Protein AF-A0ABD6BRT8-F1 (afdb_monomer)

Sequence (384 aa):
MNLYRTSESGLVAVQPLEPGETEGLAGALLRGPGGELGAEDVFFVTSKVGDGTATALALDAAGTAVVLGAADGEVGSGVVTDALQRASAVADRGYDELDAEFDGEGLREAHADYFGREPLAPGSFNDDQRVRLLGGRFADDALDLAAFLSDRELSVDPVHVEAFGDPTSGEFLVRFEGDDDTDDGVETAADGTGTEQWVAGASAASTADDHETPAASEPADTDEGGDGDAGSKEAATADDEPIELPELLSAVADGVSERLVGTFETDPGDLVSVERGNELLVRPDESAYAGGVLRYRLRVESDGTVGFEVNIYGGSEAEKERMRALIRENEGAIETELGYEVSPTYDGFEAVHQFDTFDRGTVAAVVDEFDRLVRFFHPRVSRA

Solvent-accessible surface area (backbone atoms only — not comparable to full-atom values): 22161 Å² total; per-residue (Å²): 137,86,49,68,44,84,52,103,90,42,80,41,77,49,64,68,52,54,55,90,43,27,70,57,41,16,47,39,78,64,47,77,66,47,50,57,70,39,96,44,54,33,39,51,40,42,69,47,71,58,89,61,26,18,38,34,41,25,28,37,88,77,26,33,30,36,24,32,17,24,17,19,21,63,30,40,54,67,45,55,49,52,27,51,54,50,42,64,72,47,60,87,43,47,38,74,59,51,40,72,59,27,86,64,80,55,50,54,57,50,52,14,61,73,70,74,52,78,63,70,60,60,83,43,32,40,75,47,66,37,36,39,37,39,19,62,38,69,36,70,68,28,53,54,50,28,54,63,36,40,78,68,82,40,48,42,46,81,40,44,32,47,38,32,67,54,72,84,60,51,37,46,43,48,41,50,63,75,93,84,82,76,96,68,98,68,99,67,86,85,82,87,73,85,59,84,46,83,48,92,27,88,66,96,82,82,82,85,86,86,92,77,86,86,81,87,82,84,86,88,86,88,81,90,85,90,82,88,79,90,81,91,75,90,84,74,82,79,51,76,55,77,46,55,69,73,58,41,52,50,52,27,49,52,49,37,30,65,68,39,59,83,75,49,97,63,63,32,77,81,26,48,44,78,49,92,80,52,33,40,36,39,41,54,80,37,77,60,38,48,64,31,19,52,35,40,39,38,38,49,48,96,86,35,39,35,36,43,34,40,36,63,44,73,64,51,72,72,39,43,50,51,52,41,49,53,49,64,76,38,44,71,51,40,40,70,74,73,62,30,51,69,43,94,84,54,51,35,35,38,36,78,46,82,39,98,60,50,23,56,61,46,34,52,52,54,26,52,50,51,54,51,53,47,66,60,46,50,71,53,42,69,69,108

Organism: NCBI:txid1515593

Radius of gyration: 26.86 Å; Cα contacts (8 Å, |Δi|>4): 643; chains: 1; bounding box: 51×62×80 Å

Mean predicted aligned error: 19.31 Å

Foldseek 3Di:
DWDWDQDPVGTDTFDFDALVLQFLVQVLQLDDQWQCQWPFTWGFQDKDDDGQKIWTWIAGLQQAIEIEIEGSGEAEPVSVVVSVVVCVVCQPDFQVRSCVSGPDHDPQVSSQVVVVHDGDDRRRHHPHYEYEYEHQHYDPVSVVVQVVVCVPRHHYYYWHKGWTDRSPQSATFIATDDPPDDPDDDDDDDDDDGDGDGGGDGDDDDDDDDDDDDDDDDDDDDDDDDDDDDDDDDDDDPFQPFDDQVRLLVLLLVLLQVLCVPLAPDRSNVQWDDDPDQKIKGFRCDVLLQRRQWMWMWGADPQQKIKTKIFGDDHDPVSQVVVLVLCVVCVVVCCPVLVWAQDPVSGIIMDMDGDPGRGNVVSVVSSVSSSVVCVVVSVSSNVD

Nearest PDB structures (foldseek):
  2plg-assembly1_A  TM=4.587E-01  e=1.556E-02  Synechococcus elongatus
  2plg-assembly1_B  TM=4.586E-01  e=2.326E-01  Synechococcus elongatus
  1k6z-assembly1_B  TM=4.078E-01  e=2.943E-01  Yersinia pestis
  3epu-assembly1_A  TM=3.894E-01  e=3.311E-01  Salmonella enterica subsp. enterica serovar Typhimurium
  3epu-assembly1_B  TM=5.668E-01  e=1.822E+00  Salmonella enterica subsp. enterica serovar Typhimurium

pLDDT: mean 75.68, std 21.45, range [25.33, 96.56]

Secondary structure (DSSP, 8-state):
--EEEEETTEEEEEPPPPTTS-TTHHHHHT-SSEEE-SS-EEEEEEEEE-SSEEEEEEEETTS-EEEEEEESSEE-HHHHHHHHHHHHHHTT--HHHHHHH-SSS-HHHHHHHHTTSPPPPGGGSSSSEEEEEEESEE-HHHHHHHHHHHTTT-EEEEEEEEEEE-TTT--EEEEEPP-------------------EE--------------------------------------TTSSPPPHHHHHHHHHHHHHHHHTTTSSS-HHHHEEEETTTEEEE---SGGGTTTTEEEEEEE-TTSEEEEEEEE-SS-HHHHHHHHHHHHHHHHHIIIII-PEEPTTSSEEEEEEE-S--SHHHHHHHHHHHHHHHHHHHHHHTT-

Structure (mmCIF, N/CA/C/O backbone):
data_AF-A0ABD6BRT8-F1
#
_entry.id   AF-A0ABD6BRT8-F1
#
loop_
_atom_site.group_PDB
_atom_site.id
_atom_site.type_symbol
_atom_site.label_atom_id
_atom_site.label_alt_id
_atom_site.label_comp_id
_atom_site.label_asym_id
_atom_site.label_entity_id
_atom_site.label_seq_id
_atom_site.pdbx_PDB_ins_code
_atom_site.Cartn_x
_atom_site.Cartn_y
_atom_site.Cartn_z
_atom_site.occupancy
_atom_site.B_iso_or_equiv
_atom_site.auth_seq_id
_atom_site.auth_comp_id
_atom_site.auth_asym_id
_atom_site.auth_atom_id
_atom_site.pdbx_PDB_model_num
ATOM 1 N N . MET A 1 1 ? -14.335 1.562 7.175 1.00 45.62 1 MET A N 1
ATOM 2 C CA . MET A 1 1 ? -13.648 0.827 8.268 1.00 45.62 1 MET A CA 1
ATOM 3 C C . MET A 1 1 ? -13.199 1.810 9.352 1.00 45.62 1 MET A C 1
ATOM 5 O O . MET A 1 1 ? -12.781 2.904 8.989 1.00 45.62 1 MET A O 1
ATOM 9 N N . ASN A 1 2 ? -13.305 1.449 10.640 1.00 50.44 2 ASN A N 1
ATOM 10 C CA . ASN A 1 2 ? -12.839 2.256 11.782 1.00 50.44 2 ASN A CA 1
ATOM 11 C C . ASN A 1 2 ? -11.474 1.731 12.258 1.00 50.44 2 ASN A C 1
ATOM 13 O O . ASN A 1 2 ? -11.347 0.532 12.502 1.00 50.44 2 ASN A O 1
ATOM 17 N N . LEU A 1 3 ? -10.470 2.603 12.390 1.00 54.38 3 LEU A N 1
ATOM 18 C CA . LEU A 1 3 ? -9.148 2.236 12.907 1.00 54.38 3 LEU A CA 1
ATOM 19 C C . LEU A 1 3 ? -9.152 2.334 14.441 1.00 54.38 3 LEU A C 1
ATOM 21 O O . LEU A 1 3 ? -9.741 3.258 14.995 1.00 54.38 3 LEU A O 1
ATOM 25 N N . TYR A 1 4 ? -8.497 1.409 15.141 1.00 61.16 4 TYR A N 1
ATOM 26 C CA . TYR A 1 4 ? -8.360 1.439 16.602 1.00 61.16 4 TYR A CA 1
ATOM 27 C C . TYR A 1 4 ? -6.899 1.205 16.998 1.00 61.16 4 TYR A C 1
ATOM 29 O O . TYR A 1 4 ? -6.198 0.428 16.353 1.00 61.16 4 TYR A O 1
ATOM 37 N N . ARG A 1 5 ? -6.445 1.860 18.072 1.00 64.00 5 ARG A N 1
ATOM 38 C CA . ARG A 1 5 ? -5.148 1.609 18.716 1.00 64.00 5 ARG A CA 1
ATOM 39 C C . ARG A 1 5 ? -5.350 1.055 20.120 1.00 64.00 5 ARG A C 1
ATOM 41 O O . ARG A 1 5 ? -6.290 1.447 20.813 1.00 64.00 5 ARG A O 1
ATOM 48 N N . THR A 1 6 ? -4.452 0.182 20.552 1.00 51.84 6 THR A N 1
ATOM 49 C CA . THR A 1 6 ? -4.411 -0.350 21.918 1.00 51.84 6 THR A CA 1
ATOM 50 C C . THR A 1 6 ? -3.791 0.671 22.874 1.00 51.84 6 THR A C 1
ATOM 52 O O . THR A 1 6 ? -2.704 1.185 22.612 1.00 51.84 6 THR A O 1
ATOM 55 N N . SER A 1 7 ? -4.457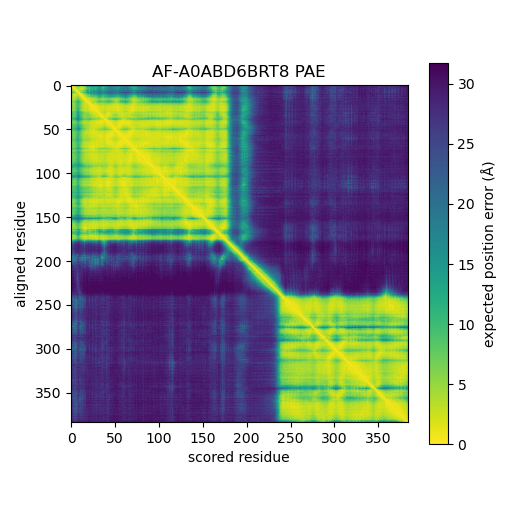 0.958 23.992 1.00 56.59 7 SER A N 1
ATOM 56 C CA . SER A 1 7 ? -3.918 1.709 25.133 1.00 56.59 7 SER A CA 1
ATOM 57 C C . SER A 1 7 ? -4.064 0.907 26.429 1.00 56.59 7 SER A C 1
ATOM 59 O O . SER A 1 7 ? -4.810 -0.068 26.481 1.00 56.59 7 SER A O 1
ATOM 61 N N . GLU A 1 8 ? -3.403 1.340 27.511 1.00 45.72 8 GLU A N 1
ATOM 62 C CA . GLU A 1 8 ? -3.518 0.719 28.851 1.00 45.72 8 GLU A CA 1
ATOM 63 C C . GLU A 1 8 ? -4.972 0.625 29.361 1.00 45.72 8 GLU A C 1
ATOM 65 O O . GLU A 1 8 ? -5.292 -0.174 30.236 1.00 45.72 8 GLU A O 1
ATOM 70 N N . SER A 1 9 ? -5.860 1.451 28.808 1.00 56.41 9 SER A N 1
ATOM 71 C CA . SER A 1 9 ? -7.286 1.542 29.122 1.00 56.41 9 SER A CA 1
ATOM 72 C C . SER A 1 9 ? -8.213 0.824 28.125 1.00 56.41 9 SER A C 1
ATOM 74 O O . SER A 1 9 ? -9.430 0.933 28.272 1.00 56.41 9 SER A O 1
ATOM 76 N N . GLY A 1 10 ? -7.675 0.109 27.129 1.00 60.50 10 GLY A N 1
ATOM 77 C CA . GLY A 1 10 ? -8.441 -0.637 26.122 1.00 60.50 10 GLY A CA 1
ATOM 78 C C . GLY A 1 10 ? -8.257 -0.125 24.689 1.00 60.50 10 GLY A C 1
ATOM 79 O O . GLY A 1 10 ? -7.235 0.465 24.347 1.00 60.50 10 GLY A O 1
ATOM 80 N N . LEU A 1 11 ? -9.241 -0.378 23.821 1.00 49.22 11 LEU A N 1
ATOM 81 C CA . LEU A 1 11 ? -9.212 0.059 22.421 1.00 49.22 11 LEU A CA 1
ATOM 82 C C . LEU A 1 11 ? -9.702 1.504 22.285 1.00 49.22 11 LEU A C 1
ATOM 84 O O . LEU A 1 11 ? -10.795 1.853 22.732 1.00 49.22 11 LEU A O 1
ATOM 88 N N . VAL A 1 12 ? -8.909 2.338 21.616 1.00 63.56 12 VAL A N 1
ATOM 89 C CA . VAL A 1 12 ? -9.242 3.734 21.319 1.00 63.56 12 VAL A CA 1
ATOM 90 C C . VAL A 1 12 ? -9.385 3.890 19.815 1.00 63.56 12 VAL A C 1
ATOM 92 O O . VAL A 1 12 ? -8.448 3.593 19.078 1.00 63.56 12 VAL A O 1
ATOM 95 N N . ALA A 1 13 ? -10.545 4.368 19.360 1.00 63.66 13 ALA A N 1
ATOM 96 C CA . ALA A 1 13 ? -10.749 4.696 17.954 1.00 63.66 13 ALA A CA 1
ATOM 97 C C . ALA A 1 13 ? -9.734 5.762 17.519 1.00 63.66 13 ALA A C 1
ATOM 99 O O . ALA A 1 13 ? -9.621 6.817 18.146 1.00 63.66 13 ALA A O 1
ATOM 100 N N . VAL A 1 14 ? -8.995 5.469 16.457 1.00 75.00 14 VAL A N 1
ATOM 101 C CA . VAL A 1 14 ? -8.099 6.405 15.791 1.00 75.00 14 VAL A CA 1
ATOM 102 C C . VAL A 1 14 ? -8.913 7.078 14.704 1.00 75.00 14 VAL A C 1
ATOM 104 O O . VAL A 1 14 ? -9.365 6.437 13.756 1.00 75.00 14 VAL A O 1
ATOM 107 N N . GLN A 1 15 ? -9.141 8.371 14.891 1.00 79.12 15 GLN A N 1
ATOM 108 C CA . GLN A 1 15 ? -9.763 9.185 13.862 1.00 79.12 15 GLN A CA 1
ATOM 109 C C . GLN A 1 15 ? -8.747 9.454 12.749 1.00 79.12 15 GLN A C 1
ATOM 111 O O . GLN A 1 15 ? -7.546 9.507 13.040 1.00 79.12 15 GLN A O 1
ATOM 116 N N . PRO A 1 16 ? -9.209 9.623 11.500 1.00 81.94 16 PRO A N 1
ATOM 117 C CA . PRO A 1 16 ? -8.378 10.209 10.464 1.00 81.94 16 PRO A CA 1
ATOM 118 C C . PRO A 1 16 ? -7.811 11.541 10.958 1.00 81.94 16 PRO A C 1
ATOM 120 O O . PRO A 1 16 ? -8.487 12.287 11.672 1.00 81.94 16 PRO A O 1
ATOM 123 N N . LEU A 1 17 ? -6.569 11.816 10.588 1.00 83.06 17 LEU A N 1
ATOM 124 C CA . LEU A 1 17 ? -5.925 13.094 10.833 1.00 83.06 17 LEU A CA 1
ATOM 125 C C . LEU A 1 17 ? -6.657 14.182 10.050 1.00 83.06 17 LEU A C 1
ATOM 127 O O . LEU A 1 17 ? -7.012 13.995 8.883 1.00 83.06 17 LEU A O 1
ATOM 131 N N . GLU A 1 18 ? -6.866 15.338 10.675 1.00 82.50 18 GLU A N 1
ATOM 132 C CA . GLU A 1 18 ? -7.331 16.501 9.929 1.00 82.50 18 GLU A CA 1
ATOM 133 C C . GLU A 1 18 ? -6.216 16.988 8.985 1.00 82.50 18 GLU A C 1
ATOM 135 O O . GLU A 1 18 ? -5.035 16.824 9.288 1.00 82.50 18 GLU A O 1
ATOM 140 N N . PRO A 1 19 ? -6.530 17.684 7.879 1.00 71.50 19 PRO A N 1
ATOM 141 C CA . PRO A 1 19 ? -5.515 18.146 6.917 1.00 71.50 19 PRO A CA 1
ATOM 142 C C . PRO A 1 19 ? -4.446 19.098 7.477 1.00 71.50 19 PRO A C 1
ATOM 144 O O . PRO A 1 19 ? -3.487 19.427 6.789 1.00 71.50 19 PRO A O 1
ATOM 147 N N . GLY A 1 20 ? -4.643 19.627 8.688 1.00 76.81 20 GLY A N 1
ATOM 148 C CA . GLY A 1 20 ? -3.640 20.426 9.398 1.00 76.81 20 GLY A CA 1
ATOM 149 C C . GLY A 1 20 ? -2.706 19.602 10.292 1.00 76.81 20 GLY A C 1
ATOM 150 O O . GLY A 1 20 ? -1.805 20.175 10.894 1.00 76.81 20 GLY A O 1
ATOM 151 N N . GLU A 1 21 ? -2.939 18.294 10.409 1.00 82.12 21 GLU A N 1
ATOM 152 C CA . GLU A 1 21 ? -2.221 17.346 11.274 1.00 82.12 21 GLU A CA 1
ATOM 153 C C . GLU A 1 21 ? -1.369 16.348 10.467 1.00 82.12 21 GLU A C 1
ATOM 155 O O . GLU A 1 21 ? -0.809 15.406 11.020 1.00 82.12 21 GLU A O 1
ATOM 160 N N . THR A 1 22 ? -1.264 16.552 9.157 1.00 85.81 22 THR A N 1
ATOM 161 C CA . THR A 1 22 ? -0.643 15.651 8.177 1.00 85.81 22 THR A CA 1
ATOM 162 C C . THR A 1 22 ? 0.720 16.154 7.682 1.00 85.81 22 THR A C 1
ATOM 164 O O . THR A 1 22 ? 1.137 15.863 6.562 1.00 85.81 22 THR A O 1
ATOM 167 N N . GLU A 1 23 ? 1.437 16.918 8.511 1.00 88.38 23 GLU A N 1
ATOM 168 C CA . GLU A 1 23 ? 2.781 17.422 8.199 1.00 88.38 23 GLU A CA 1
ATOM 169 C C . GLU A 1 23 ? 3.754 16.265 7.900 1.00 88.38 23 GLU A C 1
ATOM 171 O O . GLU A 1 23 ? 3.970 15.379 8.723 1.00 88.38 23 GLU A O 1
ATOM 176 N N . GLY A 1 24 ? 4.361 16.272 6.716 1.00 86.19 24 GLY A N 1
ATOM 177 C CA . GLY A 1 24 ? 5.246 15.221 6.218 1.00 86.19 24 GLY A CA 1
ATOM 178 C C . GLY A 1 24 ? 4.558 14.091 5.442 1.00 86.19 24 GLY A C 1
ATOM 179 O O . GLY A 1 24 ? 5.268 13.229 4.910 1.00 86.19 24 GLY A O 1
ATOM 180 N N . LEU A 1 25 ? 3.225 14.084 5.323 1.00 89.19 25 LEU A N 1
ATOM 181 C CA . LEU A 1 25 ? 2.475 13.055 4.594 1.00 89.19 25 LEU A CA 1
ATOM 182 C C . LEU A 1 25 ? 2.873 12.979 3.112 1.00 89.19 25 LEU A C 1
ATOM 184 O O . LEU A 1 25 ? 3.096 11.883 2.601 1.00 89.19 25 LEU A O 1
ATOM 188 N N . ALA A 1 26 ? 3.032 14.112 2.421 1.00 91.19 26 ALA A N 1
ATOM 189 C CA . ALA A 1 26 ? 3.391 14.132 1.001 1.00 91.19 26 ALA A CA 1
ATOM 190 C C . ALA A 1 26 ? 4.743 13.454 0.746 1.00 91.19 26 ALA A C 1
ATOM 192 O O . ALA A 1 26 ? 4.905 12.682 -0.199 1.00 91.19 26 ALA A O 1
ATOM 193 N N . GLY A 1 27 ? 5.721 13.731 1.611 1.00 89.75 27 GLY A N 1
ATOM 194 C CA . GLY A 1 27 ? 7.035 13.099 1.549 1.00 89.75 27 GLY A CA 1
ATOM 195 C C . GLY A 1 27 ? 7.005 11.625 1.953 1.00 89.75 27 GLY A C 1
ATOM 196 O O . GLY A 1 27 ? 7.815 10.845 1.455 1.00 89.75 27 GLY A O 1
ATOM 197 N N . ALA A 1 28 ? 6.090 11.231 2.843 1.00 88.12 28 ALA A N 1
ATOM 198 C CA . ALA A 1 28 ? 5.887 9.835 3.203 1.00 88.12 28 ALA A CA 1
ATOM 199 C C . ALA A 1 28 ? 5.320 9.041 2.017 1.00 88.12 28 ALA A C 1
ATOM 201 O O . ALA A 1 28 ? 5.936 8.054 1.627 1.00 88.12 28 ALA A O 1
ATOM 202 N N . LEU A 1 29 ? 4.230 9.508 1.396 1.00 89.31 29 LEU A N 1
ATOM 203 C CA . LEU A 1 29 ? 3.555 8.838 0.272 1.00 89.31 29 LEU A CA 1
ATOM 204 C C . LEU A 1 29 ? 4.489 8.512 -0.902 1.00 89.31 29 LEU A C 1
ATOM 206 O O . LEU A 1 29 ? 4.294 7.515 -1.587 1.00 89.31 29 LEU A O 1
ATOM 210 N N . LEU A 1 30 ? 5.506 9.345 -1.137 1.00 91.50 30 LEU A N 1
ATOM 211 C CA . LEU A 1 30 ? 6.449 9.192 -2.252 1.00 91.50 30 LEU A CA 1
ATOM 212 C C . LEU A 1 30 ? 7.815 8.629 -1.818 1.00 91.50 30 LEU A C 1
ATOM 214 O O . LEU A 1 30 ? 8.833 8.859 -2.480 1.00 91.50 30 LEU A O 1
ATOM 218 N N . ARG A 1 31 ? 7.864 7.923 -0.681 1.00 86.06 31 ARG A N 1
ATOM 219 C CA . ARG A 1 31 ? 9.076 7.293 -0.140 1.00 86.06 31 ARG A CA 1
ATOM 220 C C . ARG A 1 31 ? 9.218 5.851 -0.630 1.00 86.06 31 ARG A C 1
ATOM 222 O O . ARG A 1 31 ? 8.247 5.112 -0.703 1.00 86.06 31 ARG A O 1
ATOM 229 N N . GLY A 1 32 ? 10.461 5.421 -0.841 1.00 86.62 32 GLY A N 1
ATOM 230 C CA . GLY A 1 32 ? 10.786 4.035 -1.186 1.00 86.62 32 GLY A CA 1
ATOM 231 C C . GLY A 1 32 ? 10.877 3.806 -2.697 1.00 86.62 32 GLY A C 1
ATOM 232 O O . GLY A 1 32 ? 11.011 4.773 -3.443 1.00 86.62 32 GLY A O 1
ATOM 233 N N . PRO A 1 33 ? 10.874 2.539 -3.146 1.00 88.00 33 PRO A N 1
ATOM 234 C CA . PRO A 1 33 ? 10.978 2.200 -4.565 1.00 88.00 33 PRO A CA 1
ATOM 235 C C . PRO A 1 33 ? 9.665 2.394 -5.336 1.00 88.00 33 PRO A C 1
ATOM 237 O O . PRO A 1 33 ? 9.690 2.367 -6.557 1.00 88.00 33 PRO A O 1
ATOM 240 N N . GLY A 1 34 ? 8.532 2.565 -4.653 1.00 90.38 34 GLY A N 1
ATOM 241 C CA . GLY A 1 34 ? 7.204 2.587 -5.261 1.00 90.38 34 GLY A CA 1
ATOM 242 C C . GLY A 1 34 ? 6.119 2.109 -4.297 1.00 90.38 34 GLY A C 1
ATOM 243 O O . GLY A 1 34 ? 6.410 1.842 -3.126 1.00 90.38 34 GLY A O 1
ATOM 244 N N . GLY A 1 35 ? 4.897 1.949 -4.800 1.00 87.31 35 GLY A N 1
ATOM 245 C CA . GLY A 1 35 ? 3.823 1.219 -4.131 1.00 87.31 35 GLY A CA 1
ATOM 246 C C . GLY A 1 35 ? 2.439 1.459 -4.730 1.00 87.31 35 GLY A C 1
ATOM 247 O O . GLY A 1 35 ? 2.271 2.261 -5.647 1.00 87.31 35 GLY A O 1
ATOM 248 N N . GLU A 1 36 ? 1.443 0.789 -4.154 1.00 85.94 36 GLU A N 1
ATOM 249 C CA . GLU A 1 36 ? 0.029 0.930 -4.507 1.00 85.94 36 GLU A CA 1
ATOM 250 C C . GLU A 1 36 ? -0.539 2.276 -4.044 1.00 85.94 36 GLU A C 1
ATOM 252 O O . GLU A 1 36 ? -0.797 2.487 -2.862 1.00 85.94 36 GLU A O 1
ATOM 257 N N . LEU A 1 37 ? -0.752 3.196 -4.985 1.00 84.69 37 LEU A N 1
ATOM 258 C CA . LEU A 1 37 ? -1.292 4.535 -4.737 1.00 84.69 37 LEU A CA 1
ATOM 259 C C . LEU A 1 37 ? -2.750 4.601 -5.202 1.00 84.69 37 LEU A C 1
ATOM 261 O O . LEU A 1 37 ? -3.076 5.177 -6.248 1.00 84.69 37 LEU A O 1
ATOM 265 N N . GLY A 1 38 ? -3.627 3.964 -4.427 1.00 79.69 38 GLY A N 1
ATOM 266 C CA . GLY A 1 38 ? -5.013 3.686 -4.802 1.00 79.69 38 GLY A CA 1
ATOM 267 C C . GLY A 1 38 ? -5.100 2.438 -5.677 1.00 79.69 38 GLY A C 1
ATOM 268 O O . GLY A 1 38 ? -4.469 1.430 -5.384 1.00 79.69 38 GLY A O 1
ATOM 269 N N . ALA A 1 39 ? -5.850 2.506 -6.778 1.00 74.38 39 ALA A N 1
ATOM 270 C CA . ALA A 1 39 ? -6.079 1.359 -7.666 1.00 74.38 39 ALA A CA 1
ATOM 271 C C . ALA A 1 39 ? -4.867 0.936 -8.529 1.00 74.38 39 ALA A C 1
ATOM 273 O O . ALA A 1 39 ? -5.026 0.173 -9.478 1.00 74.38 39 ALA A O 1
ATOM 274 N N . GLU A 1 40 ? -3.673 1.478 -8.285 1.00 79.69 40 GLU A N 1
ATOM 275 C CA . GLU A 1 40 ? -2.526 1.275 -9.169 1.00 79.69 40 GLU A CA 1
ATOM 276 C C . GLU A 1 40 ? -1.215 1.169 -8.401 1.00 79.69 40 GLU A C 1
ATOM 278 O O . GLU A 1 40 ? -0.896 2.033 -7.584 1.00 79.69 40 GLU A O 1
ATOM 283 N N . ASP A 1 41 ? -0.450 0.128 -8.718 1.00 90.12 41 ASP A N 1
ATOM 284 C CA . ASP A 1 41 ? 0.910 -0.074 -8.236 1.00 90.12 41 ASP A CA 1
ATOM 285 C C . ASP A 1 41 ? 1.927 0.593 -9.168 1.00 90.12 41 ASP A C 1
ATOM 287 O O . ASP A 1 41 ? 1.911 0.378 -10.387 1.00 90.12 41 ASP A O 1
ATOM 291 N N . VAL A 1 42 ? 2.804 1.419 -8.598 1.00 95.06 42 VAL A N 1
ATOM 292 C CA . VAL A 1 42 ? 3.756 2.232 -9.362 1.00 95.06 42 VAL A CA 1
ATOM 293 C C . VAL A 1 42 ? 5.169 2.143 -8.806 1.00 95.06 42 VAL A C 1
ATOM 295 O O . VAL A 1 42 ? 5.392 2.182 -7.602 1.00 95.06 42 VAL A O 1
ATOM 298 N N . PHE A 1 43 ? 6.144 2.124 -9.707 1.00 95.56 43 PHE A N 1
ATOM 299 C CA . PHE A 1 43 ? 7.570 2.123 -9.410 1.00 95.56 43 PHE A CA 1
ATOM 300 C C . PHE A 1 43 ? 8.169 3.523 -9.588 1.00 95.56 43 PHE A C 1
ATOM 302 O O . PHE A 1 43 ? 8.076 4.109 -10.666 1.00 95.56 43 PHE A O 1
ATOM 309 N N . PHE A 1 44 ? 8.798 4.082 -8.557 1.00 95.56 44 PHE A N 1
ATOM 310 C CA . PHE A 1 44 ? 9.362 5.431 -8.596 1.00 95.56 44 PHE A CA 1
ATOM 311 C C . PHE A 1 44 ? 10.686 5.483 -9.360 1.00 95.56 44 PHE A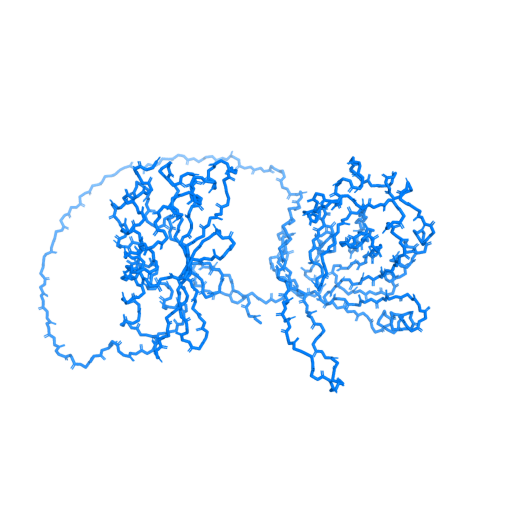 C 1
ATOM 313 O O . PHE A 1 44 ? 11.654 4.806 -9.026 1.00 95.56 44 PHE A O 1
ATOM 320 N N . VAL A 1 45 ? 10.741 6.374 -10.351 1.00 95.44 45 VAL A N 1
ATOM 321 C CA . VAL A 1 45 ? 11.965 6.708 -11.087 1.00 95.44 45 VAL A CA 1
ATOM 322 C C . VAL A 1 45 ? 12.743 7.782 -10.334 1.00 95.44 45 VAL A C 1
ATOM 324 O O . VAL A 1 45 ? 13.927 7.630 -10.053 1.00 95.44 45 VAL A O 1
ATOM 327 N N . THR A 1 46 ? 12.060 8.877 -9.995 1.00 94.81 46 THR A N 1
ATOM 328 C CA . THR A 1 46 ? 12.622 9.993 -9.227 1.00 94.81 46 THR A CA 1
ATOM 329 C C . THR A 1 46 ? 11.549 10.636 -8.368 1.00 94.81 46 THR A C 1
ATOM 331 O O . THR A 1 46 ? 10.415 10.829 -8.810 1.00 94.81 46 THR A O 1
ATOM 334 N N . SER A 1 47 ? 11.910 11.091 -7.173 1.00 92.25 47 SER A N 1
ATOM 335 C CA . SER A 1 47 ? 11.021 11.865 -6.304 1.00 92.25 47 SER A CA 1
ATOM 336 C C . SER A 1 47 ? 11.671 13.178 -5.874 1.00 92.25 47 SER A C 1
ATOM 338 O O . SER A 1 47 ? 12.889 13.344 -5.856 1.00 92.25 47 SER A O 1
ATOM 340 N N . LYS A 1 48 ? 10.838 14.178 -5.600 1.00 91.75 48 LYS A N 1
ATOM 341 C CA . LYS A 1 48 ? 11.255 15.489 -5.114 1.00 91.75 48 LYS A CA 1
ATOM 342 C C . LYS A 1 48 ? 10.304 15.909 -4.011 1.00 91.75 48 LYS A C 1
ATOM 344 O O . LYS A 1 48 ? 9.139 16.198 -4.275 1.00 91.75 48 LYS A O 1
ATOM 349 N N . VAL A 1 49 ? 10.830 15.981 -2.798 1.00 89.69 49 VAL A N 1
ATOM 350 C CA . VAL A 1 49 ? 10.096 16.442 -1.619 1.00 89.69 49 VAL A CA 1
ATOM 351 C C . VAL A 1 49 ? 10.384 17.928 -1.413 1.00 89.69 49 VAL A C 1
ATOM 353 O O . VAL A 1 49 ? 11.541 18.356 -1.412 1.00 89.69 49 VAL A O 1
ATOM 356 N N . GLY A 1 50 ? 9.321 18.717 -1.321 1.00 85.44 50 GLY A N 1
ATOM 357 C CA . GLY A 1 50 ? 9.332 20.128 -0.960 1.00 85.44 50 GLY A CA 1
ATOM 358 C C . GLY A 1 50 ? 8.829 20.344 0.466 1.00 85.44 50 GLY A C 1
ATOM 359 O O . GLY A 1 50 ? 8.660 19.404 1.236 1.00 85.44 50 GLY A O 1
ATOM 360 N N . ASP A 1 51 ? 8.593 21.606 0.811 1.00 86.62 51 ASP A N 1
ATOM 361 C CA . ASP A 1 51 ? 7.954 21.984 2.072 1.00 86.62 51 ASP A CA 1
ATOM 362 C C . ASP A 1 51 ? 6.432 21.829 1.918 1.00 86.62 51 ASP A C 1
ATOM 364 O O . ASP A 1 51 ? 5.823 22.521 1.098 1.00 86.62 51 ASP A O 1
ATOM 368 N N . GLY A 1 52 ? 5.835 20.859 2.612 1.00 86.69 52 GLY A N 1
ATOM 369 C CA . GLY A 1 52 ? 4.393 20.583 2.560 1.00 86.69 52 GLY A CA 1
ATOM 370 C C . GLY A 1 52 ? 3.866 19.925 1.277 1.00 86.69 52 GLY A C 1
ATOM 371 O O . GLY A 1 52 ? 2.659 19.725 1.139 1.00 86.69 52 GLY A O 1
ATOM 372 N N . THR A 1 53 ? 4.736 19.630 0.308 1.00 93.25 53 THR A N 1
ATOM 373 C CA . THR A 1 53 ? 4.370 19.077 -1.007 1.00 93.25 53 THR A CA 1
ATOM 374 C C . THR A 1 53 ? 5.437 18.116 -1.507 1.00 93.25 53 THR A C 1
ATOM 376 O O . THR A 1 53 ? 6.605 18.212 -1.132 1.00 93.25 53 THR A O 1
ATOM 379 N N . ALA A 1 54 ? 5.068 17.200 -2.395 1.00 93.94 54 ALA A N 1
ATOM 380 C CA . ALA A 1 54 ? 6.018 16.320 -3.056 1.00 93.94 54 ALA A CA 1
ATOM 381 C C . ALA A 1 54 ? 5.577 16.022 -4.492 1.00 93.94 54 ALA A C 1
ATOM 383 O O . ALA A 1 54 ? 4.394 16.056 -4.814 1.00 93.94 54 ALA A O 1
ATOM 384 N N . THR A 1 55 ? 6.537 15.738 -5.370 1.00 95.69 55 THR A N 1
ATOM 385 C CA . THR A 1 55 ? 6.257 15.260 -6.729 1.00 95.69 55 THR A CA 1
ATOM 386 C C . THR A 1 55 ? 7.141 14.074 -7.072 1.00 95.69 55 THR A C 1
ATOM 388 O O . THR A 1 55 ? 8.306 14.032 -6.668 1.00 95.69 55 THR A O 1
ATOM 391 N N . ALA A 1 56 ? 6.640 13.143 -7.874 1.00 95.50 56 ALA A N 1
ATOM 392 C CA . ALA A 1 56 ? 7.432 12.030 -8.380 1.00 95.50 56 ALA A CA 1
ATOM 393 C C . ALA A 1 56 ? 7.149 11.754 -9.856 1.00 95.50 56 ALA A C 1
ATOM 395 O O . ALA A 1 56 ? 6.092 12.094 -10.382 1.00 95.50 56 ALA A O 1
ATOM 396 N N . LEU A 1 57 ? 8.142 11.167 -10.514 1.00 96.38 57 LEU A N 1
ATOM 397 C CA . LEU A 1 57 ? 7.985 10.456 -11.771 1.00 96.38 57 LEU A CA 1
ATOM 398 C C . LEU A 1 57 ? 8.028 8.969 -11.440 1.00 96.38 57 LEU A C 1
ATOM 400 O O . LEU A 1 57 ? 8.991 8.515 -10.820 1.00 96.38 57 LEU A O 1
ATOM 404 N N . ALA A 1 58 ? 7.007 8.239 -11.857 1.00 96.56 58 ALA A N 1
ATOM 405 C CA . ALA A 1 58 ? 6.872 6.812 -11.646 1.00 96.56 58 ALA A CA 1
ATOM 406 C C . ALA A 1 58 ? 6.530 6.098 -12.959 1.00 96.56 58 ALA A C 1
ATOM 408 O O . ALA A 1 58 ? 6.217 6.738 -13.964 1.00 96.56 58 ALA A O 1
ATOM 409 N N . LEU A 1 59 ? 6.602 4.774 -12.936 1.00 96.50 59 LEU A N 1
ATOM 410 C CA . LEU A 1 59 ? 6.200 3.886 -14.016 1.00 96.50 59 LEU A CA 1
ATOM 411 C C . LEU A 1 59 ? 5.234 2.849 -13.463 1.00 96.50 59 LEU A C 1
ATOM 413 O O . LEU A 1 59 ? 5.512 2.242 -12.430 1.00 96.50 59 LEU A O 1
ATOM 417 N N . ASP A 1 60 ? 4.134 2.617 -14.162 1.00 95.50 60 ASP A N 1
ATOM 418 C CA . ASP A 1 60 ? 3.246 1.505 -13.839 1.00 95.50 60 ASP A CA 1
ATOM 419 C C . ASP A 1 60 ? 3.828 0.170 -14.328 1.00 95.50 60 ASP A C 1
ATOM 421 O O . ASP A 1 60 ? 4.893 0.109 -14.959 1.00 95.50 60 ASP A O 1
ATOM 425 N N . ALA A 1 61 ? 3.105 -0.924 -14.092 1.00 93.81 61 ALA A N 1
ATOM 426 C CA . ALA A 1 61 ? 3.509 -2.227 -14.595 1.00 93.81 61 ALA A CA 1
ATOM 427 C C . ALA A 1 61 ? 3.654 -2.250 -16.131 1.00 93.81 61 ALA A C 1
ATOM 429 O O . ALA A 1 61 ? 4.509 -2.962 -16.648 1.00 93.81 61 ALA A O 1
ATOM 430 N N . ALA A 1 62 ? 2.864 -1.509 -16.909 1.00 94.50 62 ALA A N 1
ATOM 431 C CA . ALA A 1 62 ? 2.976 -1.489 -18.370 1.00 94.50 62 ALA A CA 1
ATOM 432 C C . ALA A 1 62 ? 4.207 -0.716 -18.882 1.00 94.50 62 ALA A C 1
ATOM 434 O O . ALA A 1 62 ? 4.650 -0.980 -19.999 1.00 94.50 62 ALA A O 1
ATOM 435 N N . GLY A 1 63 ? 4.806 0.139 -18.051 1.00 93.94 63 GLY A N 1
ATOM 436 C CA . GLY A 1 63 ? 5.868 1.069 -18.438 1.00 93.94 63 GLY A CA 1
ATOM 437 C C . GLY A 1 63 ? 5.340 2.461 -18.799 1.00 93.94 63 GLY A C 1
ATOM 438 O O . GLY A 1 63 ? 6.124 3.315 -19.212 1.00 93.94 63 GLY A O 1
ATOM 439 N N . THR A 1 64 ? 4.042 2.711 -18.616 1.00 94.12 64 THR A N 1
ATOM 440 C CA . THR A 1 64 ? 3.402 4.021 -18.764 1.00 94.12 64 THR A CA 1
ATOM 441 C C . THR A 1 64 ? 3.906 4.956 -17.670 1.00 94.12 64 THR A C 1
ATOM 443 O O . THR A 1 64 ? 4.029 4.554 -16.510 1.00 94.12 64 THR A O 1
ATOM 446 N N . ALA A 1 65 ? 4.211 6.210 -18.018 1.00 95.06 65 ALA A N 1
ATOM 447 C CA . ALA A 1 65 ? 4.693 7.159 -17.024 1.00 95.06 65 ALA A CA 1
ATOM 448 C C . ALA A 1 65 ? 3.540 7.743 -16.206 1.00 95.06 65 ALA A C 1
ATOM 450 O O . ALA A 1 65 ? 2.526 8.206 -16.732 1.00 95.06 65 ALA A O 1
ATOM 451 N N . VAL A 1 66 ? 3.736 7.763 -14.894 1.00 95.50 66 VAL A N 1
ATOM 452 C CA . VAL A 1 66 ? 2.772 8.270 -13.925 1.00 95.50 66 VAL A CA 1
ATOM 453 C C . VAL A 1 66 ? 3.439 9.397 -13.163 1.00 95.50 66 VAL A C 1
ATOM 455 O O . VAL A 1 66 ? 4.408 9.193 -12.429 1.00 95.50 66 VAL A O 1
ATOM 458 N N . VAL A 1 67 ? 2.946 10.616 -13.353 1.00 95.69 67 VAL A N 1
ATOM 459 C CA . VAL A 1 67 ? 3.443 11.776 -12.619 1.00 95.69 67 VAL A CA 1
ATOM 460 C C . VAL A 1 67 ? 2.575 12.011 -11.401 1.00 95.69 67 VAL A C 1
ATOM 462 O O . VAL A 1 67 ? 1.364 12.168 -11.498 1.00 95.69 67 VAL A O 1
ATOM 465 N N . LEU A 1 68 ? 3.210 12.051 -10.240 1.00 95.62 68 LEU A N 1
ATOM 466 C CA . LEU A 1 68 ? 2.536 12.157 -8.957 1.00 95.62 68 LEU A CA 1
ATOM 467 C C . LEU A 1 68 ? 2.760 13.552 -8.387 1.00 95.62 68 LEU A C 1
ATOM 469 O O . LEU A 1 68 ? 3.894 14.038 -8.371 1.00 95.62 68 LEU A O 1
ATOM 473 N N . GLY A 1 69 ? 1.696 14.176 -7.895 1.00 95.50 69 GLY A N 1
ATOM 474 C CA . GLY A 1 69 ? 1.750 15.358 -7.041 1.00 95.50 69 GLY A CA 1
ATOM 475 C C . GLY A 1 69 ? 1.060 15.063 -5.717 1.00 95.50 69 GLY A C 1
ATOM 476 O O . GLY A 1 69 ? -0.039 14.529 -5.720 1.00 95.50 69 GLY A O 1
ATOM 477 N N . ALA A 1 70 ? 1.686 15.398 -4.595 1.00 95.00 70 ALA A N 1
ATOM 478 C CA . ALA A 1 70 ? 1.147 15.166 -3.261 1.00 95.00 70 ALA A CA 1
ATOM 479 C C . ALA A 1 70 ? 1.249 16.425 -2.392 1.00 95.00 70 ALA A C 1
ATOM 481 O O . ALA A 1 70 ? 2.185 17.218 -2.548 1.00 95.00 70 ALA A O 1
ATOM 482 N N . ALA A 1 71 ? 0.309 16.588 -1.463 1.00 94.25 71 ALA A N 1
ATOM 483 C CA . ALA A 1 71 ? 0.309 17.648 -0.456 1.00 94.25 71 ALA A CA 1
ATOM 484 C C . ALA A 1 71 ? 0.119 17.062 0.944 1.00 94.25 71 ALA A C 1
ATOM 486 O O . ALA A 1 71 ? -0.578 16.064 1.105 1.00 94.25 71 ALA A O 1
ATOM 487 N N . ASP A 1 72 ? 0.725 17.698 1.948 1.00 89.62 72 ASP A N 1
ATOM 488 C CA . ASP A 1 72 ? 0.510 17.325 3.345 1.00 89.62 72 ASP A CA 1
ATOM 489 C C . ASP A 1 72 ? -0.963 17.532 3.711 1.00 89.62 72 ASP A C 1
ATOM 491 O O . ASP A 1 72 ? -1.604 16.624 4.222 1.00 89.62 72 ASP A O 1
ATOM 495 N N . GLY A 1 73 ? -1.529 18.694 3.379 1.00 85.88 73 GLY A N 1
ATOM 496 C CA . GLY A 1 73 ? -2.932 19.027 3.626 1.00 85.88 73 GLY A CA 1
ATOM 497 C C . GLY A 1 73 ? -3.772 19.059 2.350 1.00 85.88 73 GLY A C 1
ATOM 498 O O . GLY A 1 73 ? -4.049 18.040 1.724 1.00 85.88 73 GLY A O 1
ATOM 499 N N . GLU A 1 74 ? -4.220 20.258 1.985 1.00 90.25 74 GLU A N 1
ATOM 500 C CA . GLU A 1 74 ? -5.053 20.473 0.801 1.00 90.25 74 GLU A CA 1
ATOM 501 C C . GLU A 1 74 ? -4.210 20.549 -0.480 1.00 90.25 74 GLU A C 1
ATOM 503 O O . GLU A 1 74 ? -3.259 21.330 -0.584 1.00 90.25 74 GLU A O 1
ATOM 508 N N . VAL A 1 75 ? -4.598 19.769 -1.487 1.00 91.88 75 VAL A N 1
ATOM 509 C CA . VAL A 1 75 ? -4.044 19.843 -2.838 1.00 91.88 75 VAL A CA 1
ATOM 510 C C . VAL A 1 75 ? -4.636 21.058 -3.546 1.00 91.88 75 VAL A C 1
ATOM 512 O O . VAL A 1 75 ? -5.783 21.049 -3.996 1.00 91.88 75 VAL A O 1
ATOM 515 N N . GLY A 1 76 ? -3.834 22.116 -3.644 1.00 90.56 76 GLY A N 1
ATOM 516 C CA . GLY A 1 76 ? -4.169 23.326 -4.391 1.00 90.56 76 GLY A CA 1
ATOM 517 C C . GLY A 1 76 ? -3.592 23.348 -5.808 1.00 90.56 76 GLY A C 1
ATOM 518 O O . GLY A 1 76 ? -2.775 22.513 -6.203 1.00 90.56 76 GLY A O 1
ATOM 519 N N . SER A 1 77 ? -3.949 24.385 -6.565 1.00 85.69 77 SER A N 1
ATOM 520 C CA . SER A 1 77 ? -3.533 24.584 -7.963 1.00 85.69 77 SER A CA 1
ATOM 521 C C . SER A 1 77 ? -2.011 24.642 -8.190 1.00 85.69 77 SER A C 1
ATOM 523 O O . SER A 1 77 ? -1.539 24.338 -9.289 1.00 85.69 77 SER A O 1
ATOM 525 N N . GLY A 1 78 ? -1.222 24.973 -7.161 1.00 88.88 78 GLY A N 1
ATOM 526 C CA . GLY A 1 78 ? 0.243 24.888 -7.197 1.00 88.88 78 GLY A CA 1
ATOM 527 C C . GLY A 1 78 ? 0.758 23.458 -7.394 1.00 88.88 78 GLY A C 1
ATOM 528 O O . GLY A 1 78 ? 1.580 23.234 -8.277 1.00 88.88 78 GLY A O 1
ATOM 529 N N . VAL A 1 79 ? 0.218 22.487 -6.650 1.00 91.62 79 VAL A N 1
ATOM 530 C CA . VAL A 1 79 ? 0.610 21.066 -6.755 1.00 91.62 79 VAL A CA 1
ATOM 531 C C . VAL A 1 79 ? 0.252 20.514 -8.129 1.00 91.62 79 VAL A C 1
ATOM 533 O O . VAL A 1 79 ? 1.073 19.855 -8.765 1.00 91.62 79 VAL A O 1
ATOM 536 N N . VAL A 1 80 ? -0.942 20.855 -8.627 1.00 89.38 80 VAL A N 1
ATOM 537 C CA . VAL A 1 80 ? -1.378 20.495 -9.984 1.00 89.38 80 VAL A CA 1
ATOM 538 C C . VAL A 1 80 ? -0.418 21.068 -11.023 1.00 89.38 80 VAL A C 1
ATOM 540 O O . VAL A 1 80 ? 0.046 20.359 -11.908 1.00 89.38 80 VAL A O 1
ATOM 543 N N . THR A 1 81 ? -0.064 22.347 -10.895 1.00 89.06 81 THR A N 1
ATOM 544 C CA . THR A 1 81 ? 0.857 23.013 -11.823 1.00 89.06 81 THR A CA 1
ATOM 545 C C . THR A 1 81 ? 2.241 22.366 -11.817 1.00 89.06 81 THR A C 1
ATOM 547 O O . THR A 1 81 ? 2.808 22.154 -12.887 1.00 89.06 81 THR A O 1
ATOM 550 N N . ASP A 1 82 ? 2.782 22.030 -10.647 1.00 91.00 82 ASP A N 1
ATOM 551 C CA . ASP A 1 82 ? 4.093 21.389 -10.524 1.00 91.00 82 ASP A CA 1
ATOM 552 C C . ASP A 1 82 ? 4.094 19.977 -11.128 1.00 91.00 82 ASP A C 1
ATOM 554 O O . ASP A 1 82 ? 5.017 19.622 -11.870 1.00 91.00 82 ASP A O 1
ATOM 558 N N . ALA A 1 83 ? 3.036 19.196 -10.888 1.00 91.56 83 ALA A N 1
ATOM 559 C CA . ALA A 1 83 ? 2.855 17.886 -11.509 1.00 91.56 83 ALA A CA 1
ATOM 560 C C . ALA A 1 83 ? 2.759 18.003 -13.040 1.00 91.56 83 ALA A C 1
ATOM 562 O O . ALA A 1 83 ? 3.448 17.287 -13.762 1.00 91.56 83 ALA A O 1
ATOM 563 N N . LEU A 1 84 ? 2.001 18.971 -13.560 1.00 89.81 84 LEU A N 1
ATOM 564 C CA . LEU A 1 84 ? 1.876 19.203 -15.003 1.00 89.81 84 LEU A CA 1
ATOM 565 C C . LEU A 1 84 ? 3.175 19.684 -15.649 1.00 89.81 84 LEU A C 1
ATOM 567 O O . LEU A 1 84 ? 3.508 19.265 -16.756 1.00 89.81 84 LEU A O 1
ATOM 571 N N . GLN A 1 85 ? 3.928 20.556 -14.978 1.00 91.12 85 GLN A N 1
ATOM 572 C CA . GLN A 1 85 ? 5.246 20.974 -15.457 1.00 91.12 85 GLN A CA 1
ATOM 573 C C . GLN A 1 85 ? 6.192 19.780 -15.555 1.00 91.12 85 GLN A C 1
ATOM 575 O O . GLN A 1 85 ? 6.945 19.675 -16.524 1.00 91.12 85 GLN A O 1
ATOM 580 N N . ARG A 1 86 ? 6.132 18.867 -14.580 1.00 92.44 86 ARG A N 1
ATOM 581 C CA . ARG A 1 86 ? 6.918 17.637 -14.602 1.00 92.44 86 ARG A CA 1
ATOM 582 C C . ARG A 1 86 ? 6.467 16.694 -15.715 1.00 92.44 86 ARG A C 1
ATOM 584 O O . ARG A 1 86 ? 7.327 16.269 -16.477 1.00 92.44 86 ARG A O 1
ATOM 591 N N . ALA A 1 87 ? 5.164 16.452 -15.869 1.00 91.44 87 ALA A N 1
ATOM 592 C CA . ALA A 1 87 ? 4.594 15.665 -16.969 1.00 91.44 87 ALA A CA 1
ATOM 593 C C . ALA A 1 87 ? 5.028 16.214 -18.332 1.00 91.44 87 ALA A C 1
ATOM 595 O O . ALA A 1 87 ? 5.629 15.511 -19.139 1.00 91.44 87 ALA A O 1
ATOM 596 N N . SER A 1 88 ? 4.879 17.522 -18.541 1.00 90.50 88 SER A N 1
ATOM 597 C CA . SER A 1 88 ? 5.331 18.173 -19.770 1.00 90.50 88 SER A CA 1
ATOM 598 C C . SER A 1 88 ? 6.839 18.048 -20.002 1.00 90.50 88 SER A C 1
ATOM 600 O O . SER A 1 88 ? 7.260 18.004 -21.155 1.00 90.50 88 SER A O 1
ATOM 602 N N . ALA A 1 89 ? 7.662 18.025 -18.950 1.00 90.81 89 ALA A N 1
ATOM 603 C CA . ALA A 1 89 ? 9.107 17.873 -19.090 1.00 90.81 89 ALA A CA 1
ATOM 604 C C . ALA A 1 89 ? 9.514 16.454 -19.513 1.00 90.81 89 ALA A C 1
ATOM 606 O O . ALA A 1 89 ? 10.570 16.301 -20.132 1.00 90.81 89 ALA A O 1
ATOM 607 N N . VAL A 1 90 ? 8.698 15.446 -19.183 1.00 91.56 90 VAL A N 1
ATOM 608 C CA . VAL A 1 90 ? 8.956 14.031 -19.487 1.00 91.56 90 VAL A CA 1
ATOM 609 C C . VAL A 1 90 ? 8.174 13.507 -20.694 1.00 91.56 90 VAL A C 1
ATOM 611 O O . VAL A 1 90 ? 8.494 12.426 -21.168 1.00 91.56 90 VAL A O 1
ATOM 614 N N . ALA A 1 91 ? 7.195 14.260 -21.212 1.00 89.19 91 ALA A N 1
ATOM 615 C CA . ALA A 1 91 ? 6.326 13.931 -22.356 1.00 89.19 91 ALA A CA 1
ATOM 616 C C . ALA A 1 91 ? 7.029 13.173 -23.495 1.00 89.19 91 ALA A C 1
ATOM 618 O O . ALA A 1 91 ? 6.595 12.100 -23.894 1.00 89.19 91 ALA A O 1
ATOM 619 N N . ASP A 1 92 ? 8.149 13.711 -23.977 1.00 88.69 92 ASP A N 1
ATOM 620 C CA . ASP A 1 92 ? 8.844 13.190 -25.159 1.00 88.69 92 ASP A CA 1
ATOM 621 C C . ASP A 1 92 ? 10.057 12.300 -24.824 1.00 88.69 92 ASP A C 1
ATOM 623 O O . ASP A 1 92 ? 10.846 11.971 -25.714 1.00 88.69 92 ASP A O 1
ATOM 627 N N . ARG A 1 93 ? 10.259 11.951 -23.547 1.00 92.12 93 ARG A N 1
ATOM 628 C CA . ARG A 1 93 ? 11.474 11.253 -23.105 1.00 92.12 93 ARG A CA 1
ATOM 629 C C . ARG A 1 93 ? 11.392 9.758 -23.349 1.00 92.12 93 ARG A C 1
ATOM 631 O O . ARG A 1 93 ? 10.474 9.093 -22.879 1.00 92.12 93 ARG A O 1
ATOM 638 N N . GLY A 1 94 ? 12.394 9.219 -24.031 1.00 91.06 94 GLY A N 1
ATOM 639 C CA . GLY A 1 94 ? 12.528 7.774 -24.214 1.00 91.06 94 GLY A CA 1
ATOM 640 C C . GLY A 1 94 ? 13.196 7.084 -23.022 1.00 91.06 94 GLY A C 1
ATOM 641 O O . GLY A 1 94 ? 13.715 7.735 -22.114 1.00 91.06 94 GLY A O 1
ATOM 642 N N . TYR A 1 95 ? 13.264 5.751 -23.075 1.00 94.50 95 TYR A N 1
ATOM 643 C CA . TYR A 1 95 ? 13.927 4.921 -22.061 1.00 94.50 95 TYR A CA 1
ATOM 644 C C . TYR A 1 95 ? 15.311 5.434 -21.638 1.00 94.50 95 TYR A C 1
ATOM 646 O O . TYR A 1 95 ? 15.553 5.561 -20.448 1.00 94.50 95 TYR A O 1
ATOM 654 N N . ASP A 1 96 ? 16.198 5.762 -22.584 1.00 95.19 96 ASP A N 1
ATOM 655 C CA . ASP A 1 96 ? 17.578 6.162 -22.263 1.00 95.19 96 ASP A CA 1
ATOM 656 C C . ASP A 1 96 ? 17.638 7.433 -21.391 1.00 95.19 96 ASP A C 1
ATOM 658 O O . ASP A 1 96 ? 18.547 7.596 -20.582 1.00 95.19 96 ASP A O 1
ATOM 662 N N . GLU A 1 97 ? 16.676 8.347 -21.553 1.00 94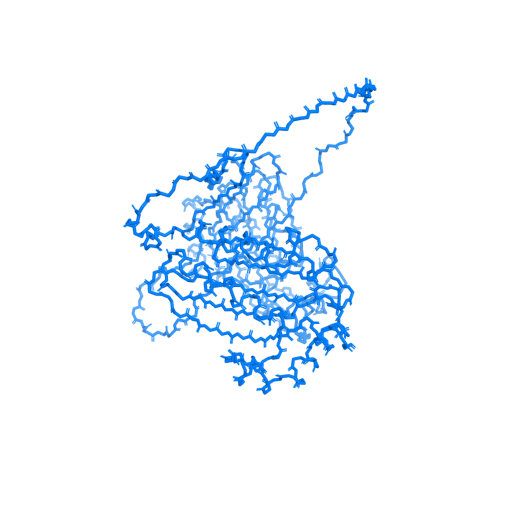.81 97 GLU A N 1
ATOM 663 C CA . GLU A 1 97 ? 16.591 9.570 -20.748 1.00 94.81 97 GLU A CA 1
ATOM 664 C C . GLU A 1 97 ? 15.991 9.297 -19.367 1.00 94.81 97 GLU A C 1
ATOM 666 O O . GLU A 1 97 ? 16.432 9.890 -18.387 1.00 94.81 97 GLU A O 1
ATOM 671 N N . LEU A 1 98 ? 15.022 8.381 -19.279 1.00 94.25 98 LEU A N 1
ATOM 672 C CA . LEU A 1 98 ? 14.442 7.946 -18.006 1.00 94.25 98 LEU A CA 1
ATOM 673 C C . LEU A 1 98 ? 15.451 7.147 -17.176 1.00 94.25 98 LEU A C 1
ATOM 675 O O . LEU A 1 98 ? 15.581 7.383 -15.981 1.00 94.25 98 LEU A O 1
ATOM 679 N N . ASP A 1 99 ? 16.200 6.249 -17.815 1.00 95.88 99 ASP A N 1
ATOM 680 C CA . ASP A 1 99 ? 17.268 5.459 -17.199 1.00 95.88 99 ASP A CA 1
ATOM 681 C C . ASP A 1 99 ? 18.397 6.355 -16.677 1.00 95.88 99 ASP A C 1
ATOM 683 O O . ASP A 1 99 ? 18.932 6.116 -15.601 1.00 95.88 99 ASP A O 1
ATOM 687 N N . ALA A 1 100 ? 18.713 7.440 -17.390 1.00 93.94 100 ALA A N 1
ATOM 688 C CA . ALA A 1 100 ? 19.708 8.411 -16.947 1.00 93.94 100 ALA A CA 1
ATOM 689 C C . ALA A 1 100 ? 19.262 9.254 -15.738 1.00 93.94 100 ALA A C 1
ATOM 691 O O . ALA A 1 100 ? 20.117 9.776 -15.021 1.00 93.94 100 ALA A O 1
ATOM 692 N N . GLU A 1 101 ? 17.954 9.433 -15.538 1.00 90.31 101 GLU A N 1
ATOM 693 C CA . GLU A 1 101 ? 17.404 10.143 -14.379 1.00 90.31 101 GLU A CA 1
ATOM 694 C C . GLU A 1 101 ? 17.077 9.222 -13.206 1.00 90.31 101 GLU A C 1
ATOM 696 O O . GLU A 1 101 ? 16.932 9.718 -12.095 1.00 90.31 101 GLU A O 1
ATOM 701 N N . PHE A 1 102 ? 16.969 7.913 -13.430 1.00 94.31 102 PHE A N 1
ATOM 702 C CA . PHE A 1 102 ? 16.660 6.948 -12.387 1.00 94.31 102 PHE A CA 1
ATOM 703 C C . PHE A 1 102 ? 17.722 6.960 -11.278 1.00 94.31 102 PHE A C 1
ATOM 705 O O . PHE A 1 102 ? 18.916 6.818 -11.537 1.00 94.31 102 PHE A O 1
ATOM 712 N N . ASP A 1 103 ? 17.281 7.067 -10.021 1.00 84.00 103 ASP A N 1
ATOM 713 C CA . ASP A 1 103 ? 18.160 7.111 -8.839 1.00 84.00 103 ASP A CA 1
ATOM 714 C C . ASP A 1 103 ? 18.761 5.729 -8.457 1.00 84.00 103 ASP A C 1
ATOM 716 O O . ASP A 1 103 ? 19.221 5.518 -7.331 1.00 84.00 103 ASP A O 1
ATOM 720 N N . GLY A 1 104 ? 18.795 4.775 -9.394 1.00 85.25 104 GLY A N 1
ATOM 721 C CA . GLY A 1 104 ? 19.322 3.419 -9.223 1.00 85.25 104 GLY A CA 1
ATOM 722 C C . GLY A 1 104 ? 20.142 2.929 -10.422 1.00 85.25 104 GLY A C 1
ATOM 723 O O . GLY A 1 104 ? 20.493 3.690 -11.319 1.00 85.25 104 GLY A O 1
ATOM 724 N N . GLU A 1 105 ? 20.482 1.638 -10.436 1.00 88.25 105 GLU A N 1
ATOM 725 C CA . GLU A 1 105 ? 21.221 1.019 -11.543 1.00 88.25 105 GLU A CA 1
ATOM 726 C C . GLU A 1 105 ? 20.274 0.204 -12.428 1.00 88.25 105 GLU A C 1
ATOM 728 O O . GLU A 1 105 ? 19.677 -0.760 -11.957 1.00 88.25 105 GLU A O 1
ATOM 733 N N . GLY A 1 106 ? 20.173 0.567 -13.711 1.00 90.94 106 GLY A N 1
ATOM 734 C CA . GLY A 1 106 ? 19.392 -0.172 -14.706 1.00 90.94 106 GLY A CA 1
ATOM 735 C C . GLY A 1 106 ? 17.892 -0.093 -14.441 1.00 90.94 106 GLY A C 1
ATOM 736 O O . GLY A 1 106 ? 17.307 -0.996 -13.844 1.00 90.94 106 GLY A O 1
ATOM 737 N N . LEU A 1 107 ? 17.255 0.974 -14.928 1.00 95.62 107 LEU A N 1
ATOM 738 C CA . LEU A 1 107 ? 15.824 1.226 -14.754 1.00 95.62 107 LEU A CA 1
ATOM 739 C C . LEU A 1 107 ? 14.977 0.038 -15.209 1.00 95.62 107 LEU A C 1
ATOM 741 O O . LEU A 1 107 ? 14.002 -0.328 -14.559 1.00 95.62 107 LEU A O 1
ATOM 745 N N . ARG A 1 108 ? 15.352 -0.580 -16.329 1.00 95.38 108 ARG A N 1
ATOM 746 C CA . ARG A 1 108 ? 14.602 -1.693 -16.907 1.00 95.38 108 ARG A CA 1
ATOM 747 C C . ARG A 1 108 ? 14.611 -2.927 -16.013 1.00 95.38 108 ARG A C 1
ATOM 749 O O . ARG A 1 108 ? 13.579 -3.572 -15.854 1.00 95.38 108 ARG A O 1
ATOM 756 N N . GLU A 1 109 ? 15.777 -3.287 -15.497 1.00 95.25 109 GLU A N 1
ATOM 757 C CA . GLU A 1 109 ? 15.945 -4.424 -14.602 1.00 95.25 109 GLU A CA 1
ATOM 758 C C . GLU A 1 109 ? 15.264 -4.147 -13.258 1.00 95.25 109 GLU A C 1
ATOM 760 O O . GLU A 1 109 ? 14.502 -4.985 -12.791 1.00 95.25 109 GLU A O 1
ATOM 765 N N . ALA A 1 110 ? 15.431 -2.944 -12.701 1.00 94.25 110 ALA A N 1
ATOM 766 C CA . ALA A 1 110 ? 14.787 -2.552 -11.449 1.00 94.25 110 ALA A CA 1
ATOM 767 C C . ALA A 1 110 ? 13.250 -2.548 -11.546 1.00 94.25 110 ALA A C 1
ATOM 769 O O . ALA A 1 110 ? 12.575 -3.040 -10.645 1.00 94.25 110 ALA A O 1
ATOM 770 N N . HIS A 1 111 ? 12.698 -2.052 -12.658 1.00 96.12 111 HIS A N 1
ATOM 771 C CA . HIS A 1 111 ? 11.262 -2.107 -12.951 1.00 96.12 111 HIS A CA 1
ATOM 772 C C . HIS A 1 111 ? 10.758 -3.553 -13.037 1.00 96.12 111 HIS A C 1
ATOM 774 O O . HIS A 1 111 ? 9.744 -3.903 -12.436 1.00 96.12 111 HIS A O 1
ATOM 780 N N . ALA A 1 112 ? 11.488 -4.414 -13.749 1.00 92.81 112 ALA A N 1
ATOM 781 C CA . ALA A 1 112 ? 11.136 -5.821 -13.903 1.00 92.81 112 ALA A CA 1
ATOM 782 C C . ALA A 1 112 ? 11.148 -6.574 -12.566 1.00 92.81 112 ALA A C 1
ATOM 784 O O . ALA A 1 112 ? 10.217 -7.327 -12.276 1.00 92.81 112 ALA A O 1
ATOM 785 N N . ASP A 1 113 ? 12.173 -6.329 -11.750 1.00 93.50 113 ASP A N 1
ATOM 786 C CA . ASP A 1 113 ? 12.326 -6.921 -10.425 1.00 93.50 113 ASP A CA 1
ATOM 787 C C . ASP A 1 113 ? 11.221 -6.446 -9.471 1.00 93.50 113 ASP A C 1
ATOM 789 O O . ASP A 1 113 ? 10.653 -7.267 -8.751 1.00 93.50 113 ASP A O 1
ATOM 793 N N . TYR A 1 114 ? 10.871 -5.154 -9.501 1.00 92.25 114 TYR A N 1
ATOM 794 C CA . TYR A 1 114 ? 9.810 -4.580 -8.670 1.00 92.25 114 TYR A CA 1
ATOM 795 C C . TYR A 1 114 ? 8.454 -5.253 -8.916 1.00 92.25 114 TYR A C 1
ATOM 797 O O . TYR A 1 114 ? 7.798 -5.694 -7.977 1.00 92.25 114 TYR A O 1
ATOM 805 N N . PHE A 1 115 ? 8.074 -5.405 -10.186 1.00 91.50 115 PHE A N 1
ATOM 806 C CA . PHE A 1 115 ? 6.799 -6.011 -10.581 1.00 91.50 115 PHE A CA 1
ATOM 807 C C . PHE A 1 115 ? 6.855 -7.544 -10.729 1.00 91.50 115 PHE A C 1
ATOM 809 O O . PHE A 1 115 ? 5.885 -8.150 -11.185 1.00 91.50 115 PHE A O 1
ATOM 816 N N . GLY A 1 116 ? 7.982 -8.189 -10.406 1.00 92.19 116 GLY A N 1
ATOM 817 C CA . GLY A 1 116 ? 8.131 -9.648 -10.464 1.00 92.19 116 GLY A CA 1
ATOM 818 C C . GLY A 1 116 ? 7.953 -10.252 -11.865 1.00 92.19 116 GLY A C 1
ATOM 819 O O . GLY A 1 116 ? 7.286 -11.277 -12.025 1.00 92.19 116 GLY A O 1
ATOM 820 N N . ARG A 1 117 ? 8.521 -9.620 -12.898 1.00 90.69 117 ARG A N 1
ATOM 821 C CA . ARG A 1 117 ? 8.262 -9.936 -14.317 1.00 90.69 117 ARG A CA 1
ATOM 822 C C . ARG A 1 117 ? 9.512 -9.883 -15.191 1.00 90.69 117 ARG A C 1
ATOM 824 O O . ARG A 1 117 ? 10.600 -9.546 -14.743 1.00 90.69 117 ARG A O 1
ATOM 831 N N . GLU A 1 118 ? 9.354 -10.208 -16.474 1.00 91.50 118 GLU A N 1
ATOM 832 C CA . GLU A 1 118 ? 10.432 -10.044 -17.452 1.00 91.50 118 GLU A CA 1
ATOM 833 C C . GLU A 1 118 ? 10.658 -8.560 -17.824 1.00 91.50 118 GLU A C 1
ATOM 835 O O . GLU A 1 118 ? 9.693 -7.789 -17.920 1.00 91.50 118 GLU A O 1
ATOM 840 N N . PRO A 1 119 ? 11.917 -8.162 -18.102 1.00 93.94 119 PRO A N 1
ATOM 841 C CA . PRO A 1 119 ? 12.263 -6.831 -18.595 1.00 93.94 119 PRO A CA 1
ATOM 842 C C . PRO A 1 119 ? 11.497 -6.418 -19.854 1.00 93.94 119 PRO A C 1
ATOM 844 O O . PRO A 1 119 ? 11.523 -7.106 -20.877 1.00 93.94 119 PRO A O 1
ATOM 847 N N . LEU A 1 120 ? 10.880 -5.237 -19.805 1.00 92.75 120 LEU A N 1
ATOM 848 C CA . LEU A 1 120 ? 10.212 -4.629 -20.955 1.00 92.75 120 LEU A CA 1
ATOM 849 C C . LEU A 1 120 ? 11.177 -4.263 -22.081 1.00 92.75 120 LEU A C 1
ATOM 851 O O . LEU A 1 120 ? 12.353 -3.976 -21.869 1.00 92.75 120 LEU A O 1
ATOM 855 N N . ALA A 1 121 ? 10.665 -4.174 -23.308 1.00 93.50 121 ALA A N 1
ATOM 856 C CA . ALA A 1 121 ? 11.428 -3.541 -24.377 1.00 93.50 121 ALA A CA 1
ATOM 857 C C . ALA A 1 121 ? 11.562 -2.027 -24.098 1.00 93.50 121 ALA A C 1
ATOM 859 O O . ALA A 1 121 ? 10.572 -1.420 -23.689 1.00 93.50 121 ALA A O 1
ATOM 860 N N . PRO A 1 122 ? 12.713 -1.387 -24.395 1.00 93.00 122 PRO A N 1
ATOM 861 C CA . PRO A 1 122 ? 12.911 0.051 -24.169 1.00 93.00 122 PRO A CA 1
ATOM 862 C C . PRO A 1 122 ? 11.828 0.954 -24.781 1.00 93.00 122 PRO A C 1
ATOM 864 O O . PRO A 1 122 ? 11.482 1.976 -24.211 1.00 93.00 122 PRO A O 1
ATOM 867 N N . GLY A 1 123 ? 11.250 0.566 -25.923 1.00 92.19 123 GLY A N 1
ATOM 868 C CA . GLY A 1 123 ? 10.169 1.322 -26.569 1.00 92.19 123 GLY A CA 1
ATOM 869 C C . GLY A 1 123 ? 8.796 1.215 -25.896 1.00 92.19 123 GLY A C 1
ATOM 870 O O . GLY A 1 123 ? 7.859 1.802 -26.414 1.00 92.19 123 GLY A O 1
ATOM 871 N N . SER A 1 124 ? 8.677 0.451 -24.807 1.00 93.06 124 SER A N 1
ATOM 872 C CA . SER A 1 124 ? 7.445 0.327 -24.003 1.00 93.06 124 SER A CA 1
ATOM 873 C C . SER A 1 124 ? 7.465 1.249 -22.781 1.00 93.06 124 SER A C 1
ATOM 875 O O . SER A 1 124 ? 6.518 1.261 -22.012 1.00 93.06 124 SER A O 1
ATOM 877 N N . PHE A 1 125 ? 8.568 1.969 -22.556 1.00 92.81 125 PHE A N 1
ATOM 878 C CA . PHE A 1 125 ? 8.653 2.947 -21.481 1.00 92.81 125 PHE A CA 1
ATOM 879 C C . PHE A 1 125 ? 8.183 4.300 -21.996 1.00 92.81 125 PHE A C 1
ATOM 881 O O . PHE A 1 125 ? 8.725 4.793 -22.989 1.00 92.81 125 PHE A O 1
ATOM 888 N N . ASN A 1 126 ? 7.239 4.897 -21.270 1.00 93.44 126 ASN A N 1
ATOM 889 C CA . ASN A 1 126 ? 6.708 6.232 -21.514 1.00 93.44 126 ASN A CA 1
ATOM 890 C C . ASN A 1 126 ? 6.085 6.401 -22.911 1.00 93.44 126 ASN A C 1
ATOM 892 O O . ASN A 1 126 ? 6.306 7.396 -23.599 1.00 93.44 126 ASN A O 1
ATOM 896 N N . ASP A 1 127 ? 5.330 5.391 -23.344 1.00 88.50 127 ASP A N 1
ATOM 897 C CA . ASP A 1 127 ? 4.499 5.448 -24.549 1.00 88.50 127 ASP A CA 1
ATOM 898 C C . ASP A 1 127 ? 3.138 6.125 -24.308 1.00 88.50 127 ASP A C 1
ATOM 900 O O . ASP A 1 127 ? 2.499 6.574 -25.262 1.00 88.50 127 ASP A O 1
ATOM 904 N N . ASP A 1 128 ? 2.740 6.237 -23.040 1.00 90.00 128 ASP A N 1
ATOM 905 C CA . ASP A 1 128 ? 1.565 6.949 -22.549 1.00 90.00 128 ASP A CA 1
ATOM 906 C C . ASP A 1 128 ? 1.871 7.634 -21.200 1.00 90.00 128 ASP A C 1
ATOM 908 O O . ASP A 1 128 ? 2.853 7.286 -20.524 1.00 90.00 128 ASP A O 1
ATOM 912 N N . GLN A 1 129 ? 1.045 8.614 -20.809 1.00 90.00 129 GLN A N 1
ATOM 913 C CA . GLN A 1 129 ? 1.211 9.385 -19.575 1.00 90.00 129 GLN A CA 1
ATOM 914 C C . GLN A 1 129 ? -0.097 9.714 -18.862 1.00 90.00 129 GLN A C 1
ATOM 916 O O . GLN A 1 129 ? -1.090 10.112 -19.468 1.00 90.00 129 GLN A O 1
ATOM 921 N N . ARG A 1 130 ? -0.034 9.691 -17.530 1.00 91.06 130 ARG A N 1
ATOM 922 C CA . ARG A 1 130 ? -1.086 10.213 -16.651 1.00 91.06 130 ARG A CA 1
ATOM 923 C C . ARG A 1 130 ? -0.512 10.961 -15.456 1.00 91.06 130 ARG A C 1
ATOM 925 O O . ARG A 1 130 ? 0.654 10.800 -15.091 1.00 91.06 130 ARG A O 1
ATOM 932 N N . VAL A 1 131 ? -1.348 11.783 -14.839 1.00 92.69 131 VAL A N 1
ATOM 933 C CA . VAL A 1 131 ? -1.051 12.532 -13.621 1.00 92.69 131 VAL A CA 1
ATOM 934 C C . VAL A 1 131 ? -1.984 12.057 -12.517 1.00 92.69 131 VAL A C 1
ATOM 936 O O . VAL A 1 131 ? -3.192 12.017 -12.718 1.00 92.69 131 VAL A O 1
ATOM 939 N N . ARG A 1 132 ? -1.449 11.758 -11.331 1.00 93.00 132 ARG A N 1
ATOM 940 C CA . ARG A 1 132 ? -2.262 11.551 -10.126 1.00 93.00 132 ARG A CA 1
ATOM 941 C C . ARG A 1 132 ? -1.951 12.594 -9.070 1.00 93.00 132 ARG A C 1
ATOM 943 O O . ARG A 1 132 ? -0.793 12.964 -8.856 1.00 93.00 132 ARG A O 1
ATOM 950 N N . LEU A 1 133 ? -2.996 13.052 -8.397 1.00 93.94 133 LEU A N 1
ATOM 951 C CA . LEU A 1 133 ? -2.915 14.039 -7.331 1.00 93.94 133 LEU A CA 1
ATOM 952 C C . LEU A 1 133 ? -3.335 13.383 -6.017 1.00 93.94 133 LEU A C 1
ATOM 954 O O . LEU A 1 133 ? -4.475 12.965 -5.892 1.00 93.94 133 LEU A O 1
ATOM 958 N N . LEU A 1 134 ? -2.429 13.287 -5.050 1.00 92.81 134 LEU A N 1
ATOM 959 C CA . LEU A 1 134 ? -2.640 12.592 -3.781 1.00 92.81 134 LEU A CA 1
ATOM 960 C C . LEU A 1 134 ? -2.834 13.604 -2.649 1.00 92.81 134 LEU A C 1
ATOM 962 O O . LEU A 1 134 ? -1.978 14.466 -2.427 1.00 92.81 134 LEU A O 1
ATOM 966 N N . GLY A 1 135 ? -3.916 13.478 -1.890 1.00 90.31 135 GLY A N 1
ATOM 967 C CA . GLY A 1 135 ? -4.088 14.263 -0.671 1.00 90.31 135 GLY A CA 1
ATOM 968 C C . GLY A 1 135 ? -5.406 14.005 0.041 1.00 90.31 135 GLY A C 1
ATOM 969 O O . GLY A 1 135 ? -6.328 13.417 -0.518 1.00 90.31 135 GLY A O 1
ATOM 970 N N . GLY A 1 136 ? -5.490 14.456 1.292 1.00 86.94 136 GLY A N 1
ATOM 971 C CA . GLY A 1 136 ? -6.689 14.280 2.119 1.00 86.94 136 GLY A CA 1
ATOM 972 C C . GLY A 1 136 ? -7.774 15.330 1.902 1.00 86.94 136 GLY A C 1
ATOM 973 O O . GLY A 1 136 ? -8.846 15.213 2.479 1.00 86.94 136 GLY A O 1
ATOM 974 N N . ARG A 1 137 ? -7.504 16.382 1.116 1.00 89.06 137 ARG A N 1
ATOM 975 C CA . ARG A 1 137 ? -8.494 17.340 0.591 1.00 89.06 137 ARG A CA 1
ATOM 976 C C . ARG A 1 137 ? -7.988 17.953 -0.710 1.00 89.06 137 ARG A C 1
ATOM 978 O O . ARG A 1 137 ? -6.782 18.040 -0.931 1.00 89.06 137 ARG A O 1
ATOM 985 N N . PHE A 1 138 ? -8.913 18.454 -1.522 1.00 91.19 138 PHE A N 1
ATOM 986 C CA . PHE A 1 138 ? -8.621 19.149 -2.772 1.00 91.19 138 PHE A CA 1
ATOM 987 C C . PHE A 1 138 ? -9.326 20.499 -2.792 1.00 91.19 138 PHE A C 1
ATOM 989 O O . PHE A 1 138 ? -10.492 20.596 -2.411 1.00 91.19 138 PHE A O 1
ATOM 996 N N . ALA A 1 139 ? -8.623 21.529 -3.254 1.00 92.06 139 ALA A N 1
ATOM 997 C CA . ALA A 1 139 ? -9.241 22.818 -3.514 1.00 92.06 139 ALA A CA 1
ATOM 998 C C . ALA A 1 139 ? -10.153 22.726 -4.752 1.00 92.06 139 ALA A C 1
ATOM 1000 O O . ALA A 1 139 ? -9.798 22.076 -5.738 1.00 92.06 139 ALA A O 1
ATOM 1001 N N . ASP A 1 140 ? -11.301 23.412 -4.732 1.00 90.00 140 ASP A N 1
ATOM 1002 C CA . ASP A 1 140 ? -12.270 23.395 -5.843 1.00 90.00 140 ASP A CA 1
ATOM 1003 C C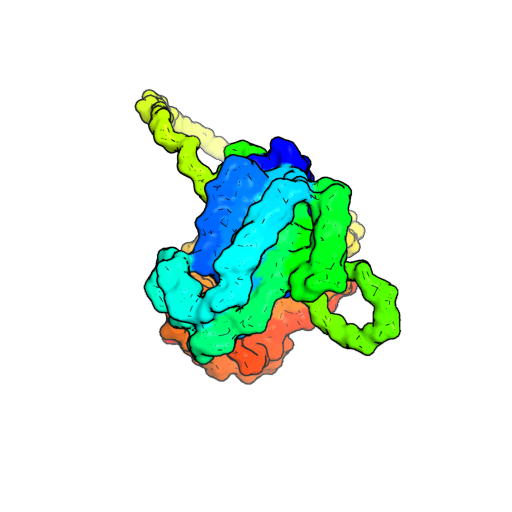 . ASP A 1 140 ? -11.618 23.770 -7.189 1.00 90.00 140 ASP A C 1
ATOM 1005 O O . ASP A 1 140 ? -11.885 23.151 -8.216 1.00 90.00 140 ASP A O 1
ATOM 1009 N N . ASP A 1 141 ? -10.706 24.749 -7.189 1.00 87.75 141 ASP A N 1
ATOM 1010 C CA . ASP A 1 141 ? -9.995 25.189 -8.393 1.00 87.75 141 ASP A CA 1
ATOM 1011 C C . ASP A 1 141 ? -8.994 24.146 -8.917 1.00 87.75 141 ASP A C 1
ATOM 1013 O O . ASP A 1 141 ? -8.738 24.090 -10.122 1.00 87.75 141 ASP A O 1
ATOM 1017 N N . ALA A 1 142 ? -8.440 23.309 -8.037 1.00 86.38 142 ALA A N 1
ATOM 1018 C CA . ALA A 1 142 ? -7.589 22.187 -8.414 1.00 86.38 142 ALA A CA 1
ATOM 1019 C C . ALA A 1 142 ? -8.405 21.068 -9.076 1.00 86.38 142 ALA A C 1
ATOM 1021 O O . ALA A 1 142 ? -7.964 20.527 -10.091 1.00 86.38 142 ALA A O 1
ATOM 1022 N N . LEU A 1 143 ? -9.602 20.771 -8.555 1.00 87.19 143 LEU A N 1
ATOM 1023 C CA . LEU A 1 143 ? -10.527 19.798 -9.147 1.00 87.19 143 LEU A CA 1
ATOM 1024 C C . LEU A 1 143 ? -11.057 20.272 -10.506 1.00 87.19 143 LEU A C 1
ATOM 1026 O O . LEU A 1 143 ? -11.017 19.516 -11.475 1.00 87.19 143 LEU A O 1
ATOM 1030 N N . ASP A 1 144 ? -11.471 21.538 -10.607 1.00 85.56 144 ASP A N 1
ATOM 1031 C CA . ASP A 1 144 ? -11.908 22.146 -11.870 1.00 85.56 144 ASP A CA 1
ATOM 1032 C C . ASP A 1 144 ? -10.799 22.086 -12.934 1.00 85.56 144 ASP A C 1
ATOM 1034 O O . ASP A 1 144 ? -11.055 21.798 -14.108 1.00 85.56 144 ASP A O 1
ATOM 1038 N N . LEU A 1 145 ? -9.551 22.357 -12.531 1.00 83.44 145 LEU A N 1
ATOM 1039 C CA . LEU A 1 145 ? -8.395 22.291 -13.420 1.00 83.44 145 LEU A CA 1
ATOM 1040 C C . LEU A 1 145 ? -8.080 20.852 -13.847 1.00 83.44 145 LEU A C 1
ATOM 1042 O O . LEU A 1 145 ? -7.817 20.634 -15.029 1.00 83.44 145 LEU A O 1
ATOM 1046 N N . ALA A 1 146 ? -8.119 19.887 -12.924 1.00 81.69 146 ALA A N 1
ATOM 1047 C CA . ALA A 1 146 ? -7.916 18.473 -13.230 1.00 81.69 146 ALA A CA 1
ATOM 1048 C C . ALA A 1 146 ? -8.964 17.974 -14.237 1.00 81.69 146 ALA A C 1
ATOM 1050 O O . ALA A 1 146 ? -8.601 17.498 -15.312 1.00 81.69 146 ALA A O 1
ATOM 1051 N N . ALA A 1 147 ? -10.251 18.215 -13.968 1.00 83.56 147 ALA A N 1
ATOM 1052 C CA . ALA A 1 147 ? -11.346 17.838 -14.861 1.00 83.56 147 ALA A CA 1
ATOM 1053 C C . ALA A 1 147 ? -11.207 18.469 -16.260 1.00 83.56 147 ALA A C 1
ATOM 1055 O O . ALA A 1 147 ? -11.360 17.798 -17.280 1.00 83.56 147 ALA A O 1
ATOM 1056 N N . PHE A 1 148 ? -10.846 19.757 -16.328 1.00 82.38 148 PHE A N 1
ATOM 1057 C CA . PHE A 1 148 ? -10.638 20.455 -17.600 1.00 82.38 148 PHE A CA 1
ATOM 1058 C C . PHE A 1 148 ? -9.529 19.834 -18.471 1.00 82.38 148 PHE A C 1
ATOM 1060 O O . PHE A 1 148 ? -9.590 19.948 -19.706 1.00 82.38 148 PHE A O 1
ATOM 1067 N N . LEU A 1 149 ? -8.505 19.248 -17.842 1.00 80.38 149 LEU A N 1
ATOM 1068 C CA . LEU A 1 149 ? -7.343 18.643 -18.499 1.00 80.38 149 LEU A CA 1
ATOM 1069 C C . LEU A 1 149 ? -7.593 17.188 -18.899 1.00 80.38 149 LEU A C 1
ATOM 1071 O O . LEU A 1 149 ? -7.247 16.830 -20.027 1.00 80.38 149 LEU A O 1
ATOM 1075 N N . SER A 1 150 ? -8.271 16.410 -18.050 1.00 78.00 150 SER A N 1
ATOM 1076 C CA . SER A 1 150 ? -8.713 15.045 -18.368 1.00 78.00 150 SER A CA 1
ATOM 1077 C C . SER A 1 150 ? -9.582 15.010 -19.630 1.00 78.00 150 SER A C 1
ATOM 1079 O O . SER A 1 150 ? -9.401 14.152 -20.492 1.00 78.00 150 SER A O 1
ATOM 1081 N N . ASP A 1 151 ? -10.422 16.030 -19.839 1.00 77.50 151 ASP A N 1
ATOM 1082 C CA . ASP A 1 151 ? -11.216 16.211 -21.066 1.00 77.50 151 ASP A CA 1
ATOM 1083 C C . ASP A 1 151 ? -10.383 16.446 -22.348 1.00 77.50 151 ASP A C 1
ATOM 1085 O O . ASP A 1 151 ? -10.925 16.442 -23.459 1.00 77.50 151 ASP A O 1
ATOM 1089 N N . ARG A 1 152 ? -9.083 16.744 -22.224 1.00 65.75 152 ARG A N 1
ATOM 1090 C CA . ARG A 1 152 ? -8.219 17.257 -23.304 1.00 65.75 152 ARG A CA 1
ATOM 1091 C C . ARG A 1 152 ? -6.929 16.462 -23.505 1.00 65.75 152 ARG A C 1
ATOM 1093 O O . ARG A 1 152 ? -5.957 17.039 -23.981 1.00 65.75 152 ARG A O 1
ATOM 1100 N N . GLU A 1 153 ? -6.976 15.155 -23.249 1.00 73.81 153 GLU A N 1
ATOM 1101 C CA . GLU A 1 153 ? -5.948 14.145 -23.587 1.00 73.81 153 GLU A CA 1
ATOM 1102 C C . GLU A 1 153 ? -4.878 13.865 -22.515 1.00 73.81 153 GLU A C 1
ATOM 1104 O O . GLU A 1 153 ? -4.049 12.991 -22.741 1.00 73.81 153 GLU A O 1
ATOM 1109 N N . LEU A 1 154 ? -4.897 14.522 -21.348 1.00 78.00 154 LEU A N 1
ATOM 1110 C CA . LEU A 1 154 ? -4.021 14.155 -20.225 1.00 78.00 154 LEU A CA 1
ATOM 1111 C C . LEU A 1 154 ? -4.871 13.751 -19.022 1.00 78.00 154 LEU A C 1
ATOM 1113 O O . LEU A 1 154 ? -5.495 14.620 -18.421 1.00 78.00 154 LEU A O 1
ATOM 1117 N N . SER A 1 155 ? -4.872 12.462 -18.666 1.00 85.88 155 SER A N 1
ATOM 1118 C CA . SER A 1 155 ? -5.588 11.972 -17.478 1.00 85.88 155 SER A CA 1
ATOM 1119 C C . SER A 1 155 ? -4.993 12.612 -16.229 1.00 85.88 155 SER A C 1
ATOM 1121 O O . SER A 1 155 ? -3.800 12.445 -15.966 1.00 85.88 155 SER A O 1
ATOM 1123 N N . VAL A 1 156 ? -5.798 13.381 -15.498 1.00 87.06 156 VAL A N 1
ATOM 1124 C CA . VAL A 1 156 ? -5.447 13.950 -14.197 1.00 87.06 156 VAL A CA 1
ATOM 1125 C C . VAL A 1 156 ? -6.448 13.439 -13.173 1.00 87.06 156 VAL A C 1
ATOM 1127 O O . VAL A 1 156 ? -7.589 13.897 -13.143 1.00 87.06 156 VAL A O 1
ATOM 1130 N N . ASP A 1 157 ? -5.994 12.522 -12.325 1.00 89.44 157 ASP A N 1
ATOM 1131 C CA . ASP A 1 157 ? -6.853 11.767 -11.415 1.00 89.44 157 ASP A CA 1
ATOM 1132 C C . ASP A 1 157 ? -6.578 12.179 -9.956 1.00 89.44 157 ASP A C 1
ATOM 1134 O O . ASP A 1 157 ? -5.483 11.935 -9.429 1.00 89.44 157 ASP A O 1
ATOM 1138 N N . PRO A 1 158 ? -7.529 12.853 -9.285 1.00 89.50 158 PRO A N 1
ATOM 1139 C CA . PRO A 1 158 ? -7.469 13.087 -7.847 1.00 89.50 158 PRO A CA 1
ATOM 1140 C C . PRO A 1 158 ? -7.677 11.773 -7.090 1.00 89.50 158 PRO A C 1
ATOM 1142 O O . PRO A 1 158 ? -8.672 11.091 -7.292 1.00 89.50 158 PRO A O 1
ATOM 1145 N N . VAL A 1 159 ? -6.762 11.435 -6.185 1.00 90.00 159 VAL A N 1
ATOM 1146 C CA . VAL A 1 159 ? -6.858 10.264 -5.309 1.00 90.00 159 VAL A CA 1
ATOM 1147 C C . VAL A 1 159 ? -6.929 10.746 -3.869 1.00 90.00 159 VAL A C 1
ATOM 1149 O O . VAL A 1 159 ? -5.983 11.349 -3.346 1.00 90.00 159 VAL A O 1
ATOM 1152 N N . HIS A 1 160 ? -8.061 10.483 -3.225 1.00 89.19 160 HIS A N 1
ATOM 1153 C CA . HIS A 1 160 ? -8.288 10.898 -1.851 1.00 89.19 160 HIS A CA 1
ATOM 1154 C C . HIS A 1 160 ? -7.536 9.989 -0.873 1.00 89.19 160 HIS A C 1
ATOM 1156 O O . HIS A 1 160 ? -7.616 8.762 -0.959 1.00 89.19 160 HIS A O 1
ATOM 1162 N N . VAL A 1 161 ? -6.783 10.606 0.041 1.00 88.81 161 VAL A N 1
ATOM 1163 C CA . VAL A 1 161 ? -5.930 9.920 1.018 1.00 88.81 161 VAL A CA 1
ATOM 1164 C C . VAL A 1 161 ? -6.394 10.239 2.430 1.00 88.81 161 VAL A C 1
ATOM 1166 O O . VAL A 1 161 ? -6.258 11.363 2.906 1.00 88.81 161 VAL A O 1
ATOM 1169 N N . GLU A 1 162 ? -6.851 9.228 3.151 1.00 87.31 162 GLU A N 1
ATOM 1170 C CA . GLU A 1 162 ? -7.087 9.330 4.584 1.00 87.31 162 GLU A CA 1
ATOM 1171 C C . GLU A 1 162 ? -5.849 8.868 5.343 1.00 87.31 162 GLU A C 1
ATOM 1173 O O . GLU A 1 162 ? -5.444 7.709 5.257 1.00 87.31 162 GLU A O 1
ATOM 1178 N N . ALA A 1 163 ? -5.248 9.777 6.105 1.00 86.75 163 ALA A N 1
ATOM 1179 C CA . ALA A 1 163 ? -4.093 9.481 6.938 1.00 86.75 163 ALA A CA 1
ATOM 1180 C C . ALA A 1 163 ? -4.510 9.258 8.396 1.00 86.75 163 ALA A C 1
ATOM 1182 O O . ALA A 1 163 ? -5.399 9.922 8.918 1.00 86.75 163 ALA A O 1
ATOM 1183 N N . PHE A 1 164 ? -3.827 8.348 9.073 1.00 83.38 164 PHE A N 1
ATOM 1184 C CA . PHE A 1 164 ? -4.014 7.995 10.472 1.00 83.38 164 PHE A CA 1
ATOM 1185 C C . PHE A 1 164 ? -2.637 7.915 11.128 1.00 83.38 164 PHE A C 1
ATOM 1187 O O . PHE A 1 164 ? -1.687 7.425 10.524 1.00 83.38 164 PHE A O 1
ATOM 1194 N N . GLY A 1 165 ? -2.508 8.345 12.376 1.00 75.44 165 GLY A N 1
ATOM 1195 C CA . GLY A 1 165 ? -1.219 8.315 13.062 1.00 75.44 165 GLY A CA 1
ATOM 1196 C C . GLY A 1 165 ? -1.198 9.220 14.279 1.00 75.44 165 GLY A C 1
ATOM 1197 O O . GLY A 1 165 ? -2.218 9.795 14.657 1.00 75.44 165 GLY A O 1
ATOM 1198 N N . ASP A 1 166 ? -0.032 9.326 14.909 1.00 69.25 166 ASP A N 1
ATOM 1199 C CA . ASP A 1 166 ? 0.225 10.412 15.847 1.00 69.25 166 ASP A CA 1
ATOM 1200 C C . ASP A 1 166 ? 0.727 11.618 15.033 1.00 69.25 166 ASP A C 1
ATOM 1202 O O . ASP A 1 166 ? 1.731 11.473 14.332 1.00 69.25 166 ASP A O 1
ATOM 1206 N N . PRO A 1 167 ? 0.093 12.805 15.121 1.00 61.06 167 PRO A N 1
ATOM 1207 C CA . PRO A 1 167 ? 0.533 13.999 14.390 1.00 61.06 167 PRO A CA 1
ATOM 1208 C C . PRO A 1 167 ? 2.004 14.370 14.635 1.00 61.06 167 PRO A C 1
ATOM 1210 O O . PRO A 1 167 ? 2.590 15.139 13.881 1.00 61.06 167 PRO A O 1
ATOM 1213 N N . THR A 1 168 ? 2.601 13.862 15.717 1.00 61.94 168 THR A N 1
ATOM 1214 C CA . THR A 1 168 ? 3.975 14.165 16.126 1.00 61.94 168 THR A CA 1
ATOM 1215 C C . THR A 1 168 ? 4.994 13.076 15.786 1.00 61.94 168 THR A C 1
ATOM 1217 O O . THR A 1 168 ? 6.193 13.332 15.910 1.00 61.94 168 THR A O 1
ATOM 1220 N N . SER A 1 169 ? 4.571 11.877 15.355 1.00 63.31 169 SER A N 1
ATOM 1221 C CA . SER A 1 169 ? 5.497 10.757 15.106 1.00 63.31 169 SER A CA 1
ATOM 1222 C C . SER A 1 169 ? 6.146 10.785 13.720 1.00 63.31 169 SER A C 1
ATOM 1224 O O . SER A 1 169 ? 7.192 10.167 13.527 1.00 63.31 169 SER A O 1
ATOM 1226 N N . GLY A 1 170 ? 5.549 11.492 12.754 1.00 62.59 170 GLY A N 1
ATOM 1227 C CA . GLY A 1 170 ? 5.965 11.464 11.346 1.00 62.59 170 GLY A CA 1
ATOM 1228 C C . GLY A 1 170 ? 5.675 10.134 10.634 1.00 62.59 170 GLY A C 1
ATOM 1229 O O . GLY A 1 170 ? 6.018 9.988 9.461 1.00 62.59 170 GLY A O 1
ATOM 1230 N N . GLU A 1 171 ? 5.038 9.183 11.323 1.00 71.94 171 GLU A N 1
ATOM 1231 C CA . GLU A 1 171 ? 4.635 7.882 10.793 1.00 71.94 171 GLU A CA 1
ATOM 1232 C C . GLU A 1 171 ? 3.137 7.886 10.490 1.00 71.94 171 GLU A C 1
ATOM 1234 O O . GLU A 1 171 ? 2.318 8.175 11.367 1.00 71.94 171 GLU A O 1
ATOM 1239 N N . PHE A 1 172 ? 2.785 7.520 9.258 1.00 78.31 172 PHE A N 1
ATOM 1240 C CA . PHE A 1 172 ? 1.411 7.545 8.774 1.00 78.31 172 PHE A CA 1
ATOM 1241 C C . PHE A 1 172 ? 0.954 6.151 8.363 1.00 78.31 172 PHE A C 1
ATOM 1243 O O . PHE A 1 172 ? 1.657 5.408 7.683 1.00 78.31 172 PHE A O 1
ATOM 1250 N N . LEU A 1 173 ? -0.273 5.822 8.732 1.00 80.12 173 LEU A N 1
ATOM 1251 C CA . LEU A 1 173 ? -1.059 4.806 8.060 1.00 80.12 173 LEU A CA 1
ATOM 1252 C C . LEU A 1 173 ? -1.996 5.513 7.089 1.00 80.12 173 LEU A C 1
ATOM 1254 O O . LEU A 1 173 ? -2.639 6.484 7.473 1.00 80.12 173 LEU A O 1
ATOM 1258 N N . VAL A 1 174 ? -2.066 5.048 5.847 1.00 82.06 174 VAL A N 1
ATOM 1259 C CA . VAL A 1 174 ? -2.847 5.704 4.797 1.00 82.06 174 VAL A CA 1
ATOM 1260 C C . VAL A 1 174 ? -3.882 4.749 4.224 1.00 82.06 174 VAL A C 1
ATOM 1262 O O . VAL A 1 174 ? -3.640 3.553 4.098 1.00 82.06 174 VAL A O 1
ATOM 1265 N N . ARG A 1 175 ? -5.050 5.286 3.892 1.00 82.88 175 ARG A N 1
ATOM 1266 C CA . ARG A 1 175 ? -6.093 4.613 3.124 1.00 82.88 175 ARG A CA 1
ATOM 1267 C C . ARG A 1 175 ? -6.399 5.463 1.901 1.00 82.88 175 ARG A C 1
ATOM 1269 O O . ARG A 1 175 ? -6.543 6.675 2.026 1.00 82.88 175 ARG A O 1
ATOM 1276 N N . PHE A 1 176 ? -6.517 4.824 0.747 1.00 84.00 176 PHE A N 1
ATOM 1277 C CA . PHE A 1 176 ? -6.989 5.468 -0.472 1.00 84.00 176 PHE A CA 1
ATOM 1278 C C . PHE A 1 176 ? -8.473 5.151 -0.644 1.00 84.00 176 PHE A C 1
ATOM 1280 O O . PHE A 1 176 ? -8.863 3.986 -0.545 1.00 84.00 176 PHE A O 1
ATOM 1287 N N . GLU A 1 177 ? -9.308 6.161 -0.865 1.00 74.50 177 GLU A N 1
ATOM 1288 C CA . GLU A 1 177 ? -10.699 5.912 -1.254 1.00 74.50 177 GLU A CA 1
ATOM 1289 C C . GLU A 1 177 ? -10.742 5.550 -2.746 1.00 74.50 177 GLU A C 1
ATOM 1291 O O . GLU A 1 177 ? -10.142 6.236 -3.575 1.00 74.50 177 GLU A O 1
ATOM 1296 N N . GLY A 1 178 ? -11.398 4.434 -3.077 1.00 54.81 178 GLY A N 1
ATOM 1297 C CA . GLY A 1 178 ? -11.632 4.021 -4.460 1.00 54.81 178 GLY A CA 1
ATOM 1298 C C . GLY A 1 178 ? -12.879 4.694 -5.034 1.00 54.81 178 GLY A C 1
ATOM 1299 O O . GLY A 1 178 ? -13.889 4.801 -4.339 1.00 54.81 178 GLY A O 1
ATOM 1300 N N . ASP A 1 179 ? -12.812 5.122 -6.295 1.00 43.59 179 ASP A N 1
ATOM 1301 C CA . ASP A 1 179 ? -13.966 5.592 -7.068 1.00 43.59 179 ASP A CA 1
ATOM 1302 C C . ASP A 1 179 ? -14.947 4.434 -7.315 1.00 43.59 179 ASP A C 1
ATOM 1304 O O . ASP A 1 179 ? -14.801 3.683 -8.277 1.00 43.59 179 ASP A O 1
ATOM 1308 N N . ASP A 1 180 ? -15.956 4.291 -6.455 1.00 35.47 180 ASP A N 1
ATOM 1309 C CA . ASP A 1 180 ? -17.080 3.360 -6.662 1.00 35.47 180 ASP A CA 1
ATOM 1310 C C . ASP A 1 180 ? -18.352 4.080 -7.167 1.00 35.47 180 ASP A C 1
ATOM 1312 O O . ASP A 1 180 ? -19.439 3.510 -7.197 1.00 35.47 180 ASP A O 1
ATOM 1316 N N . ASP A 1 181 ? -18.232 5.339 -7.607 1.00 36.03 181 ASP A N 1
ATOM 1317 C CA . ASP A 1 181 ? -19.354 6.155 -8.089 1.00 36.03 181 ASP A CA 1
ATOM 1318 C C . ASP A 1 181 ? -19.199 6.545 -9.573 1.00 36.03 181 ASP A C 1
ATOM 1320 O O . ASP A 1 181 ? -19.014 7.707 -9.932 1.00 36.03 181 ASP A O 1
ATOM 1324 N N . THR A 1 182 ? -19.379 5.574 -10.475 1.00 32.59 182 THR A N 1
ATOM 1325 C CA . THR A 1 182 ? -20.000 5.854 -11.785 1.00 32.59 182 THR A CA 1
ATOM 1326 C C . THR A 1 182 ? -21.132 4.868 -12.067 1.00 32.59 182 THR A C 1
ATOM 1328 O O . THR A 1 182 ? -20.959 3.781 -12.612 1.00 32.59 182 THR A O 1
ATOM 1331 N N . ASP A 1 183 ? -22.334 5.296 -11.685 1.00 36.59 183 ASP A N 1
ATOM 1332 C CA . ASP A 1 183 ? -23.619 4.754 -12.118 1.00 36.59 183 ASP A CA 1
ATOM 1333 C C . ASP A 1 183 ? -23.778 4.968 -13.636 1.00 36.59 183 ASP A C 1
ATOM 1335 O O . ASP A 1 183 ? -24.287 5.990 -14.091 1.00 36.59 183 ASP A O 1
ATOM 1339 N N . ASP A 1 184 ? -23.313 4.008 -14.436 1.00 30.00 184 ASP A N 1
ATOM 1340 C CA . ASP A 1 184 ? -23.851 3.762 -15.773 1.00 30.00 184 ASP A CA 1
ATOM 1341 C C . ASP A 1 184 ? -23.973 2.249 -15.974 1.00 30.00 184 ASP A C 1
ATOM 1343 O O . ASP A 1 184 ? -23.000 1.515 -16.148 1.00 30.00 184 ASP A O 1
ATOM 1347 N N . GLY A 1 185 ? -25.216 1.773 -15.893 1.00 35.03 185 GLY A N 1
ATOM 1348 C CA . GLY A 1 185 ? -25.564 0.361 -15.895 1.00 35.03 185 GLY A CA 1
ATOM 1349 C C . GLY A 1 185 ? -25.007 -0.411 -17.089 1.00 35.03 185 GLY A C 1
ATOM 1350 O O . GLY A 1 185 ? -25.611 -0.449 -18.163 1.00 35.03 185 GLY A O 1
ATOM 1351 N N . VAL A 1 186 ? -23.925 -1.141 -16.845 1.00 27.31 186 VAL A N 1
ATOM 1352 C CA . VAL A 1 186 ? -23.578 -2.380 -17.533 1.00 27.31 186 VAL A CA 1
ATOM 1353 C C . VAL A 1 186 ? -23.061 -3.338 -16.470 1.00 27.31 186 VAL A C 1
ATOM 1355 O O . VAL A 1 186 ? -22.044 -3.086 -15.837 1.00 27.31 186 VAL A O 1
ATOM 1358 N N . GLU A 1 187 ? -23.772 -4.448 -16.267 1.00 34.16 187 GLU A N 1
ATOM 1359 C CA . GLU A 1 187 ? -23.259 -5.550 -15.460 1.00 34.16 187 GLU A CA 1
ATOM 1360 C C . GLU A 1 187 ? -21.984 -6.101 -16.111 1.00 34.16 187 GLU A C 1
ATOM 1362 O O . GLU A 1 187 ? -22.033 -6.821 -17.113 1.00 34.16 187 GLU A O 1
ATOM 1367 N N . THR A 1 188 ? -20.840 -5.774 -15.525 1.00 26.67 188 THR A N 1
ATOM 1368 C CA . THR A 1 188 ? -19.600 -6.530 -15.676 1.00 26.67 188 THR A CA 1
ATOM 1369 C C . THR A 1 188 ? -19.153 -6.983 -14.298 1.00 26.67 188 THR A C 1
ATOM 1371 O O . THR A 1 188 ? -19.149 -6.208 -13.349 1.00 26.67 188 THR A O 1
ATOM 1374 N N . ALA A 1 189 ? -18.882 -8.283 -14.201 1.00 28.88 189 ALA A N 1
ATOM 1375 C CA . ALA A 1 189 ? -18.611 -9.003 -12.971 1.00 28.88 189 ALA A CA 1
ATOM 1376 C C . ALA A 1 189 ? -17.491 -8.354 -12.146 1.00 28.88 189 ALA A C 1
ATOM 1378 O O . ALA A 1 189 ? -16.462 -7.952 -12.685 1.00 28.88 189 ALA A O 1
ATOM 1379 N N . ALA A 1 190 ? -17.757 -8.285 -10.846 1.00 30.86 190 ALA A N 1
ATOM 1380 C CA . ALA A 1 190 ? -16.933 -7.693 -9.813 1.00 30.86 190 ALA A CA 1
ATOM 1381 C C . ALA A 1 190 ? -15.562 -8.371 -9.677 1.00 30.86 190 ALA A C 1
ATOM 1383 O O . ALA A 1 190 ? -15.492 -9.587 -9.519 1.00 30.86 190 ALA A O 1
ATOM 1384 N N . ASP A 1 191 ? -14.521 -7.542 -9.640 1.00 27.94 191 ASP A N 1
ATOM 1385 C CA . ASP A 1 191 ? -13.271 -7.788 -8.919 1.00 27.94 191 ASP A CA 1
ATOM 1386 C C . ASP A 1 191 ? -12.941 -6.478 -8.186 1.00 27.94 191 ASP A C 1
ATOM 1388 O O . ASP A 1 191 ? -12.340 -5.555 -8.730 1.00 27.94 191 ASP A O 1
ATOM 1392 N N . GLY A 1 192 ? -13.485 -6.347 -6.975 1.00 27.31 192 GLY A N 1
ATOM 1393 C CA . GLY A 1 192 ? -13.294 -5.191 -6.105 1.00 27.31 192 GLY A CA 1
ATOM 1394 C C . GLY A 1 192 ? -12.166 -5.462 -5.122 1.00 27.31 192 GLY A C 1
ATOM 1395 O O . GLY A 1 192 ? -12.414 -5.921 -4.010 1.00 27.31 192 GLY A O 1
ATOM 1396 N N . THR A 1 193 ? -10.928 -5.187 -5.523 1.00 30.83 193 THR A N 1
ATOM 1397 C CA . THR A 1 193 ? -9.769 -5.157 -4.623 1.00 30.83 193 THR A CA 1
ATOM 1398 C C . THR A 1 193 ? -9.358 -3.706 -4.400 1.00 30.83 193 THR A C 1
ATOM 1400 O O . THR A 1 193 ? -8.532 -3.167 -5.131 1.00 30.83 193 THR A O 1
ATOM 1403 N N . GLY A 1 194 ? -9.957 -3.061 -3.397 1.00 32.38 194 GLY A N 1
ATOM 1404 C CA . GLY A 1 194 ? -9.381 -1.855 -2.805 1.00 32.38 194 GLY A CA 1
ATOM 1405 C C . GLY A 1 194 ? -8.137 -2.260 -2.019 1.00 32.38 194 GLY A C 1
ATOM 1406 O O . GLY A 1 194 ? -8.241 -2.953 -1.009 1.00 32.38 194 GLY A O 1
ATOM 1407 N N . THR A 1 195 ? -6.966 -1.907 -2.526 1.00 34.88 195 THR A N 1
ATOM 1408 C CA . THR A 1 195 ? -5.657 -2.274 -1.984 1.00 34.88 195 THR A CA 1
ATOM 1409 C C . THR A 1 195 ? -5.277 -1.376 -0.798 1.00 34.88 195 THR A C 1
ATOM 1411 O O . THR A 1 195 ? -5.244 -0.149 -0.896 1.00 34.88 195 THR A O 1
ATOM 1414 N N . GLU A 1 196 ? -5.042 -1.987 0.369 1.00 34.97 196 GLU A N 1
ATOM 1415 C CA . GLU A 1 196 ? -4.653 -1.315 1.618 1.00 34.97 196 GLU A CA 1
ATOM 1416 C C . GLU A 1 196 ? -3.116 -1.182 1.694 1.00 34.97 196 GLU A C 1
ATOM 1418 O O . GLU A 1 196 ? -2.413 -2.189 1.774 1.00 34.97 196 GLU A O 1
ATOM 1423 N N . GLN A 1 197 ? -2.572 0.046 1.708 1.00 39.75 197 GLN A N 1
ATOM 1424 C CA . GLN A 1 197 ? -1.119 0.293 1.679 1.00 39.75 197 GLN A CA 1
ATOM 1425 C C . GLN A 1 197 ? -0.540 0.748 3.036 1.00 39.75 197 GLN A C 1
ATOM 1427 O O . GLN A 1 197 ? -1.147 1.511 3.787 1.00 39.75 197 GLN A O 1
ATOM 1432 N N . TRP A 1 198 ? 0.702 0.339 3.317 1.00 35.91 198 TRP A N 1
ATOM 1433 C CA . TRP A 1 198 ? 1.502 0.750 4.475 1.00 35.91 198 TRP A CA 1
ATOM 1434 C C . TRP A 1 198 ? 2.699 1.606 4.049 1.00 35.91 198 TRP A C 1
ATOM 1436 O O . TRP A 1 198 ? 3.510 1.165 3.238 1.00 35.91 198 TRP A O 1
ATOM 1446 N N . VAL A 1 199 ? 2.873 2.788 4.649 1.00 36.47 199 VAL A N 1
ATOM 1447 C CA . VAL A 1 199 ? 4.028 3.664 4.397 1.00 36.47 199 VAL A CA 1
ATOM 1448 C C . VAL A 1 199 ? 4.720 4.004 5.720 1.00 36.47 199 VAL A C 1
ATOM 1450 O O . VAL A 1 199 ? 4.314 4.906 6.445 1.00 36.47 199 VAL A O 1
ATOM 1453 N N . ALA A 1 200 ? 5.797 3.289 6.054 1.00 27.83 200 ALA A N 1
ATOM 1454 C CA . ALA A 1 200 ? 6.603 3.602 7.234 1.00 27.83 200 ALA A CA 1
ATOM 1455 C C . ALA A 1 200 ? 7.603 4.728 6.924 1.00 27.83 200 ALA A C 1
ATOM 1457 O O . ALA A 1 200 ? 8.513 4.570 6.104 1.00 27.83 200 ALA A O 1
ATOM 1458 N N . GLY A 1 201 ? 7.457 5.868 7.602 1.00 29.22 201 GLY A N 1
ATOM 1459 C CA . GLY A 1 201 ? 8.352 7.007 7.460 1.00 29.22 201 GLY A CA 1
ATOM 1460 C C . GLY A 1 201 ? 8.946 7.474 8.785 1.00 29.22 201 GLY A C 1
ATOM 1461 O O . GLY A 1 201 ? 8.341 8.275 9.471 1.00 29.22 201 GLY A O 1
ATOM 1462 N N . ALA A 1 202 ? 10.176 7.078 9.121 1.00 25.62 202 ALA A N 1
ATOM 1463 C CA . ALA A 1 202 ? 10.901 7.722 10.220 1.00 25.62 202 ALA A CA 1
ATOM 1464 C C . ALA A 1 202 ? 11.368 9.133 9.803 1.00 25.62 202 ALA A C 1
ATOM 1466 O O . ALA A 1 202 ? 11.928 9.297 8.709 1.00 25.62 202 ALA A O 1
ATOM 1467 N N . SER A 1 203 ? 11.171 10.134 10.669 1.00 26.17 203 SER A N 1
ATOM 1468 C CA . SER A 1 203 ? 11.837 11.441 10.586 1.00 26.17 203 SER A CA 1
ATOM 1469 C C . SER A 1 203 ? 13.047 11.476 11.522 1.00 26.17 203 SER A C 1
ATOM 1471 O O . SER A 1 203 ? 12.988 11.060 12.679 1.00 26.17 203 SER A O 1
ATOM 1473 N N . ALA A 1 204 ? 14.178 11.961 11.014 1.00 31.47 204 ALA A N 1
ATOM 1474 C CA . ALA A 1 204 ? 15.402 12.128 11.780 1.00 31.47 204 ALA A CA 1
ATOM 1475 C C . ALA A 1 204 ? 15.338 13.413 12.619 1.00 31.47 204 ALA A C 1
ATOM 1477 O O . ALA A 1 204 ? 15.752 14.474 12.158 1.00 31.47 204 ALA A O 1
ATOM 1478 N N . ALA A 1 205 ? 14.876 13.316 13.868 1.00 26.97 205 ALA A N 1
ATOM 1479 C CA . ALA A 1 205 ? 15.116 14.343 14.883 1.00 26.97 205 ALA A CA 1
ATOM 1480 C C . ALA A 1 205 ? 14.975 13.790 16.312 1.00 26.97 205 ALA A C 1
ATOM 1482 O O . ALA A 1 205 ? 13.941 13.948 16.944 1.00 26.97 205 ALA A O 1
ATOM 1483 N N . SER A 1 206 ? 16.035 13.169 16.841 1.00 25.59 206 SER A N 1
ATOM 1484 C CA . SER A 1 206 ? 16.306 13.113 18.289 1.00 25.59 206 SER A CA 1
ATOM 1485 C C . SER A 1 206 ? 17.696 12.517 18.541 1.00 25.59 206 SER A C 1
ATOM 1487 O O . SER A 1 206 ? 17.865 11.330 18.821 1.00 25.59 206 SER A O 1
ATOM 1489 N N . THR A 1 207 ? 18.724 13.353 18.427 1.00 25.59 207 THR A N 1
ATOM 1490 C CA . THR A 1 207 ? 20.023 13.106 19.060 1.00 25.59 207 THR A CA 1
ATOM 1491 C C . THR A 1 207 ? 19.998 13.624 20.495 1.00 25.59 207 THR A C 1
ATOM 1493 O O . THR A 1 207 ? 19.732 14.807 20.678 1.00 25.59 207 THR A O 1
ATOM 1496 N N . ALA A 1 208 ? 20.403 12.756 21.430 1.00 26.81 208 ALA A N 1
ATOM 1497 C CA . ALA A 1 208 ? 20.984 13.042 22.749 1.00 26.81 208 ALA A CA 1
ATOM 1498 C C . ALA A 1 208 ? 20.121 13.820 23.762 1.00 26.81 208 ALA A C 1
ATOM 1500 O O . ALA A 1 208 ? 19.891 15.009 23.598 1.00 26.81 208 ALA A O 1
ATOM 1501 N N . ASP A 1 209 ? 19.744 13.182 24.873 1.00 25.33 209 ASP A N 1
ATOM 1502 C CA . ASP A 1 209 ? 20.483 13.266 26.144 1.00 25.33 209 ASP A CA 1
ATOM 1503 C C . ASP A 1 209 ? 19.831 12.359 27.211 1.00 25.33 209 ASP A C 1
ATOM 1505 O O . ASP A 1 209 ? 18.780 11.769 26.976 1.00 25.33 209 ASP A O 1
ATOM 1509 N N . ASP A 1 210 ? 20.483 12.272 28.369 1.00 26.00 210 ASP A N 1
ATOM 1510 C CA . ASP A 1 210 ? 20.019 11.695 29.641 1.00 26.00 210 ASP A CA 1
ATOM 1511 C C . ASP A 1 210 ? 20.265 10.202 29.886 1.00 26.00 210 ASP A C 1
ATOM 1513 O O . ASP A 1 210 ? 19.385 9.350 30.019 1.00 26.00 210 ASP A O 1
ATOM 1517 N N . HIS A 1 211 ? 21.551 9.925 30.102 1.00 26.12 211 HIS A N 1
ATOM 1518 C CA . HIS A 1 211 ? 22.008 8.823 30.933 1.00 26.12 211 HIS A CA 1
ATOM 1519 C C . HIS A 1 211 ? 22.323 9.347 32.348 1.00 26.12 211 HIS A C 1
ATOM 1521 O O . HIS A 1 211 ? 23.430 9.812 32.597 1.00 26.12 211 HIS A O 1
ATOM 1527 N N . GLU A 1 212 ? 21.388 9.228 33.295 1.00 27.56 212 GLU A N 1
ATOM 1528 C CA . GLU A 1 212 ? 21.718 9.203 34.729 1.00 27.56 212 GLU A CA 1
ATOM 1529 C C . GLU A 1 212 ? 20.921 8.113 35.461 1.00 27.56 212 GLU A C 1
ATOM 1531 O O . GLU A 1 212 ? 19.696 8.113 35.546 1.00 27.56 212 GLU A O 1
ATOM 1536 N N . THR A 1 213 ? 21.671 7.154 35.998 1.00 28.41 213 THR A N 1
ATOM 1537 C CA . THR A 1 213 ? 21.242 6.151 36.978 1.00 28.41 213 THR A CA 1
ATOM 1538 C C . THR A 1 213 ? 20.984 6.828 38.334 1.00 28.41 213 THR A C 1
ATOM 1540 O O . THR A 1 213 ? 21.671 7.793 38.674 1.00 28.41 213 THR A O 1
ATOM 1543 N N . PRO A 1 214 ? 20.132 6.255 39.204 1.00 28.70 214 PRO A N 1
ATOM 1544 C CA . PRO A 1 214 ? 20.743 5.616 40.369 1.00 28.70 214 PRO A CA 1
ATOM 1545 C C . PRO A 1 214 ? 20.091 4.296 40.803 1.00 28.70 214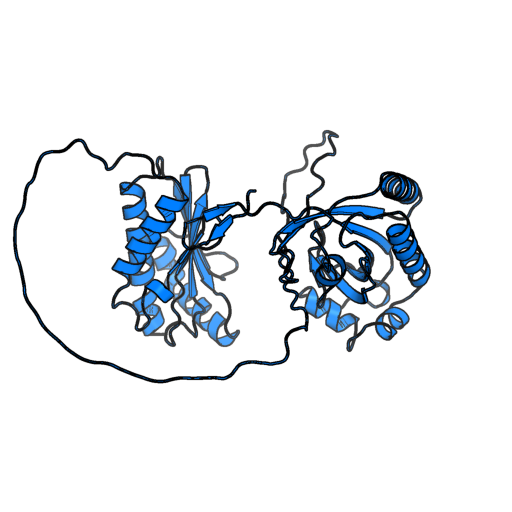 PRO A C 1
ATOM 1547 O O . PRO A 1 214 ? 19.006 3.902 40.393 1.00 28.70 214 PRO A O 1
ATOM 1550 N N . ALA A 1 215 ? 20.867 3.607 41.631 1.00 25.61 215 ALA A N 1
ATOM 1551 C CA . ALA A 1 215 ? 20.800 2.206 41.983 1.00 25.61 215 ALA A CA 1
ATOM 1552 C C . ALA A 1 215 ? 19.821 1.835 43.116 1.00 25.61 215 ALA A C 1
ATOM 1554 O O . ALA A 1 215 ? 19.579 2.620 44.027 1.00 25.61 215 ALA A O 1
ATOM 1555 N N . ALA A 1 216 ? 19.474 0.540 43.090 1.00 26.17 216 ALA A N 1
ATOM 1556 C CA . ALA A 1 216 ? 19.349 -0.417 44.198 1.00 26.17 216 ALA A CA 1
ATOM 1557 C C . ALA A 1 216 ? 18.234 -0.242 45.248 1.00 26.17 216 ALA A C 1
ATOM 1559 O O . ALA A 1 216 ? 18.236 0.708 46.027 1.00 26.17 216 ALA A O 1
ATOM 1560 N N . SER A 1 217 ? 17.428 -1.296 45.442 1.00 28.78 217 SER A N 1
ATOM 1561 C CA . SER A 1 217 ? 17.611 -2.280 46.538 1.00 28.78 217 SER A CA 1
ATOM 1562 C C . SER A 1 217 ? 16.429 -3.269 46.607 1.00 28.78 217 SER A C 1
ATOM 1564 O O . SER A 1 217 ? 15.296 -2.866 46.836 1.00 28.78 217 SER A O 1
ATOM 1566 N N . GLU A 1 218 ? 16.713 -4.565 46.471 1.00 28.84 218 GLU A N 1
ATOM 1567 C CA . GLU A 1 218 ? 16.000 -5.670 47.152 1.00 28.84 218 GLU A CA 1
ATOM 1568 C C . GLU A 1 218 ? 16.456 -5.724 48.643 1.00 28.84 218 GLU A C 1
ATOM 1570 O O . GLU A 1 218 ? 17.451 -5.046 48.938 1.00 28.84 218 GLU A O 1
ATO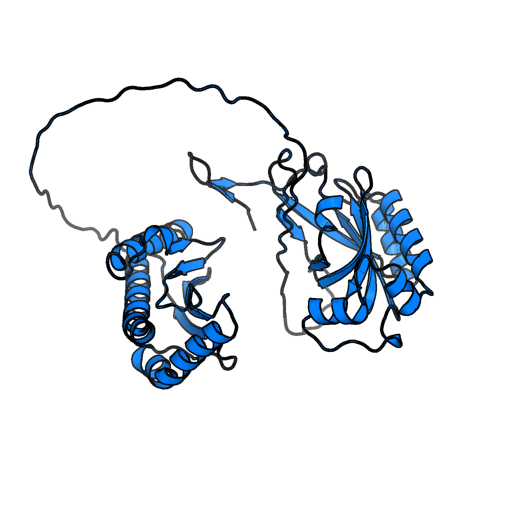M 1575 N N . PRO A 1 219 ? 15.865 -6.501 49.600 1.00 39.44 219 PRO A N 1
ATOM 1576 C CA . PRO A 1 219 ? 15.136 -7.771 49.398 1.00 39.44 219 PRO A CA 1
ATOM 1577 C C . PRO A 1 219 ? 13.989 -8.150 50.390 1.00 39.44 219 PRO A C 1
ATOM 1579 O O . PRO A 1 219 ? 13.745 -7.483 51.394 1.00 39.44 219 PRO A O 1
ATOM 1582 N N . ALA A 1 220 ? 13.417 -9.334 50.109 1.00 27.08 220 ALA A N 1
ATOM 1583 C CA . ALA A 1 220 ? 13.034 -10.435 51.022 1.00 27.08 220 ALA A CA 1
ATOM 1584 C C . ALA A 1 220 ? 11.625 -10.531 51.676 1.00 27.08 220 ALA A C 1
ATOM 1586 O O . ALA A 1 220 ? 11.297 -9.820 52.621 1.00 27.08 220 ALA A O 1
ATOM 1587 N N . ASP A 1 221 ? 10.935 -11.600 51.240 1.00 26.81 221 ASP A N 1
ATOM 1588 C CA . ASP A 1 221 ? 10.403 -12.749 52.010 1.00 26.81 221 ASP A CA 1
ATOM 1589 C C . ASP A 1 221 ? 8.995 -12.793 52.654 1.00 26.81 221 ASP A C 1
ATOM 1591 O O . ASP A 1 221 ? 8.547 -11.889 53.357 1.00 26.81 221 ASP A O 1
ATOM 1595 N N . THR A 1 222 ? 8.441 -14.023 52.545 1.00 27.47 222 THR A N 1
ATOM 1596 C CA . THR A 1 222 ? 7.409 -14.755 53.340 1.00 27.47 222 THR A CA 1
ATOM 1597 C C . THR A 1 222 ? 5.922 -14.385 53.169 1.00 27.47 222 THR A C 1
ATOM 1599 O O . THR A 1 222 ? 5.603 -13.211 53.053 1.00 27.47 222 THR A O 1
ATOM 1602 N N . ASP A 1 223 ? 4.912 -15.270 53.254 1.00 27.27 223 ASP A N 1
ATOM 1603 C CA . ASP A 1 223 ? 4.682 -16.742 53.221 1.00 27.27 223 ASP A CA 1
ATOM 1604 C C . ASP A 1 223 ? 3.146 -16.952 53.429 1.00 27.27 223 ASP A C 1
ATOM 1606 O O . ASP A 1 223 ? 2.477 -16.028 53.893 1.00 27.27 223 ASP A O 1
ATOM 1610 N N . GLU A 1 224 ? 2.637 -18.169 53.179 1.00 31.52 224 GLU A N 1
ATOM 1611 C CA . GLU A 1 224 ? 1.318 -18.748 53.557 1.00 31.52 224 GLU A CA 1
ATOM 1612 C C . GLU A 1 224 ? 0.069 -18.188 52.819 1.00 31.52 224 GLU A C 1
ATOM 1614 O O . GLU A 1 224 ? -0.131 -16.988 52.710 1.00 31.52 224 GLU A O 1
ATOM 1619 N N . GLY A 1 225 ? -0.881 -18.948 52.256 1.00 26.44 225 GLY A N 1
ATOM 1620 C CA . GLY A 1 225 ? -1.386 -20.304 52.496 1.00 26.44 225 GLY A CA 1
ATOM 1621 C C . GLY A 1 225 ? -2.918 -20.219 52.685 1.00 26.44 225 GLY A C 1
ATOM 1622 O O . GLY A 1 225 ? -3.374 -19.427 53.505 1.00 26.44 225 GLY A O 1
ATOM 1623 N N . GLY A 1 226 ? -3.739 -20.997 51.961 1.00 27.27 226 GLY A N 1
ATOM 1624 C CA . GLY A 1 226 ? -5.190 -21.051 52.233 1.00 27.27 226 GLY A CA 1
ATOM 1625 C C . GLY A 1 226 ? -6.070 -21.674 51.143 1.00 27.27 226 GLY A C 1
ATOM 1626 O O . GLY A 1 226 ? -6.107 -21.190 50.023 1.00 27.27 226 GLY A O 1
ATOM 1627 N N . ASP A 1 227 ? -6.787 -22.728 51.525 1.00 27.38 227 ASP A N 1
ATOM 1628 C CA . ASP A 1 227 ? -7.495 -23.743 50.732 1.00 27.38 227 ASP A CA 1
ATOM 1629 C C . ASP A 1 227 ? -9.039 -23.580 50.796 1.00 27.38 227 ASP A C 1
ATOM 1631 O O . ASP A 1 227 ? -9.550 -23.002 51.759 1.00 27.38 227 ASP A O 1
ATOM 1635 N N . GLY A 1 228 ? -9.764 -24.196 49.847 1.00 28.48 228 GLY A N 1
ATOM 1636 C CA . GLY A 1 228 ? -11.209 -24.524 49.896 1.00 28.48 228 GLY A CA 1
ATOM 1637 C C . GLY A 1 228 ? -12.199 -23.419 49.474 1.00 28.48 228 GLY A C 1
ATOM 1638 O O . GLY A 1 228 ? -11.953 -22.238 49.668 1.00 28.48 228 GLY A O 1
ATOM 1639 N N . ASP A 1 229 ? -13.395 -23.677 48.943 1.00 29.52 229 ASP A N 1
ATOM 1640 C CA . ASP A 1 229 ? -14.170 -24.894 48.672 1.00 29.52 229 ASP A CA 1
ATOM 1641 C C . ASP A 1 229 ? -15.390 -24.485 47.805 1.00 29.52 229 ASP A C 1
ATOM 1643 O O . ASP A 1 229 ? -15.776 -23.316 47.734 1.00 29.52 229 ASP A O 1
ATOM 1647 N N . ALA A 1 230 ? -15.977 -25.475 47.141 1.00 33.06 230 ALA A N 1
ATOM 1648 C CA . ALA A 1 230 ? -17.038 -25.425 46.154 1.00 33.06 230 ALA A CA 1
ATOM 1649 C C . ALA A 1 230 ? -18.389 -24.849 46.630 1.00 33.06 230 ALA A C 1
ATOM 1651 O O . ALA A 1 230 ? -18.828 -25.011 47.768 1.00 33.06 230 ALA A O 1
ATOM 1652 N N . GLY A 1 231 ? -19.135 -24.290 45.673 1.00 27.95 231 GLY A N 1
ATOM 1653 C CA . GLY A 1 231 ? -20.534 -23.896 45.832 1.00 27.95 231 GLY A CA 1
ATOM 1654 C C . GLY A 1 231 ? -21.268 -23.911 44.495 1.00 27.95 231 GLY A C 1
ATOM 1655 O O . GLY A 1 231 ? -21.477 -22.870 43.885 1.00 27.95 231 GLY A O 1
ATOM 1656 N N . SER A 1 232 ? -21.648 -25.106 44.043 1.00 33.56 232 SER A N 1
ATOM 1657 C CA . SER A 1 232 ? -22.478 -25.340 42.858 1.00 33.56 232 SER A CA 1
ATOM 1658 C C . SER A 1 232 ? -23.903 -24.794 43.050 1.00 33.56 232 SER A C 1
ATOM 1660 O O . SER A 1 232 ? -24.533 -25.059 44.078 1.00 33.56 232 SER A O 1
ATOM 1662 N N . LYS A 1 233 ? -24.425 -24.074 42.048 1.00 33.47 233 LYS A N 1
ATOM 1663 C CA . LYS A 1 233 ? -25.863 -23.868 41.815 1.00 33.47 233 LYS A CA 1
ATOM 1664 C C . LYS A 1 233 ? -26.142 -23.798 40.310 1.00 33.47 233 LYS A C 1
ATOM 1666 O O . LYS A 1 233 ? -25.575 -22.966 39.613 1.00 33.47 233 LYS A O 1
ATOM 1671 N N . GLU A 1 234 ? -27.015 -24.706 39.881 1.00 30.59 234 GLU A N 1
ATOM 1672 C CA . GLU A 1 234 ? -27.645 -24.886 38.562 1.00 30.59 234 GLU A CA 1
ATOM 1673 C C . GLU A 1 234 ? -27.948 -23.554 37.848 1.00 30.59 234 GLU A C 1
ATOM 1675 O O . GLU A 1 234 ? -28.548 -22.657 38.438 1.00 30.59 234 GLU A O 1
ATOM 1680 N N . ALA A 1 235 ? -27.419 -23.320 36.642 1.00 41.62 235 ALA A N 1
ATOM 1681 C CA . ALA A 1 235 ? -27.768 -23.927 35.344 1.00 41.62 235 ALA A CA 1
ATOM 1682 C C . ALA A 1 235 ? -29.056 -23.348 34.724 1.00 41.62 235 ALA A C 1
ATOM 1684 O O . ALA A 1 235 ? -30.091 -24.003 34.626 1.00 41.62 235 ALA A O 1
ATOM 1685 N N . ALA A 1 236 ? -28.940 -22.104 34.261 1.00 31.66 236 ALA A N 1
ATOM 1686 C CA . ALA A 1 236 ? -29.380 -21.736 32.920 1.00 31.66 236 ALA A CA 1
ATOM 1687 C C . ALA A 1 236 ? -28.084 -21.589 32.105 1.00 31.66 236 ALA A C 1
ATOM 1689 O O . ALA A 1 236 ? -27.163 -20.924 32.579 1.00 31.66 236 ALA A O 1
ATOM 1690 N N . THR A 1 237 ? -27.949 -22.301 30.988 1.00 40.62 237 THR A N 1
ATOM 1691 C CA . THR A 1 237 ? -26.723 -22.344 30.178 1.00 40.62 237 THR A CA 1
ATOM 1692 C C . THR A 1 237 ? -26.367 -20.940 29.699 1.00 40.62 237 THR A C 1
ATOM 1694 O O . THR A 1 237 ? -27.044 -20.376 28.849 1.00 40.62 237 THR A O 1
ATOM 1697 N N . ALA A 1 238 ? -25.303 -20.376 30.268 1.00 47.47 238 ALA A N 1
ATOM 1698 C CA . ALA A 1 238 ? -24.675 -19.133 29.820 1.00 47.47 238 ALA A CA 1
ATOM 1699 C C . ALA A 1 238 ? -23.805 -19.348 28.561 1.00 47.47 238 ALA A C 1
ATOM 1701 O O . ALA A 1 238 ? -22.989 -18.497 28.228 1.00 47.47 238 ALA A O 1
ATOM 1702 N N . ASP A 1 239 ? -23.937 -20.510 27.912 1.00 54.25 239 ASP A N 1
ATOM 1703 C CA . ASP A 1 239 ? -23.088 -20.947 26.802 1.00 54.25 239 ASP A CA 1
ATOM 1704 C C . ASP A 1 239 ? -23.621 -20.531 25.423 1.00 54.25 239 ASP A C 1
ATOM 1706 O O . ASP A 1 239 ? -22.860 -20.610 24.470 1.00 54.25 239 ASP A O 1
ATOM 1710 N N . ASP A 1 240 ? -24.865 -20.039 25.327 1.00 57.03 240 ASP A N 1
ATOM 1711 C CA . ASP A 1 240 ? -25.506 -19.611 24.065 1.00 57.03 240 ASP A CA 1
ATOM 1712 C C . ASP A 1 240 ? -25.586 -18.073 23.918 1.00 57.03 240 ASP A C 1
ATOM 1714 O O . ASP A 1 240 ? -26.317 -17.561 23.066 1.00 57.03 240 ASP A O 1
ATOM 1718 N N . GLU A 1 241 ? -24.923 -17.301 24.789 1.00 72.25 241 GLU A N 1
ATOM 1719 C CA . GLU A 1 241 ? -24.912 -15.841 24.641 1.00 72.25 241 GLU A CA 1
ATOM 1720 C C . GLU A 1 241 ? -23.961 -15.458 23.495 1.00 72.25 241 GLU A C 1
ATOM 1722 O O . GLU A 1 241 ? -22.799 -15.874 23.522 1.00 72.25 241 GLU A O 1
ATOM 1727 N N . PRO A 1 242 ? -24.433 -14.707 22.479 1.00 78.75 242 PRO A N 1
ATOM 1728 C CA . PRO A 1 242 ? -23.596 -14.311 21.360 1.00 78.75 242 PRO A CA 1
ATOM 1729 C C . PRO A 1 242 ? -22.461 -13.408 21.848 1.00 78.75 242 PRO A C 1
ATOM 1731 O O . PRO A 1 242 ? -22.683 -12.425 22.554 1.00 78.75 242 PRO A O 1
ATOM 1734 N N . ILE A 1 243 ? -21.250 -13.773 21.456 1.00 82.44 243 ILE A N 1
ATOM 1735 C CA . ILE A 1 243 ? -19.991 -13.107 21.744 1.00 82.44 243 ILE A CA 1
ATOM 1736 C C . ILE A 1 243 ? -19.632 -12.259 20.526 1.00 82.44 243 ILE A C 1
ATOM 1738 O O . ILE A 1 243 ? -19.710 -12.711 19.381 1.00 82.44 243 ILE A O 1
ATOM 1742 N N . GLU A 1 244 ? -19.220 -11.020 20.768 1.00 82.50 244 GLU A N 1
ATOM 1743 C CA . GLU A 1 244 ? -18.748 -10.134 19.709 1.00 82.50 244 GLU A CA 1
ATOM 1744 C C . GLU A 1 244 ? -17.421 -10.644 19.128 1.00 82.50 244 GLU A C 1
ATOM 1746 O O . GLU A 1 244 ? -16.581 -11.193 19.840 1.00 82.50 244 GLU A O 1
ATOM 1751 N N . LEU A 1 245 ? -17.190 -10.426 17.832 1.00 78.56 245 LEU A N 1
ATOM 1752 C CA . LEU A 1 245 ? -16.023 -10.963 17.120 1.00 78.56 245 LEU A CA 1
ATOM 1753 C C . LEU A 1 245 ? -14.662 -10.699 17.814 1.00 78.56 245 LEU A C 1
ATOM 1755 O O . LEU A 1 245 ? -13.859 -11.630 17.893 1.00 78.56 245 LEU A O 1
ATOM 1759 N N . PRO A 1 246 ? -14.370 -9.498 18.358 1.00 79.88 246 PRO A N 1
ATOM 1760 C CA . PRO A 1 246 ? -13.112 -9.272 19.074 1.00 79.88 246 PRO A CA 1
ATOM 1761 C C . PRO A 1 246 ? -12.973 -10.131 20.338 1.00 79.88 246 PRO A C 1
ATOM 1763 O O . PRO A 1 246 ? -11.886 -10.617 20.643 1.00 79.88 246 PRO A O 1
ATOM 1766 N N . GLU A 1 247 ? -14.073 -10.340 21.064 1.00 82.88 247 GLU A N 1
ATOM 1767 C CA . GLU A 1 247 ? -14.100 -11.191 22.255 1.00 82.88 247 GLU A CA 1
ATOM 1768 C C . GLU A 1 247 ? -13.979 -12.674 21.874 1.00 82.88 247 GLU A C 1
ATOM 1770 O O . GLU A 1 247 ? -13.273 -13.418 22.554 1.00 82.88 247 GLU A O 1
ATOM 1775 N N . LEU A 1 248 ? -14.582 -13.091 20.752 1.00 84.94 248 LEU A N 1
ATOM 1776 C CA . LEU A 1 248 ? -14.425 -14.432 20.185 1.00 84.94 248 LEU A CA 1
ATOM 1777 C C . LEU A 1 248 ? -12.952 -14.712 19.858 1.00 84.94 248 LEU A C 1
ATOM 1779 O O . LEU A 1 248 ? -12.411 -15.721 20.300 1.00 84.94 248 LEU A O 1
ATOM 1783 N N . LEU A 1 249 ? -12.294 -13.815 19.116 1.00 84.12 249 LEU A N 1
ATOM 1784 C CA . LEU A 1 249 ? -10.893 -13.980 18.720 1.00 84.12 249 LEU A CA 1
ATOM 1785 C C . LEU A 1 249 ? -9.951 -13.982 19.925 1.00 84.12 249 LEU A C 1
ATOM 1787 O O . LEU A 1 249 ? -9.033 -14.795 19.959 1.00 84.12 249 LEU A O 1
ATOM 1791 N N . SER A 1 250 ? -10.201 -13.134 20.929 1.00 84.19 250 SER A N 1
ATOM 1792 C CA . SER A 1 250 ? -9.438 -13.160 22.183 1.00 84.19 250 SER A CA 1
ATOM 1793 C C . SER A 1 250 ? -9.611 -14.494 22.910 1.00 84.19 250 SER A C 1
ATOM 1795 O O . SER A 1 250 ? -8.625 -15.105 23.308 1.00 84.19 250 SER A O 1
ATOM 1797 N N . ALA A 1 251 ? -10.845 -14.989 23.033 1.00 86.75 251 ALA A N 1
ATOM 1798 C CA . ALA A 1 251 ? -11.119 -16.257 23.703 1.00 86.75 251 ALA A CA 1
ATOM 1799 C C . ALA A 1 251 ? -10.527 -17.462 22.948 1.00 86.75 251 ALA A C 1
ATOM 1801 O O . ALA A 1 251 ? -10.043 -18.407 23.572 1.00 86.75 251 ALA A O 1
ATOM 1802 N N . VAL A 1 252 ? -10.532 -17.429 21.611 1.00 87.75 252 VAL A N 1
ATOM 1803 C CA . VAL A 1 252 ? -9.852 -18.433 20.783 1.00 87.75 252 VAL A CA 1
ATOM 1804 C C . VAL A 1 252 ? -8.337 -18.337 20.966 1.00 87.75 252 VAL A C 1
ATOM 1806 O O . VAL A 1 252 ? -7.704 -19.371 21.145 1.00 87.75 252 VAL A O 1
ATOM 1809 N N . ALA A 1 253 ? -7.748 -17.139 20.964 1.00 86.62 253 ALA A N 1
ATOM 1810 C CA . ALA A 1 253 ? -6.310 -16.953 21.166 1.00 86.62 253 ALA A CA 1
ATOM 1811 C C . ALA A 1 253 ? -5.840 -17.487 22.522 1.00 86.62 253 ALA A C 1
ATOM 1813 O O . ALA A 1 253 ? -4.855 -18.227 22.575 1.00 86.62 253 ALA A O 1
ATOM 1814 N N . ASP A 1 254 ? -6.576 -17.181 23.590 1.00 87.81 254 ASP A N 1
ATOM 1815 C CA . ASP A 1 254 ? -6.304 -17.697 24.931 1.00 87.81 254 ASP A CA 1
ATOM 1816 C C . ASP A 1 254 ? -6.413 -19.230 24.947 1.00 87.81 254 ASP A C 1
ATOM 1818 O O . ASP A 1 254 ? -5.485 -19.922 25.369 1.00 87.81 254 ASP A O 1
ATOM 1822 N N . GLY A 1 255 ? -7.502 -19.782 24.398 1.00 88.88 255 GLY A N 1
ATOM 1823 C CA . GLY A 1 255 ? -7.722 -21.228 24.348 1.00 88.88 255 GLY A CA 1
ATOM 1824 C C . GLY A 1 255 ? -6.682 -21.982 23.512 1.00 88.88 255 GLY A C 1
ATOM 1825 O O . GLY A 1 255 ? -6.235 -23.063 23.904 1.00 88.88 255 GLY A O 1
ATOM 1826 N N . VAL A 1 256 ? -6.256 -21.420 22.378 1.00 88.19 256 VAL A N 1
ATOM 1827 C CA . VAL A 1 256 ? -5.175 -21.976 21.552 1.00 88.19 256 VAL A CA 1
ATOM 1828 C C . VAL A 1 256 ? -3.854 -21.909 22.314 1.00 88.19 256 VAL A C 1
ATOM 1830 O O . VAL A 1 256 ? -3.168 -22.924 22.411 1.00 88.19 256 VAL A O 1
ATOM 1833 N N . SER A 1 257 ? -3.519 -20.768 22.920 1.00 86.00 257 SER A N 1
ATOM 1834 C CA . SER A 1 257 ? -2.285 -20.605 23.703 1.00 86.00 257 SER A CA 1
ATOM 1835 C C . SER A 1 257 ? -2.199 -21.631 24.834 1.00 86.00 257 SER A C 1
ATOM 1837 O O . SER A 1 257 ? -1.181 -22.309 24.978 1.00 86.00 257 SER A O 1
ATOM 1839 N N . GLU A 1 258 ? -3.292 -21.832 25.577 1.00 88.94 258 GLU A N 1
ATOM 1840 C CA . GLU A 1 258 ? -3.388 -22.851 26.627 1.00 88.94 258 GLU A CA 1
ATOM 1841 C C . GLU A 1 258 ? -3.177 -24.277 26.094 1.00 88.94 258 GLU A C 1
ATOM 1843 O O . GLU A 1 258 ? -2.501 -25.089 26.733 1.00 88.94 258 GLU A O 1
ATOM 1848 N N . ARG A 1 259 ? -3.727 -24.602 24.916 1.00 87.62 259 ARG A N 1
ATOM 1849 C CA . ARG A 1 259 ? -3.573 -25.927 24.287 1.00 87.62 259 ARG A CA 1
ATOM 1850 C C . ARG A 1 259 ? -2.163 -26.183 23.767 1.00 87.62 259 ARG A C 1
ATOM 1852 O O . ARG A 1 259 ? -1.734 -27.336 23.747 1.00 87.62 259 ARG A O 1
ATOM 1859 N N . LEU A 1 260 ? -1.449 -25.137 23.361 1.00 85.44 260 LEU A N 1
ATOM 1860 C CA . LEU A 1 260 ? -0.107 -25.243 22.794 1.00 85.44 260 LEU A CA 1
ATOM 1861 C C . LEU A 1 260 ? 1.007 -25.323 23.846 1.00 85.44 260 LEU A C 1
ATOM 1863 O O . LEU A 1 260 ? 2.139 -25.658 23.490 1.00 85.44 260 LEU A O 1
ATOM 1867 N N . VAL A 1 261 ? 0.708 -25.106 25.132 1.00 85.06 261 VAL A N 1
ATOM 1868 C CA . VAL A 1 261 ? 1.682 -25.242 26.229 1.00 85.06 261 VAL A CA 1
ATOM 1869 C C . VAL A 1 261 ? 2.396 -26.598 26.169 1.00 85.06 261 VAL A C 1
ATOM 1871 O O . VAL A 1 261 ? 1.781 -27.661 26.259 1.00 85.06 261 VAL A O 1
ATOM 1874 N N . GLY A 1 262 ? 3.726 -26.560 26.042 1.00 82.50 262 GLY A N 1
ATOM 1875 C CA . GLY A 1 262 ? 4.579 -27.751 25.986 1.00 82.50 262 GLY A CA 1
ATOM 1876 C C . GLY A 1 262 ? 4.574 -28.497 24.647 1.00 82.50 262 GLY A C 1
ATOM 1877 O O . GLY A 1 262 ? 5.210 -29.547 24.548 1.00 82.50 262 GLY A O 1
ATOM 1878 N N . THR A 1 263 ? 3.876 -27.979 23.631 1.00 84.50 263 THR A N 1
ATOM 1879 C CA . THR A 1 263 ? 3.978 -28.460 22.241 1.00 84.50 263 THR A CA 1
ATOM 1880 C C . THR A 1 263 ? 5.208 -27.875 21.548 1.00 84.50 263 THR A C 1
ATOM 1882 O O . TH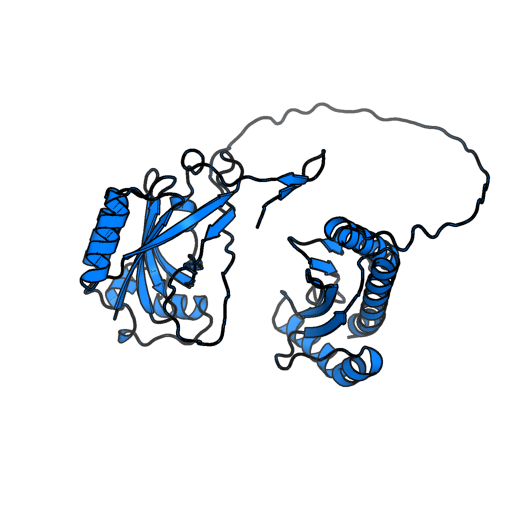R A 1 263 ? 5.874 -28.568 20.784 1.00 84.50 263 THR A O 1
ATOM 1885 N N . PHE A 1 264 ? 5.513 -26.620 21.861 1.00 82.31 264 PHE A N 1
ATOM 1886 C CA . PHE A 1 264 ? 6.629 -25.839 21.342 1.00 82.31 264 PHE A CA 1
ATOM 1887 C C . PHE A 1 264 ? 7.612 -25.518 22.485 1.00 82.31 264 PHE A C 1
ATOM 1889 O O . PHE A 1 264 ? 7.229 -25.501 23.658 1.00 82.31 264 PHE A O 1
ATOM 1896 N N . GLU A 1 265 ? 8.887 -25.327 22.154 1.00 77.62 265 GLU A N 1
ATOM 1897 C CA . GLU A 1 265 ? 9.925 -24.789 23.037 1.00 77.62 265 GLU A CA 1
ATOM 1898 C C . GLU A 1 265 ? 9.685 -23.303 23.359 1.00 77.62 265 GLU A C 1
ATOM 1900 O O . GLU A 1 265 ? 10.024 -22.861 24.459 1.00 77.62 265 GLU A O 1
ATOM 1905 N N . THR A 1 266 ? 9.090 -22.553 22.426 1.00 79.50 266 THR A N 1
ATOM 1906 C CA . THR A 1 266 ? 8.722 -21.136 22.596 1.00 79.50 266 THR A CA 1
ATOM 1907 C C . THR A 1 266 ? 7.434 -20.978 23.410 1.00 79.50 266 THR A C 1
ATOM 1909 O O . THR A 1 266 ? 6.547 -21.835 23.365 1.00 79.50 266 THR A O 1
ATOM 1912 N N . ASP A 1 267 ? 7.320 -19.875 24.159 1.00 77.62 267 ASP A N 1
ATOM 1913 C CA . ASP A 1 267 ? 6.106 -19.564 24.917 1.00 77.62 267 ASP A CA 1
ATOM 1914 C C . ASP A 1 267 ? 4.905 -19.396 23.965 1.00 77.62 267 ASP A C 1
ATOM 1916 O O . ASP A 1 267 ? 4.994 -18.628 23.006 1.00 77.62 267 ASP A O 1
ATOM 1920 N N . PRO A 1 268 ? 3.772 -20.087 24.196 1.00 75.12 268 PRO A N 1
ATOM 1921 C CA . PRO A 1 268 ? 2.607 -19.995 23.322 1.00 75.12 268 PRO A CA 1
ATOM 1922 C C . PRO A 1 268 ? 2.067 -18.576 23.119 1.00 75.12 268 PRO A C 1
ATOM 1924 O O . PRO A 1 268 ? 1.549 -18.291 22.040 1.00 75.12 268 PRO A O 1
ATOM 1927 N N . GLY A 1 269 ? 2.216 -17.684 24.104 1.00 73.25 269 GLY A N 1
ATOM 1928 C CA . GLY A 1 269 ? 1.802 -16.285 23.989 1.00 73.25 269 GLY A CA 1
ATOM 1929 C C . GLY A 1 269 ? 2.609 -15.491 22.959 1.00 73.25 269 GLY A C 1
ATOM 1930 O O . GLY A 1 269 ? 2.099 -14.520 22.410 1.00 73.25 269 GLY A O 1
ATOM 1931 N N . ASP A 1 270 ? 3.828 -15.935 22.640 1.00 75.81 270 ASP A N 1
ATOM 1932 C CA . ASP A 1 270 ? 4.663 -15.350 21.584 1.00 75.81 270 ASP A CA 1
ATOM 1933 C C . ASP A 1 270 ? 4.377 -15.972 20.202 1.00 75.81 270 ASP A C 1
ATOM 1935 O O . ASP A 1 270 ? 4.761 -15.421 19.167 1.00 75.81 270 ASP A O 1
ATOM 1939 N N . LEU A 1 271 ? 3.695 -17.124 20.167 1.00 79.19 271 LEU A N 1
ATOM 1940 C CA . LEU A 1 271 ? 3.350 -17.849 18.941 1.00 79.19 271 LEU A CA 1
ATOM 1941 C C . LEU A 1 271 ? 2.009 -17.407 18.361 1.00 79.19 271 LEU A C 1
ATOM 1943 O O . LEU A 1 271 ? 1.830 -17.456 17.141 1.00 79.19 271 LEU A O 1
ATOM 1947 N N . VAL A 1 272 ? 1.067 -17.026 19.226 1.00 82.94 272 VAL A N 1
ATOM 1948 C CA . VAL A 1 272 ? -0.296 -16.650 18.849 1.00 82.94 272 VAL A CA 1
ATOM 1949 C C . VAL A 1 272 ? -0.400 -15.133 18.733 1.00 82.94 272 VAL A C 1
ATOM 1951 O O . VAL A 1 272 ? -0.166 -14.414 19.698 1.00 82.94 272 VAL A O 1
ATOM 1954 N N . SER A 1 273 ? -0.795 -14.628 17.566 1.00 79.19 273 SER A N 1
ATOM 1955 C CA . SER A 1 273 ? -1.153 -13.216 17.408 1.00 79.19 273 SER A CA 1
ATOM 1956 C C . SER A 1 273 ? -2.541 -13.059 16.819 1.00 79.19 273 SER A C 1
ATOM 1958 O O . SER A 1 273 ? -2.905 -13.694 15.832 1.00 79.19 273 SER A O 1
ATOM 1960 N N . VAL A 1 274 ? -3.323 -12.172 17.424 1.00 76.38 274 VAL A N 1
ATOM 1961 C CA . VAL A 1 274 ? -4.544 -11.658 16.810 1.00 76.38 274 VAL A CA 1
ATOM 1962 C C . VAL A 1 274 ? -4.122 -10.493 15.923 1.00 76.38 274 VAL A C 1
ATOM 1964 O O . VAL A 1 274 ? -3.633 -9.476 16.416 1.00 76.38 274 VAL A O 1
ATOM 1967 N N . GLU A 1 275 ? -4.236 -10.672 14.611 1.00 67.81 275 GLU A N 1
ATOM 1968 C CA . GLU A 1 275 ? -3.872 -9.648 13.634 1.00 67.81 275 GLU A CA 1
ATOM 1969 C C . GLU A 1 275 ? -5.047 -8.688 13.403 1.00 67.81 275 GLU A C 1
ATOM 1971 O O . GLU A 1 275 ? -6.172 -8.909 13.854 1.00 67.81 275 GLU A O 1
ATOM 1976 N N . ARG A 1 276 ? -4.796 -7.575 12.708 1.00 48.75 276 ARG A N 1
ATOM 1977 C CA . ARG A 1 276 ? -5.838 -6.583 12.411 1.00 48.75 276 ARG A CA 1
ATOM 1978 C C . ARG A 1 276 ? -7.003 -7.230 11.650 1.00 48.75 276 ARG A C 1
ATOM 1980 O O . ARG A 1 276 ? -6.800 -7.786 10.579 1.00 48.75 276 ARG A O 1
ATOM 1987 N N . GLY A 1 277 ? -8.222 -7.075 12.168 1.00 61.06 277 GLY A N 1
ATOM 1988 C CA . GLY A 1 277 ? -9.447 -7.535 11.513 1.00 61.06 277 GLY A CA 1
ATOM 1989 C C . GLY A 1 277 ? -10.006 -8.814 12.126 1.00 61.06 277 GLY A C 1
ATOM 1990 O O . GLY A 1 277 ? -10.100 -8.938 13.345 1.00 61.06 277 GLY A O 1
ATOM 1991 N N . ASN A 1 278 ? -10.439 -9.730 11.266 1.00 71.88 278 ASN A N 1
ATOM 1992 C CA . ASN A 1 278 ? -11.082 -10.983 11.629 1.00 71.88 278 ASN A CA 1
ATOM 1993 C C . ASN A 1 278 ? -10.112 -12.177 11.683 1.00 71.88 278 ASN A C 1
ATOM 1995 O O . ASN A 1 278 ? -10.527 -13.308 11.439 1.00 71.88 278 ASN A O 1
ATOM 1999 N N . GLU A 1 279 ? -8.827 -11.925 11.957 1.00 76.50 279 GLU A N 1
ATOM 2000 C CA . GLU A 1 279 ? -7.747 -12.887 11.730 1.00 76.50 279 GLU A CA 1
ATOM 2001 C C . GLU A 1 279 ? -6.949 -13.242 12.995 1.00 76.50 279 GLU A C 1
ATOM 2003 O O . GLU A 1 279 ? -6.565 -12.373 13.778 1.00 76.50 279 GLU A O 1
ATOM 2008 N N . LEU A 1 280 ? -6.640 -14.531 13.159 1.00 85.25 280 LEU A N 1
ATOM 2009 C CA . LEU A 1 280 ? -5.736 -15.051 14.188 1.00 85.25 280 LEU A CA 1
ATOM 2010 C C . LEU A 1 280 ? -4.646 -15.909 13.553 1.00 85.25 280 LEU A C 1
ATOM 2012 O O . LEU A 1 280 ? -4.921 -16.744 12.692 1.00 85.25 280 LEU A O 1
ATOM 2016 N N . LEU A 1 281 ? -3.412 -15.725 14.013 1.00 84.94 281 LEU A N 1
ATOM 2017 C CA . LEU A 1 281 ? -2.234 -16.437 13.548 1.00 84.94 281 LEU A CA 1
ATOM 2018 C C . LEU A 1 281 ? -1.563 -17.250 14.631 1.00 84.94 281 LEU A C 1
ATOM 2020 O O . LEU A 1 281 ? -1.430 -16.798 15.762 1.00 84.94 281 LEU A O 1
ATOM 2024 N N . VAL A 1 282 ? -1.021 -18.395 14.225 1.00 84.12 282 VAL A N 1
ATOM 2025 C CA . VAL A 1 282 ? -0.054 -19.161 15.010 1.00 84.12 282 VAL A CA 1
ATOM 2026 C C . VAL A 1 282 ? 1.218 -19.332 14.184 1.00 84.12 282 VAL A C 1
ATOM 2028 O O . VAL A 1 282 ? 1.178 -19.876 13.075 1.00 84.12 282 VAL A O 1
ATOM 2031 N N . ARG A 1 283 ? 2.349 -18.857 14.714 1.00 85.00 283 ARG A N 1
ATOM 2032 C CA . ARG A 1 283 ? 3.654 -18.817 14.036 1.00 85.00 283 ARG A CA 1
ATOM 2033 C C . ARG A 1 283 ? 4.715 -19.558 14.850 1.00 85.00 283 ARG A C 1
ATOM 2035 O O . ARG A 1 283 ? 5.390 -18.927 15.655 1.00 85.00 283 ARG A O 1
ATOM 2042 N N . PRO A 1 284 ? 4.886 -20.877 14.658 1.00 81.38 284 PRO A N 1
ATOM 2043 C CA . PRO A 1 284 ? 5.952 -21.626 15.319 1.00 81.38 284 PRO A CA 1
ATOM 2044 C C . PRO A 1 284 ? 7.340 -21.119 14.909 1.00 81.38 284 PRO A C 1
ATOM 2046 O O . PRO A 1 284 ? 7.834 -21.463 13.837 1.00 81.38 284 PRO A O 1
ATOM 2049 N N . ASP A 1 285 ? 7.987 -20.318 15.753 1.00 74.00 285 ASP A N 1
ATOM 2050 C CA . ASP A 1 285 ? 9.342 -19.809 15.502 1.00 74.00 285 ASP A CA 1
ATOM 2051 C C . ASP A 1 285 ? 10.407 -20.780 16.035 1.00 74.00 285 ASP A C 1
ATOM 2053 O O . ASP A 1 285 ? 11.076 -20.538 17.039 1.00 74.00 285 ASP A O 1
ATOM 2057 N N . GLU A 1 286 ? 10.516 -21.944 15.388 1.00 73.75 286 GLU A N 1
ATOM 2058 C CA . GLU A 1 286 ? 11.456 -22.996 15.777 1.00 73.75 286 GLU A CA 1
ATOM 2059 C C . GLU A 1 286 ? 12.200 -23.604 14.591 1.00 73.75 286 GLU A C 1
ATOM 2061 O O . GLU A 1 286 ? 11.721 -23.651 13.456 1.00 73.75 286 GLU A O 1
ATOM 2066 N N . SER A 1 287 ? 13.382 -24.158 14.877 1.00 73.81 287 SER A N 1
ATOM 2067 C CA . SER A 1 287 ? 14.248 -24.775 13.863 1.00 73.81 287 SER A CA 1
ATOM 2068 C C . SER A 1 287 ? 13.594 -25.944 13.116 1.00 73.81 287 SER A C 1
ATOM 2070 O O . SER A 1 287 ? 13.862 -26.129 11.928 1.00 73.81 287 SER A O 1
ATOM 2072 N N . ALA A 1 288 ? 12.703 -26.694 13.778 1.00 77.50 288 ALA A N 1
ATOM 2073 C CA . ALA A 1 288 ? 11.913 -27.750 13.147 1.00 77.50 288 ALA A CA 1
ATOM 2074 C C . ALA A 1 288 ? 11.009 -27.194 12.031 1.00 77.50 288 ALA A C 1
ATOM 2076 O O . ALA A 1 288 ? 10.820 -27.840 11.007 1.00 77.50 288 ALA A O 1
ATOM 2077 N N . TYR A 1 289 ? 10.528 -25.959 12.179 1.00 78.06 289 TYR A N 1
ATOM 2078 C CA . TYR A 1 289 ? 9.605 -25.280 11.267 1.00 78.06 289 TYR A CA 1
ATOM 2079 C C . TYR A 1 289 ? 10.318 -24.424 10.215 1.00 78.06 289 TYR A C 1
ATOM 2081 O O . TYR A 1 289 ? 9.812 -23.382 9.799 1.00 78.06 289 TYR A O 1
ATOM 2089 N N . ALA A 1 290 ? 11.508 -24.861 9.788 1.00 74.06 290 ALA A N 1
ATOM 2090 C CA . ALA A 1 290 ? 12.325 -24.203 8.769 1.00 74.06 290 ALA A CA 1
ATOM 2091 C C . ALA A 1 290 ? 12.486 -22.680 8.986 1.00 74.06 290 ALA A C 1
ATOM 2093 O O . ALA A 1 290 ? 12.544 -21.930 8.018 1.00 74.06 290 ALA A O 1
ATOM 2094 N N . GLY A 1 291 ? 12.538 -22.241 10.253 1.00 68.06 291 GLY A N 1
ATOM 2095 C CA . GLY A 1 291 ? 12.641 -20.826 10.629 1.00 68.06 291 GLY A CA 1
ATOM 2096 C C . GLY A 1 291 ? 11.317 -20.057 10.585 1.00 68.06 291 GLY A C 1
ATOM 2097 O O . GLY A 1 291 ? 11.297 -18.926 10.110 1.00 68.06 291 GLY A O 1
ATOM 2098 N N . GLY A 1 292 ? 10.210 -20.668 11.022 1.00 69.44 292 GLY A N 1
ATOM 2099 C CA . GLY A 1 292 ? 8.902 -20.000 11.090 1.00 69.44 292 GLY A CA 1
ATOM 2100 C C . GLY A 1 292 ? 8.160 -19.906 9.760 1.00 69.44 292 GLY A C 1
ATOM 2101 O O . GLY A 1 292 ? 7.297 -19.046 9.594 1.00 69.44 292 GLY A O 1
ATOM 2102 N N . VAL A 1 293 ? 8.487 -20.783 8.806 1.00 81.38 293 VAL A N 1
ATOM 2103 C CA . VAL A 1 293 ? 7.939 -20.711 7.444 1.00 81.38 293 VAL A CA 1
ATOM 2104 C C . VAL A 1 293 ? 6.482 -21.160 7.371 1.00 81.38 293 VAL A C 1
ATOM 2106 O O . VAL A 1 293 ? 5.730 -20.686 6.526 1.00 81.38 293 VAL A O 1
ATOM 2109 N N . LEU A 1 294 ? 6.063 -22.073 8.246 1.00 84.75 294 LEU A N 1
ATOM 2110 C CA . LEU A 1 294 ? 4.679 -22.530 8.303 1.00 84.75 294 LEU A CA 1
ATOM 2111 C C . LEU A 1 294 ? 3.862 -21.613 9.225 1.00 84.75 294 LEU A C 1
ATOM 2113 O O . LEU A 1 294 ? 4.187 -21.475 10.404 1.00 84.75 294 LEU A O 1
ATOM 2117 N N . ARG A 1 295 ? 2.773 -21.042 8.713 1.00 87.38 295 ARG A N 1
ATOM 2118 C CA . ARG A 1 295 ? 1.861 -20.161 9.454 1.00 87.38 295 ARG A CA 1
ATOM 2119 C C . ARG A 1 295 ? 0.458 -20.746 9.435 1.00 87.38 295 ARG A C 1
ATOM 2121 O O . ARG A 1 295 ? -0.086 -20.966 8.359 1.00 87.38 295 ARG A O 1
ATOM 2128 N N . TYR A 1 296 ? -0.135 -20.947 10.607 1.00 88.44 296 TYR A N 1
ATOM 2129 C CA . TYR A 1 296 ? -1.553 -21.289 10.723 1.00 88.44 296 TYR A CA 1
ATOM 2130 C C . TYR A 1 296 ? -2.346 -19.996 10.836 1.00 88.44 296 TYR A C 1
ATOM 2132 O O . TYR A 1 296 ? -1.944 -19.090 11.569 1.00 88.44 296 TYR A O 1
ATOM 2140 N N . ARG A 1 297 ? -3.453 -19.911 10.115 1.00 87.56 297 ARG A N 1
ATOM 2141 C CA . ARG A 1 297 ? -4.280 -18.721 9.998 1.00 87.56 297 ARG A CA 1
ATOM 2142 C C . ARG A 1 297 ? -5.746 -19.094 10.154 1.00 87.56 297 ARG A C 1
ATOM 2144 O O . ARG A 1 297 ? -6.211 -20.077 9.589 1.00 87.56 297 ARG A O 1
ATOM 2151 N N . LEU A 1 298 ? -6.460 -18.282 10.916 1.00 87.19 298 LEU A N 1
ATOM 2152 C CA . LEU A 1 298 ? -7.907 -18.307 11.064 1.00 87.19 298 LEU A CA 1
ATOM 2153 C C . LEU A 1 298 ? -8.462 -16.996 10.539 1.00 87.19 298 LEU A C 1
ATOM 2155 O O . LEU A 1 298 ? -7.932 -15.954 10.908 1.00 87.19 298 LEU A O 1
ATOM 2159 N N . ARG A 1 299 ? -9.542 -17.036 9.763 1.00 86.56 299 ARG A N 1
ATOM 2160 C CA . ARG A 1 299 ? -10.281 -15.848 9.326 1.00 86.56 299 ARG A CA 1
ATOM 2161 C C . ARG A 1 299 ? -11.769 -16.009 9.617 1.00 86.56 299 ARG A C 1
ATOM 2163 O O . ARG A 1 299 ? -12.332 -17.038 9.271 1.00 86.56 299 ARG A O 1
ATOM 2170 N N . VAL A 1 300 ? -12.403 -15.024 10.247 1.00 82.00 300 VAL A N 1
ATOM 2171 C CA . VAL A 1 300 ? -13.808 -15.095 10.689 1.00 82.00 300 VAL A CA 1
ATOM 2172 C C . VAL A 1 300 ? -14.667 -14.047 9.984 1.00 82.00 300 VAL A C 1
ATOM 2174 O O . VAL A 1 300 ? -14.705 -12.878 10.353 1.00 82.00 300 VAL A O 1
ATOM 2177 N N . GLU A 1 301 ? -15.374 -14.419 8.936 1.00 80.75 301 GLU A N 1
ATOM 2178 C CA . GLU A 1 301 ? -16.231 -13.495 8.200 1.00 80.75 301 GLU A CA 1
ATOM 2179 C C . GLU A 1 301 ? -17.484 -13.092 8.991 1.00 80.75 301 GLU A C 1
ATOM 2181 O O . GLU A 1 301 ? -17.978 -13.798 9.874 1.00 80.75 301 GLU A O 1
ATOM 2186 N N . SER A 1 302 ? -18.021 -11.919 8.647 1.00 71.88 302 SER A N 1
ATOM 2187 C CA . SER A 1 302 ? -19.197 -11.336 9.313 1.00 71.88 302 SER A CA 1
ATOM 2188 C C . SER A 1 302 ? -20.484 -12.161 9.175 1.00 71.88 302 SER A C 1
ATOM 2190 O O . SER A 1 302 ? -21.442 -11.930 9.911 1.00 71.88 302 SER A O 1
ATOM 2192 N N . ASP A 1 303 ? -20.514 -13.116 8.246 1.00 76.00 303 ASP A N 1
ATOM 2193 C CA . ASP A 1 303 ? -21.648 -13.999 7.980 1.00 76.00 303 ASP A CA 1
ATOM 2194 C C . ASP A 1 303 ? -21.612 -15.312 8.783 1.00 76.00 303 ASP A C 1
ATOM 2196 O O . ASP A 1 303 ? -22.508 -16.140 8.620 1.00 76.00 303 ASP A O 1
ATOM 2200 N N . GLY A 1 304 ? -20.613 -15.508 9.653 1.00 75.81 304 GLY A N 1
ATOM 2201 C CA . GLY A 1 304 ? -20.449 -16.745 10.425 1.00 75.81 304 GLY A CA 1
ATOM 2202 C C . GLY A 1 304 ? -19.435 -17.724 9.834 1.00 75.81 304 GLY A C 1
ATOM 2203 O O . GLY A 1 304 ? -19.190 -18.780 10.422 1.00 75.81 304 GLY A O 1
ATOM 2204 N N . THR A 1 305 ? -18.849 -17.406 8.680 1.00 84.88 305 THR A N 1
ATOM 2205 C CA . THR A 1 305 ? -17.871 -18.270 8.017 1.00 84.88 305 THR A CA 1
ATOM 2206 C C . THR A 1 305 ? -16.512 -18.183 8.702 1.00 84.88 305 THR A C 1
ATOM 2208 O O . THR A 1 305 ? -15.964 -17.102 8.883 1.00 84.88 305 THR A O 1
ATOM 2211 N N . VAL A 1 306 ? -15.931 -19.327 9.047 1.00 86.00 306 VAL A N 1
ATOM 2212 C CA . VAL A 1 306 ? -14.598 -19.429 9.640 1.00 86.00 306 VAL A CA 1
ATOM 2213 C C . VAL A 1 306 ? -13.693 -20.229 8.708 1.00 86.00 306 VAL A C 1
ATOM 2215 O O . VAL A 1 306 ? -13.910 -21.421 8.489 1.00 86.00 306 VAL A O 1
ATOM 2218 N N . GLY A 1 307 ? -12.688 -19.563 8.149 1.00 87.69 307 GLY A N 1
ATOM 2219 C CA . GLY A 1 307 ? -11.638 -20.167 7.336 1.00 87.69 307 GLY A CA 1
ATOM 2220 C C . GLY A 1 307 ? -10.437 -20.571 8.186 1.00 87.69 307 GLY A C 1
ATOM 2221 O O . GLY A 1 307 ? -9.969 -19.780 9.004 1.00 87.69 307 GLY A O 1
ATOM 2222 N N . PHE A 1 308 ? -9.931 -21.781 7.971 1.00 88.88 308 PHE A N 1
ATOM 2223 C CA . PHE A 1 308 ? -8.693 -22.305 8.539 1.00 88.88 308 PHE A CA 1
ATOM 2224 C C . PHE A 1 308 ? -7.703 -22.543 7.407 1.00 88.88 308 PHE A C 1
ATOM 2226 O O . PHE A 1 308 ? -7.989 -23.301 6.484 1.00 88.88 308 PHE A O 1
ATOM 2233 N N . GLU A 1 309 ? -6.536 -21.924 7.488 1.00 87.88 309 GLU A N 1
AT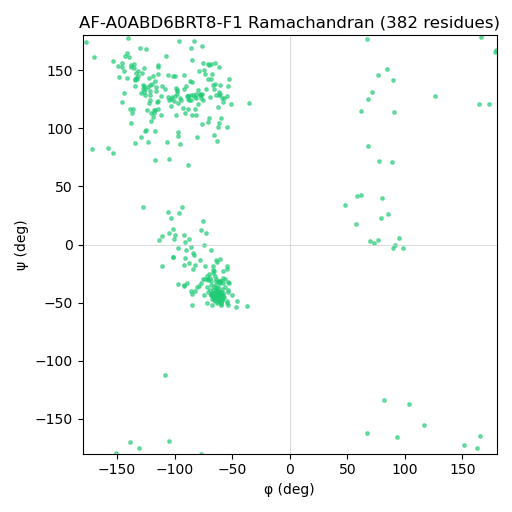OM 2234 C CA . GLU A 1 309 ? -5.530 -21.942 6.434 1.00 87.88 309 GLU A CA 1
ATOM 2235 C C . GLU A 1 309 ? -4.151 -22.243 7.032 1.00 87.88 309 GLU A C 1
ATOM 2237 O O . GLU A 1 309 ? -3.817 -21.804 8.136 1.00 87.88 309 GLU A O 1
ATOM 2242 N N . VAL A 1 310 ? -3.329 -23.002 6.310 1.00 88.19 310 VAL A N 1
ATOM 2243 C CA . VAL A 1 310 ? -1.913 -23.183 6.647 1.00 88.19 310 VAL A CA 1
ATOM 2244 C C . VAL A 1 310 ? -1.068 -22.786 5.456 1.00 88.19 310 VAL A C 1
ATOM 2246 O O . VAL A 1 310 ? -1.104 -23.458 4.430 1.00 88.19 310 VA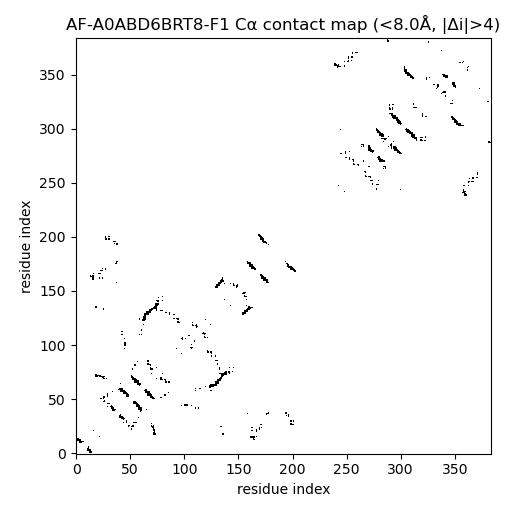L A O 1
ATOM 2249 N N . ASN A 1 311 ? -0.268 -21.737 5.635 1.00 88.25 311 ASN A N 1
ATOM 2250 C CA . ASN A 1 311 ? 0.507 -21.100 4.580 1.00 88.25 311 ASN A CA 1
ATOM 2251 C C . ASN A 1 311 ? 2.008 -21.243 4.765 1.00 88.25 311 ASN A C 1
ATOM 2253 O O . ASN A 1 311 ? 2.521 -21.347 5.881 1.00 88.25 311 ASN A O 1
ATOM 2257 N N . ILE A 1 312 ? 2.710 -21.178 3.638 1.00 87.00 312 ILE A N 1
ATOM 2258 C CA . ILE A 1 312 ? 4.164 -21.092 3.554 1.00 87.00 312 ILE A CA 1
ATOM 2259 C C . ILE A 1 312 ? 4.539 -19.622 3.346 1.00 87.00 312 ILE A C 1
ATOM 2261 O O . ILE A 1 312 ? 4.280 -19.046 2.292 1.00 87.00 312 ILE A O 1
ATOM 2265 N N . TYR A 1 313 ? 5.166 -19.005 4.343 1.00 81.19 313 TYR A N 1
ATOM 2266 C CA . TYR A 1 313 ? 5.505 -17.584 4.335 1.00 81.19 313 TYR A CA 1
ATOM 2267 C C . TYR A 1 313 ? 6.942 -17.331 4.801 1.00 81.19 313 TYR A C 1
ATOM 2269 O O . TYR A 1 313 ? 7.415 -17.945 5.748 1.00 81.19 313 TYR A O 1
ATOM 2277 N N . GLY A 1 314 ? 7.637 -16.378 4.171 1.00 82.38 314 GLY A N 1
ATOM 2278 C CA . GLY A 1 314 ? 9.008 -16.016 4.552 1.00 82.38 314 GLY A CA 1
ATOM 2279 C C . GLY A 1 314 ? 10.043 -17.122 4.294 1.00 82.38 314 GLY A C 1
ATOM 2280 O O . GLY A 1 314 ? 9.813 -18.029 3.498 1.00 82.38 314 GLY A O 1
ATOM 2281 N N . GLY A 1 315 ? 11.208 -17.014 4.938 1.00 81.94 315 GLY A N 1
ATOM 2282 C CA . GLY A 1 315 ? 12.321 -17.959 4.783 1.00 81.94 315 GLY A CA 1
ATOM 2283 C C . GLY A 1 315 ? 12.984 -17.953 3.399 1.00 81.94 315 GLY A C 1
ATOM 2284 O O . GLY A 1 315 ? 12.591 -17.240 2.472 1.00 81.94 315 GLY A O 1
ATOM 2285 N N . SER A 1 316 ? 14.036 -18.756 3.261 1.00 85.12 316 SER A N 1
ATOM 2286 C CA . SER A 1 316 ? 14.702 -19.003 1.981 1.00 85.12 316 SER A CA 1
ATOM 2287 C C . SER A 1 316 ? 13.882 -19.941 1.091 1.00 85.12 316 SER A C 1
ATOM 2289 O O . SER A 1 316 ? 13.128 -20.784 1.571 1.00 85.12 316 SER A O 1
ATOM 2291 N N . GLU A 1 317 ? 14.088 -19.885 -0.227 1.00 85.81 317 GLU A N 1
ATOM 2292 C CA . GLU A 1 317 ? 13.415 -20.807 -1.159 1.00 85.81 317 GLU A CA 1
ATOM 2293 C C . GLU A 1 317 ? 13.699 -22.288 -0.855 1.00 85.81 317 GLU A C 1
ATOM 2295 O O . GLU A 1 317 ? 12.854 -23.149 -1.084 1.00 85.81 317 GLU A O 1
ATOM 2300 N N . ALA A 1 318 ? 14.863 -22.598 -0.275 1.00 85.06 318 ALA A N 1
ATOM 2301 C CA . ALA A 1 318 ? 15.181 -23.955 0.159 1.00 85.06 318 ALA A CA 1
ATOM 2302 C C . ALA A 1 318 ? 14.324 -24.409 1.354 1.00 85.06 318 ALA A C 1
ATOM 2304 O O . ALA A 1 318 ? 13.993 -25.589 1.451 1.00 85.06 318 ALA A O 1
ATOM 2305 N N . GLU A 1 319 ? 13.979 -23.499 2.265 1.00 85.19 319 GLU A N 1
ATOM 2306 C CA . GLU A 1 319 ? 13.108 -23.764 3.414 1.00 85.19 319 GLU A CA 1
ATOM 2307 C C . GLU A 1 319 ? 11.646 -23.879 2.979 1.00 85.19 319 GLU A C 1
ATOM 2309 O O . GLU A 1 319 ? 10.975 -24.847 3.345 1.00 85.19 319 GLU A O 1
ATOM 2314 N N . LYS A 1 320 ? 11.188 -22.977 2.101 1.00 87.06 320 LYS A N 1
ATOM 2315 C CA . LYS A 1 320 ? 9.856 -23.062 1.487 1.00 87.06 320 LYS A CA 1
ATOM 2316 C C . LYS A 1 320 ? 9.663 -24.365 0.722 1.00 87.06 320 LYS A C 1
ATOM 2318 O O . LYS A 1 320 ? 8.656 -25.038 0.916 1.00 87.06 320 LYS A O 1
ATOM 2323 N N . GLU A 1 321 ? 10.636 -24.782 -0.092 1.00 87.00 321 GLU A N 1
ATOM 2324 C CA . GLU A 1 321 ? 10.522 -26.039 -0.844 1.00 87.00 321 GLU A CA 1
ATOM 2325 C C . GLU A 1 321 ? 10.468 -27.269 0.074 1.00 87.00 321 GLU A C 1
ATOM 2327 O O . GLU A 1 321 ? 9.774 -28.234 -0.246 1.00 87.00 321 GLU A O 1
ATOM 2332 N N . ARG A 1 322 ? 11.121 -27.245 1.247 1.00 85.88 322 ARG A N 1
ATOM 2333 C CA . ARG A 1 322 ? 10.949 -28.317 2.247 1.00 85.88 322 ARG A CA 1
ATOM 2334 C C . ARG A 1 322 ? 9.516 -28.375 2.763 1.00 85.88 322 ARG A C 1
ATOM 2336 O O . ARG A 1 322 ? 8.965 -29.468 2.862 1.00 85.88 322 ARG A O 1
ATOM 2343 N N . MET A 1 323 ? 8.905 -27.227 3.059 1.00 88.50 323 MET A N 1
ATOM 2344 C CA . MET A 1 323 ? 7.512 -27.181 3.513 1.00 88.50 323 MET A CA 1
ATOM 2345 C C . MET A 1 323 ? 6.545 -27.615 2.406 1.00 88.50 323 MET A C 1
ATOM 2347 O O . MET A 1 323 ? 5.673 -28.444 2.660 1.00 88.50 323 MET A O 1
ATOM 2351 N N . ARG A 1 324 ? 6.762 -27.187 1.153 1.00 87.81 324 ARG A N 1
ATOM 2352 C CA . ARG A 1 324 ? 5.983 -27.671 -0.003 1.00 87.81 324 ARG A CA 1
ATOM 2353 C C . ARG A 1 324 ? 6.104 -29.181 -0.176 1.00 87.81 324 ARG A C 1
ATOM 2355 O O . ARG A 1 324 ? 5.109 -29.856 -0.424 1.00 87.81 324 ARG A O 1
ATOM 2362 N N . ALA A 1 325 ? 7.309 -29.735 -0.030 1.00 88.12 325 ALA A N 1
ATOM 2363 C CA . ALA A 1 325 ? 7.527 -31.176 -0.103 1.00 88.12 325 ALA A CA 1
ATOM 2364 C C . ALA A 1 325 ? 6.797 -31.931 1.020 1.00 88.12 325 ALA A C 1
ATOM 2366 O O . ALA A 1 325 ? 6.207 -32.976 0.750 1.00 88.12 325 ALA A O 1
ATOM 2367 N N . LEU A 1 326 ? 6.784 -31.385 2.239 1.00 88.69 326 LEU A N 1
ATOM 2368 C CA . LEU A 1 326 ? 6.059 -31.954 3.374 1.00 88.69 326 LEU A CA 1
ATOM 2369 C C . LEU A 1 326 ? 4.542 -31.945 3.148 1.00 88.69 326 LEU A C 1
ATOM 2371 O O . LEU A 1 326 ? 3.890 -32.958 3.403 1.00 88.69 326 LEU A O 1
ATOM 2375 N N . ILE A 1 327 ? 3.979 -30.843 2.639 1.00 88.31 327 ILE A N 1
ATOM 2376 C CA . ILE A 1 327 ? 2.555 -30.768 2.274 1.00 88.31 327 ILE A CA 1
ATOM 2377 C C . ILE A 1 327 ? 2.248 -31.800 1.183 1.00 88.31 327 ILE A C 1
ATOM 2379 O O . ILE A 1 327 ? 1.335 -32.604 1.346 1.00 88.31 327 ILE A O 1
ATOM 2383 N N . ARG A 1 328 ? 3.070 -31.869 0.128 1.00 88.12 328 ARG A N 1
ATOM 2384 C CA . ARG A 1 328 ? 2.921 -32.825 -0.984 1.00 88.12 328 ARG A CA 1
ATOM 2385 C C . ARG A 1 328 ? 2.967 -34.286 -0.532 1.00 88.12 328 ARG A C 1
ATOM 2387 O O . ARG A 1 328 ? 2.233 -35.120 -1.047 1.00 88.12 328 ARG A O 1
ATOM 2394 N N . GLU A 1 329 ? 3.821 -34.618 0.432 1.00 89.94 329 GLU A N 1
ATOM 2395 C CA . GLU A 1 329 ? 3.887 -35.973 0.993 1.00 89.94 329 GLU A CA 1
ATOM 2396 C C . GLU A 1 329 ? 2.611 -36.346 1.768 1.00 89.94 329 GLU A C 1
ATOM 2398 O O . GLU A 1 329 ? 2.277 -37.527 1.881 1.00 89.94 329 GLU A O 1
ATOM 2403 N N . ASN A 1 330 ? 1.879 -35.350 2.275 1.00 89.75 330 ASN A N 1
ATOM 2404 C CA . ASN A 1 330 ? 0.717 -35.538 3.140 1.00 89.75 330 ASN A CA 1
ATOM 2405 C C . ASN A 1 330 ? -0.617 -35.106 2.508 1.00 89.75 330 ASN A C 1
ATOM 2407 O O . ASN A 1 330 ? -1.634 -35.224 3.183 1.00 89.75 330 ASN A O 1
ATOM 2411 N N . GLU A 1 331 ? -0.643 -34.688 1.239 1.00 88.56 331 GLU A N 1
ATOM 2412 C CA . GLU A 1 331 ? -1.821 -34.178 0.509 1.00 88.56 331 GLU A CA 1
ATOM 2413 C C . GLU A 1 331 ? -3.059 -35.063 0.704 1.00 88.56 331 GLU A C 1
ATOM 2415 O O . GLU A 1 331 ? -4.074 -34.619 1.232 1.00 88.56 331 GLU A O 1
ATOM 2420 N N . GLY A 1 332 ? -2.943 -36.364 0.426 1.00 87.75 332 GLY A N 1
ATOM 2421 C CA . GLY A 1 332 ? -4.069 -37.283 0.599 1.00 87.75 332 GLY A CA 1
ATOM 2422 C C . GLY A 1 332 ? -4.556 -37.403 2.049 1.00 87.75 332 GLY A C 1
ATOM 2423 O O . GLY A 1 332 ? -5.745 -37.604 2.275 1.00 87.75 332 GLY A O 1
ATOM 2424 N N . ALA A 1 333 ? -3.676 -37.273 3.046 1.00 88.44 333 ALA A N 1
ATOM 2425 C CA . ALA A 1 333 ? -4.075 -37.285 4.455 1.00 88.44 333 ALA A CA 1
ATOM 2426 C C . ALA A 1 333 ? -4.706 -35.947 4.878 1.00 88.44 333 ALA A C 1
ATOM 2428 O O . ALA A 1 333 ? -5.633 -35.950 5.679 1.00 88.44 333 ALA A O 1
ATOM 2429 N N . ILE A 1 334 ? -4.270 -34.823 4.307 1.00 87.88 334 ILE A N 1
ATOM 2430 C CA . ILE A 1 334 ? -4.885 -33.505 4.519 1.00 87.88 334 ILE A CA 1
ATOM 2431 C C . ILE A 1 334 ? -6.328 -33.519 3.993 1.00 87.88 334 ILE A C 1
ATOM 2433 O O . ILE A 1 334 ? -7.268 -33.231 4.735 1.00 87.88 334 ILE A O 1
ATOM 2437 N N . GLU A 1 335 ? -6.533 -33.981 2.761 1.00 86.75 335 GLU A N 1
ATOM 2438 C CA . GLU A 1 335 ? -7.867 -34.040 2.158 1.00 86.75 335 GLU A CA 1
ATOM 2439 C C . GLU A 1 335 ? -8.788 -35.049 2.855 1.00 86.75 335 GLU A C 1
ATOM 2441 O O . GLU A 1 335 ? -9.967 -34.777 3.077 1.00 86.75 335 GLU A O 1
ATOM 2446 N N . THR A 1 336 ? -8.276 -36.230 3.222 1.00 86.94 336 THR A N 1
ATOM 2447 C CA . THR A 1 336 ? -9.130 -37.315 3.742 1.00 86.94 336 THR A CA 1
ATOM 2448 C C . THR A 1 336 ? -9.285 -37.331 5.259 1.00 86.94 336 THR A C 1
ATOM 2450 O O . THR A 1 336 ? -10.359 -37.689 5.744 1.00 86.94 336 THR A O 1
ATOM 2453 N N . GLU A 1 337 ? -8.244 -36.982 6.022 1.00 86.12 337 GLU A N 1
ATOM 2454 C CA . GLU A 1 337 ? -8.288 -36.995 7.489 1.00 86.12 337 GLU A CA 1
ATOM 2455 C C . GLU A 1 337 ? -8.713 -35.652 8.060 1.00 86.12 337 GLU A C 1
ATOM 2457 O O . GLU A 1 337 ? -9.377 -35.645 9.095 1.00 86.12 337 GLU A O 1
ATOM 2462 N N . LEU A 1 338 ? -8.332 -34.536 7.428 1.00 84.50 338 LEU A N 1
ATOM 2463 C CA . LEU A 1 338 ? -8.675 -33.196 7.903 1.00 84.50 338 LEU A CA 1
ATOM 2464 C C . LEU A 1 338 ? -9.901 -32.634 7.174 1.00 84.50 338 LEU A C 1
ATOM 2466 O O . LEU A 1 338 ? -10.720 -31.985 7.817 1.00 84.50 338 LEU A O 1
ATOM 2470 N N . GLY A 1 339 ? -10.079 -32.958 5.889 1.00 83.12 339 GLY A N 1
ATOM 2471 C CA . GLY A 1 339 ? -11.167 -32.421 5.065 1.00 83.12 339 GLY A CA 1
ATOM 2472 C C . GLY A 1 339 ? -10.840 -31.064 4.438 1.00 83.12 339 GLY A C 1
ATOM 2473 O O . GLY A 1 339 ? -11.756 -30.286 4.192 1.00 83.12 339 GLY A O 1
ATOM 2474 N N . TYR A 1 340 ? -9.553 -30.777 4.228 1.00 85.62 340 TYR A N 1
ATOM 2475 C CA . TYR A 1 340 ? -9.060 -29.504 3.698 1.00 85.62 340 TYR A CA 1
ATOM 2476 C C . TYR A 1 340 ? -8.726 -29.647 2.218 1.00 85.62 340 TYR A C 1
ATOM 2478 O O . TYR A 1 340 ? -8.236 -30.696 1.796 1.00 85.62 340 TYR A O 1
ATOM 2486 N N . GLU A 1 341 ? -8.955 -28.589 1.448 1.00 82.75 341 GLU A N 1
ATOM 2487 C CA . GLU A 1 341 ? -8.561 -28.531 0.046 1.00 82.75 341 GLU A CA 1
ATOM 2488 C C . GLU A 1 341 ? -7.134 -27.987 -0.052 1.00 82.75 341 GLU A C 1
ATOM 2490 O O . GLU A 1 341 ? -6.803 -26.928 0.490 1.00 82.75 341 GLU A O 1
ATOM 2495 N N . VAL A 1 342 ? -6.257 -28.738 -0.717 1.00 81.19 342 VAL A N 1
ATOM 2496 C CA . VAL A 1 342 ? -4.881 -28.295 -0.945 1.00 81.19 342 VAL A CA 1
ATOM 2497 C C . VAL A 1 342 ? -4.864 -27.348 -2.136 1.00 81.19 342 VAL A C 1
ATOM 2499 O O . VAL A 1 342 ? -5.338 -27.691 -3.220 1.00 81.19 342 VAL A O 1
ATOM 2502 N N . SER A 1 343 ? -4.306 -26.151 -1.941 1.00 75.88 343 SER A N 1
ATOM 2503 C CA . SER A 1 343 ? -4.298 -25.125 -2.981 1.00 75.88 343 SER A CA 1
ATOM 2504 C C . SER A 1 343 ? -3.543 -25.608 -4.231 1.00 75.88 343 SER A C 1
ATOM 2506 O O . SER A 1 343 ? -2.436 -26.147 -4.113 1.00 75.88 343 SER A O 1
ATOM 2508 N N . PRO A 1 344 ? -4.061 -25.351 -5.449 1.00 64.62 344 PRO A N 1
ATOM 2509 C CA . PRO A 1 344 ? -3.388 -25.722 -6.692 1.00 64.62 344 PRO A CA 1
ATOM 2510 C C . PRO A 1 344 ? -2.078 -24.953 -6.921 1.00 64.62 344 PRO A C 1
ATOM 2512 O O . PRO A 1 344 ? -1.250 -25.388 -7.725 1.00 64.62 344 PRO A O 1
ATOM 2515 N N . THR A 1 345 ? -1.873 -23.823 -6.231 1.00 62.69 345 THR A N 1
ATOM 2516 C CA . THR A 1 345 ? -0.611 -23.066 -6.243 1.00 62.69 345 THR A CA 1
ATOM 2517 C C . THR A 1 345 ? 0.403 -23.578 -5.208 1.00 62.69 345 THR A C 1
ATOM 2519 O O . THR A 1 345 ? 1.539 -23.116 -5.202 1.00 62.69 345 THR A O 1
ATOM 2522 N N . TYR A 1 346 ? 0.046 -24.593 -4.406 1.00 63.41 346 TYR A N 1
ATOM 2523 C CA . TYR A 1 346 ? 0.893 -25.316 -3.439 1.00 63.41 346 TYR A CA 1
ATOM 2524 C C . TYR A 1 346 ? 1.564 -24.476 -2.340 1.00 63.41 346 TYR A C 1
ATOM 2526 O O . TYR A 1 346 ? 2.491 -24.957 -1.684 1.00 63.41 346 TYR A O 1
ATOM 2534 N N . ASP A 1 347 ? 1.088 -23.259 -2.086 1.00 70.38 347 ASP A N 1
ATOM 2535 C CA . ASP A 1 347 ? 1.601 -22.411 -1.001 1.00 70.38 347 ASP A CA 1
ATOM 2536 C C . ASP A 1 347 ? 0.835 -22.585 0.325 1.00 70.38 347 ASP A C 1
ATOM 2538 O O . ASP A 1 347 ? 1.109 -21.883 1.298 1.00 70.38 347 ASP A O 1
ATOM 2542 N N . GLY A 1 348 ? -0.062 -23.575 0.391 1.00 81.88 348 GLY A N 1
ATOM 2543 C CA . GLY A 1 348 ? -0.831 -23.894 1.584 1.00 81.88 348 GLY A CA 1
ATOM 2544 C C . GLY A 1 348 ? -2.018 -24.816 1.323 1.00 81.88 348 GLY A C 1
ATOM 2545 O O . GLY A 1 348 ? -2.117 -25.459 0.273 1.00 81.88 348 GLY A O 1
ATOM 2546 N N . PHE A 1 349 ? -2.923 -24.881 2.291 1.00 83.50 349 PHE A N 1
ATOM 2547 C CA . PHE A 1 349 ? -4.229 -25.528 2.167 1.00 83.50 349 PHE A CA 1
ATOM 2548 C C . PHE A 1 349 ? -5.245 -24.814 3.057 1.00 83.50 349 PHE A C 1
ATOM 2550 O O . PHE A 1 349 ? -4.868 -24.227 4.075 1.00 83.50 349 PHE A O 1
ATOM 2557 N N . GLU A 1 350 ? -6.520 -24.889 2.681 1.00 85.88 350 GLU A N 1
ATOM 2558 C CA . GLU A 1 350 ? -7.605 -24.200 3.377 1.00 85.88 350 GLU A CA 1
ATOM 2559 C C . GLU A 1 350 ? -8.835 -25.094 3.585 1.00 85.88 350 GLU A C 1
ATOM 2561 O O . GLU A 1 350 ? -9.106 -26.026 2.826 1.00 85.88 350 GLU A O 1
ATOM 2566 N N . ALA A 1 351 ? -9.583 -24.814 4.648 1.00 84.44 351 ALA A N 1
ATOM 2567 C CA . ALA A 1 351 ? -10.930 -25.321 4.862 1.00 84.44 351 ALA A CA 1
ATOM 2568 C C . ALA A 1 351 ? -11.816 -24.211 5.406 1.00 84.44 351 ALA A C 1
ATOM 2570 O O . ALA A 1 351 ? -11.360 -23.300 6.093 1.00 84.44 351 ALA A O 1
ATOM 2571 N N . VAL A 1 352 ? -13.109 -24.324 5.126 1.00 85.38 352 VAL A N 1
ATOM 2572 C CA . VAL A 1 352 ? -14.104 -23.338 5.524 1.00 85.38 352 VAL A CA 1
ATOM 2573 C C . VAL A 1 352 ? -15.231 -24.026 6.285 1.00 85.38 352 VAL A C 1
ATOM 2575 O O . VAL A 1 352 ? -15.785 -25.034 5.837 1.00 85.38 352 VAL A O 1
ATOM 2578 N N . HIS A 1 353 ? -15.591 -23.465 7.436 1.00 83.25 353 HIS A N 1
ATOM 2579 C CA . HIS A 1 353 ? -16.669 -23.944 8.293 1.00 83.25 353 HIS A CA 1
ATOM 2580 C C . HIS A 1 353 ? -17.671 -22.826 8.583 1.00 83.25 353 HIS A C 1
ATOM 2582 O O . HIS A 1 353 ? -17.295 -21.745 9.018 1.00 83.25 353 HIS A O 1
ATOM 2588 N N . GLN A 1 354 ? -18.960 -23.096 8.368 1.00 84.56 354 GLN A N 1
ATOM 2589 C CA . GLN A 1 354 ? -20.036 -22.165 8.711 1.00 84.56 354 GLN A CA 1
ATOM 2590 C C . GLN A 1 354 ? -20.486 -22.394 10.155 1.00 84.56 354 GLN A C 1
ATOM 2592 O O . GLN A 1 354 ? -20.858 -23.518 10.505 1.00 84.56 354 GLN A O 1
ATOM 2597 N N . PHE A 1 355 ? -20.527 -21.331 10.953 1.00 82.38 355 PHE A N 1
ATOM 2598 C CA . PHE A 1 355 ? -21.139 -21.334 12.278 1.00 82.38 355 PHE A CA 1
ATOM 2599 C C . PHE A 1 355 ? -22.410 -20.482 12.276 1.00 82.38 355 PHE A C 1
ATOM 2601 O O . PHE A 1 355 ? -22.439 -19.390 11.713 1.00 82.38 355 PHE A O 1
ATOM 2608 N N . ASP A 1 356 ? -23.469 -20.991 12.909 1.00 78.19 356 ASP A N 1
ATOM 2609 C CA . ASP A 1 356 ? -24.757 -20.290 13.000 1.00 78.19 356 ASP A CA 1
ATOM 2610 C C . ASP A 1 356 ? -24.714 -19.136 14.021 1.00 78.19 356 ASP A C 1
ATOM 2612 O O . ASP A 1 356 ? -25.432 -18.144 13.881 1.00 78.19 356 ASP A O 1
ATOM 2616 N N . THR A 1 357 ? -23.878 -19.271 15.056 1.00 80.62 357 THR A N 1
ATOM 2617 C CA . THR A 1 357 ? -23.691 -18.308 16.147 1.00 80.62 357 THR A CA 1
ATOM 2618 C C . THR A 1 357 ? -22.230 -18.258 16.587 1.00 80.62 357 THR A C 1
ATOM 2620 O O . THR A 1 357 ? -21.501 -19.249 16.529 1.00 80.62 357 THR A O 1
ATOM 2623 N N . PHE A 1 358 ? -21.794 -17.093 17.062 1.00 83.88 358 PHE A N 1
ATOM 2624 C CA . PHE A 1 358 ? -20.512 -16.934 17.740 1.00 83.88 358 PHE A CA 1
ATOM 2625 C C . PHE A 1 358 ? -20.750 -16.978 19.239 1.00 83.88 358 PHE A C 1
ATOM 2627 O O . PHE A 1 358 ? -21.100 -15.977 19.842 1.00 83.88 358 PHE A O 1
ATOM 2634 N N . ASP A 1 359 ? -20.617 -18.154 19.833 1.00 85.19 359 ASP A N 1
ATOM 2635 C CA . ASP A 1 359 ? -20.798 -18.381 21.263 1.00 85.19 359 ASP A CA 1
ATOM 2636 C C . ASP A 1 359 ? -19.608 -19.172 21.830 1.00 85.19 359 ASP A C 1
ATOM 2638 O O . ASP A 1 359 ? -18.614 -19.435 21.141 1.00 85.19 359 ASP A O 1
ATOM 2642 N N . ARG A 1 360 ? -19.673 -19.551 23.110 1.00 79.88 360 ARG A N 1
ATOM 2643 C CA . ARG A 1 360 ? -18.589 -20.316 23.748 1.00 79.88 360 ARG A CA 1
ATOM 2644 C C . ARG A 1 360 ? -18.388 -21.697 23.127 1.00 79.88 360 ARG A C 1
ATOM 2646 O O . ARG A 1 360 ? -17.266 -22.205 23.148 1.00 79.88 360 ARG A O 1
ATOM 2653 N N . GLY A 1 361 ? -19.443 -22.301 22.585 1.00 83.06 361 GLY A N 1
ATOM 2654 C CA . GLY A 1 361 ? -19.357 -23.551 21.837 1.00 83.06 361 GLY A CA 1
ATOM 2655 C C . GLY A 1 361 ? -18.540 -23.378 20.560 1.00 83.06 361 GLY A C 1
ATOM 2656 O O . GLY A 1 361 ? -17.664 -24.200 20.282 1.00 83.06 361 GLY A O 1
ATOM 2657 N N . THR A 1 362 ? -18.748 -22.273 19.843 1.00 85.94 362 THR A N 1
ATOM 2658 C CA . THR A 1 362 ? -17.952 -21.919 18.658 1.00 85.94 362 THR A CA 1
ATOM 2659 C C . THR A 1 362 ? -16.486 -21.668 19.007 1.00 85.94 362 THR A C 1
ATOM 2661 O O . THR A 1 362 ? -15.614 -22.211 18.332 1.00 85.94 362 THR A O 1
ATOM 2664 N N . VAL A 1 363 ? -16.185 -20.953 20.102 1.00 87.00 363 VAL A N 1
ATOM 2665 C CA . VAL A 1 363 ? -14.795 -20.795 20.588 1.00 87.00 363 VAL A CA 1
ATOM 2666 C C . VAL A 1 363 ? -14.129 -22.158 20.781 1.00 87.00 363 VAL A C 1
ATOM 2668 O O . VAL A 1 363 ? -13.046 -22.400 20.252 1.00 87.00 363 VAL A O 1
ATOM 2671 N N . ALA A 1 364 ? -14.781 -23.066 21.514 1.00 87.75 364 ALA A N 1
ATOM 2672 C CA . ALA A 1 364 ? -14.225 -24.385 21.801 1.00 87.75 364 ALA A CA 1
ATOM 2673 C C . ALA A 1 364 ? -13.991 -25.208 20.524 1.00 87.75 364 ALA A C 1
ATOM 2675 O O . ALA A 1 364 ? -12.939 -25.831 20.388 1.00 87.75 364 ALA A O 1
ATOM 2676 N N . ALA A 1 365 ? -14.931 -25.168 19.575 1.00 88.31 365 ALA A N 1
ATOM 2677 C CA . ALA A 1 365 ? -14.799 -25.856 18.294 1.00 88.31 365 ALA A CA 1
ATOM 2678 C C . ALA A 1 365 ? -13.612 -25.328 17.471 1.00 88.31 365 ALA A C 1
ATOM 2680 O O . ALA A 1 365 ? -12.849 -26.120 16.919 1.00 88.31 365 ALA A O 1
ATOM 2681 N N . VAL A 1 366 ? -13.423 -24.006 17.425 1.00 89.25 366 VAL A N 1
ATOM 2682 C CA . VAL A 1 366 ? -12.300 -23.381 16.712 1.00 89.25 366 VAL A CA 1
ATOM 2683 C C . VAL A 1 366 ? -10.960 -23.733 17.367 1.00 89.25 366 VAL A C 1
ATOM 2685 O O . VAL A 1 366 ? -10.009 -24.090 16.672 1.00 89.25 366 VAL A O 1
ATOM 2688 N N . VAL A 1 367 ? -10.883 -23.692 18.701 1.00 90.25 367 VAL A N 1
ATOM 2689 C CA . VAL A 1 367 ? -9.682 -24.089 19.457 1.00 90.25 367 VAL A CA 1
ATOM 2690 C C . VAL A 1 367 ? -9.336 -25.565 19.222 1.00 90.25 367 VAL A C 1
ATOM 2692 O O . VAL A 1 367 ? -8.168 -25.900 19.016 1.00 90.25 367 VAL A O 1
ATOM 2695 N N . ASP A 1 368 ? -10.334 -26.453 19.228 1.00 90.12 368 ASP A N 1
ATOM 2696 C CA . ASP A 1 368 ? -10.128 -27.882 18.973 1.00 90.12 368 ASP A CA 1
ATOM 2697 C C . ASP A 1 368 ? -9.640 -28.148 17.537 1.00 90.12 368 ASP A C 1
ATOM 2699 O O . ASP A 1 368 ? -8.812 -29.040 17.328 1.00 90.12 368 ASP A O 1
ATOM 2703 N N . GLU A 1 369 ? -10.087 -27.364 16.552 1.00 89.75 369 GLU A N 1
ATOM 2704 C CA . GLU A 1 369 ? -9.610 -27.493 15.172 1.00 89.75 369 GLU A CA 1
ATOM 2705 C C . GLU A 1 369 ? -8.146 -27.039 15.026 1.00 89.75 369 GLU A C 1
ATOM 2707 O O . GLU A 1 369 ? -7.346 -27.730 14.391 1.00 89.75 369 GLU A O 1
ATOM 2712 N N . PHE A 1 370 ? -7.734 -25.965 15.708 1.00 85.69 370 PHE A N 1
ATOM 2713 C CA . PHE A 1 370 ? -6.319 -25.579 15.787 1.00 85.69 370 PHE A CA 1
ATOM 2714 C C . PHE A 1 370 ? -5.441 -26.659 16.433 1.00 85.69 370 PHE A C 1
ATOM 2716 O O . PHE A 1 370 ? -4.378 -26.994 15.904 1.00 85.69 370 PHE A O 1
ATOM 2723 N N . ASP A 1 371 ? -5.884 -27.240 17.553 1.00 86.56 371 ASP A N 1
ATOM 2724 C CA . ASP A 1 371 ? -5.173 -28.340 18.223 1.00 86.56 371 ASP A CA 1
ATOM 2725 C C . ASP A 1 371 ? -5.031 -29.548 17.281 1.00 86.56 371 ASP A C 1
ATOM 2727 O O . ASP A 1 371 ? -3.965 -30.162 17.178 1.00 86.56 371 ASP A O 1
ATOM 2731 N N . ARG A 1 372 ? -6.082 -29.863 16.516 1.00 89.06 372 ARG A N 1
ATOM 2732 C CA . ARG A 1 372 ? -6.060 -30.932 15.512 1.00 89.06 372 ARG A CA 1
ATOM 2733 C C . ARG A 1 372 ? -5.049 -30.659 14.397 1.00 89.06 372 ARG A C 1
ATOM 2735 O O . ARG A 1 372 ? -4.270 -31.563 14.075 1.00 89.06 372 ARG A O 1
ATOM 2742 N N . LEU A 1 373 ? -5.020 -29.445 13.843 1.00 88.94 373 LEU A N 1
ATOM 2743 C CA . LEU A 1 373 ? -4.061 -29.038 12.809 1.00 88.94 373 LEU A CA 1
ATOM 2744 C C . LEU A 1 373 ? -2.617 -29.151 13.302 1.00 88.94 373 LEU A C 1
ATOM 2746 O O . LEU A 1 373 ? -1.779 -29.791 12.658 1.00 88.94 373 LEU A O 1
ATOM 2750 N N . VAL A 1 374 ? -2.324 -28.596 14.479 1.00 86.81 374 VAL A N 1
ATOM 2751 C CA . VAL A 1 374 ? -0.971 -28.625 15.046 1.00 86.81 374 VAL A CA 1
ATOM 2752 C C . VAL A 1 374 ? -0.537 -30.056 15.349 1.00 86.81 374 VAL A C 1
ATOM 2754 O O . VAL A 1 374 ? 0.573 -30.449 14.992 1.00 86.81 374 VAL A O 1
ATOM 2757 N N . ARG A 1 375 ? -1.409 -30.896 15.917 1.00 88.06 375 ARG A N 1
ATOM 2758 C CA . ARG A 1 375 ? -1.091 -32.314 16.168 1.00 88.06 375 ARG A CA 1
ATOM 2759 C C . ARG A 1 375 ? -0.884 -33.122 14.897 1.00 88.06 375 ARG A C 1
ATOM 2761 O O . ARG A 1 375 ? -0.158 -34.119 14.927 1.00 88.06 375 ARG A O 1
ATOM 2768 N N . PHE A 1 376 ? -1.506 -32.724 13.794 1.00 89.00 376 PHE A N 1
ATOM 2769 C CA . PHE A 1 376 ? -1.254 -33.343 12.505 1.00 89.00 376 PHE A CA 1
ATOM 2770 C C . PHE A 1 376 ? 0.136 -32.961 11.977 1.00 89.00 376 PHE A C 1
ATOM 2772 O O . PHE A 1 376 ? 0.916 -33.851 11.619 1.00 89.00 376 PHE A O 1
ATOM 2779 N N . PHE A 1 377 ? 0.480 -31.672 11.961 1.00 86.44 377 PHE A N 1
ATOM 2780 C CA . PHE A 1 377 ? 1.715 -31.192 11.333 1.00 86.44 377 PHE A CA 1
ATOM 2781 C C . PHE A 1 377 ? 2.954 -31.317 12.211 1.00 86.44 377 PHE A C 1
ATOM 2783 O O . PHE A 1 377 ? 3.997 -31.731 11.711 1.00 86.44 377 PHE A O 1
ATOM 2790 N N . HIS A 1 378 ? 2.864 -31.040 13.510 1.00 86.25 378 HIS A N 1
ATOM 2791 C CA . HIS A 1 378 ? 4.029 -30.989 14.394 1.00 86.25 378 HIS A CA 1
ATOM 2792 C C . HIS A 1 378 ? 4.885 -32.266 14.369 1.00 86.25 378 HIS A C 1
ATOM 2794 O O . HIS A 1 378 ? 6.085 -32.178 14.116 1.00 86.25 378 HIS A O 1
ATOM 2800 N N . PRO A 1 379 ? 4.325 -33.486 14.487 1.00 85.38 379 PRO A N 1
ATOM 2801 C CA . PRO A 1 379 ? 5.132 -34.702 14.413 1.00 85.38 379 PRO A CA 1
ATOM 2802 C C . PRO A 1 379 ? 5.754 -34.958 13.034 1.00 85.38 379 PRO A C 1
ATOM 2804 O O . PRO A 1 379 ? 6.692 -35.747 12.943 1.00 85.38 379 PRO A O 1
ATOM 2807 N N . ARG A 1 380 ? 5.195 -34.380 11.965 1.00 87.12 380 ARG A N 1
ATOM 2808 C CA . ARG A 1 380 ? 5.675 -34.540 10.584 1.00 87.12 380 ARG A CA 1
ATOM 2809 C C . ARG A 1 380 ? 6.787 -33.544 10.288 1.00 87.12 380 ARG A C 1
ATOM 2811 O O . ARG A 1 380 ? 7.810 -33.938 9.745 1.00 87.12 380 ARG A O 1
ATOM 2818 N N . VAL A 1 381 ? 6.610 -32.304 10.731 1.00 84.38 381 VAL A N 1
ATOM 2819 C CA . VAL A 1 381 ? 7.597 -31.228 10.626 1.00 84.38 381 VAL A CA 1
ATOM 2820 C C . VAL A 1 381 ? 8.835 -31.557 11.460 1.00 84.38 381 VAL A C 1
ATOM 2822 O O . VAL A 1 381 ? 9.933 -31.581 10.927 1.00 84.38 381 VAL A O 1
ATOM 2825 N N . SER A 1 382 ? 8.671 -31.969 12.720 1.00 80.44 382 SER A N 1
ATOM 2826 C CA . SER A 1 382 ? 9.795 -32.310 13.609 1.00 80.44 382 SER A CA 1
ATOM 2827 C C . SER A 1 382 ? 10.572 -33.581 13.215 1.00 80.44 382 SER A C 1
ATOM 2829 O O . SER A 1 382 ? 11.548 -33.935 13.877 1.00 80.44 382 SER A O 1
ATOM 2831 N N . ARG A 1 383 ? 10.130 -34.321 12.186 1.00 72.25 383 ARG A N 1
ATOM 2832 C CA . ARG A 1 383 ? 10.800 -35.532 11.668 1.00 72.25 383 ARG A CA 1
ATOM 2833 C C . ARG A 1 383 ? 11.418 -35.351 10.281 1.00 72.25 383 ARG A C 1
ATOM 2835 O O . ARG A 1 383 ? 12.220 -36.208 9.900 1.00 72.25 383 ARG A O 1
ATOM 2842 N N . ALA A 1 384 ? 10.985 -34.333 9.543 1.00 59.88 384 ALA A N 1
ATOM 2843 C CA . ALA A 1 384 ? 11.484 -33.976 8.218 1.00 59.88 384 ALA A CA 1
ATOM 2844 C C . ALA A 1 384 ? 12.811 -33.214 8.331 1.00 59.88 384 ALA A C 1
ATOM 2846 O O . ALA A 1 384 ? 13.641 -33.359 7.402 1.00 59.88 384 ALA A O 1
#